Protein AF-A0AAD4AJ02-F1 (afdb_monomer_lite)

InterPro domains:
  IPR003610 Carbohydrate binding module family 5/12 [SM00495] (482-527)
  IPR036573 Carbohydrate-binding module superfamily 5/12 [SSF51055] (474-530)

pLDDT: mean 84.62, std 16.69, range [22.33, 98.69]

Secondary structure (DSSP, 8-state):
--------TTSS------------HHHHHHHHHHHHHHHHHTT--HHHHHHHHHHHHHHHHTSTTS-HHHHHHHHHHH-TT-HHHHHHHHHHHHHTSTTT-SS--HHHHHHHHHHHHHHHHHHHH-SS--HHHHHHHHHHHHHHHHHT--SS-B----SHHHHHHHHHHHH-GGGHHHHHHHHHHHHHH-TTBHHHHHHHHHHHHHHHHHS-TT-TTHHHHHHHHHHHHHHHHHHHHHHHHHHHH-TTTS---TTGGGHHHHHHHHHHHHHHHTT-HHHHHHHHHHHHHHHHH-HHHHHHHHHHHTTT-TTTHHHHHHHHHHHHHHHHH-TTSGGGS--TTS---HHHHHHHHHHHHHHHT-HHHHHHHHGGGG-GGG-GGG-HHHHHHHHHHHHHHHHHHHHTTSS-TTT-PPPTTEE--SSSSPEE-HHHHH--TTPPPPHHHHH--PPPPTTS-SSS-PPPP-S-TTS-------STTSPBP-TTSEE-TT-EEEETTEEEEESS-EES--GGG--TTSSEEEEEE--SS---

Radius of gyration: 24.54 Å; chains: 1; bounding box: 70×65×66 Å

Organism: NCBI:txid43655

Sequence (536 aa):
MKKIIMSLMLCASSLSYAQSDQVDGDTFLEDYYHSDVIYQKLEISLSDYQHLMKVSNDLASKRAGMQYADYLSVAYLETPSATDIIKVNALHHLLASFLVTSSASGEALKHSVLASYFLTRLKLLSPTPVSWADSALQRLEQQIGRHLSYGKLHVNEAIEAHNFFHDAFNYRAQNSQLAADKLLNELISDPSNVMTTTLITGAFLWLGGQVAYDDPKVLEYYVLTSFFSTRAILLSQEIEGKWQEEPNEYARMRLSSILGGWSALPKRWLAGIHNDELSKKKIEAEHQLWGNVNPGFHAVTLGSDYFSEPEQFYTGLGAWMRGSEFCNQIPSFRSCIDDPRFSFNRLVFIQGIIEHMIKLGDFNTAQMLLNARHWPDLQWDKWISGQARWLELETNAHEIHQLWNNDDPADDPVFVTSKKRRWGDETMVCANCHQAQERHWTEEQKNTVSQPHSMVATIGDWPEFTTDWAGQSSLFQDCNSRPSWDKQQAYKKDHHVVYQHGIYRAKWWTQAESPSNSNRYDVWEFIGWCHAGSIK

Structure (mmCIF, N/CA/C/O backbone):
data_AF-A0AAD4AJ02-F1
#
_entry.id   AF-A0AAD4AJ02-F1
#
loop_
_atom_site.group_PDB
_atom_site.id
_atom_site.type_symbol
_atom_site.label_atom_id
_atom_site.label_alt_id
_atom_site.label_comp_id
_atom_site.label_asym_id
_atom_site.label_entity_id
_atom_site.label_seq_id
_atom_site.pdbx_PDB_ins_code
_atom_site.Cartn_x
_atom_site.Cartn_y
_atom_site.Cartn_z
_atom_site.occupancy
_atom_site.B_iso_or_equiv
_atom_site.auth_seq_id
_atom_site.auth_comp_id
_atom_site.auth_asym_id
_atom_site.auth_atom_id
_atom_site.pdbx_PDB_model_num
ATOM 1 N N . MET A 1 1 ? -30.562 34.403 6.713 1.00 32.28 1 MET A N 1
ATOM 2 C CA . MET A 1 1 ? -31.306 33.674 7.771 1.00 32.28 1 MET A CA 1
ATOM 3 C C . MET A 1 1 ? -32.423 32.770 7.202 1.00 32.28 1 MET A C 1
ATOM 5 O O . MET A 1 1 ? -33.447 32.586 7.837 1.00 32.28 1 MET A O 1
ATOM 9 N N . LYS A 1 2 ? -32.207 32.179 6.015 1.00 24.42 2 LYS A N 1
ATOM 10 C CA . LYS A 1 2 ? -32.930 31.062 5.368 1.00 24.42 2 LYS A CA 1
ATOM 11 C C . LYS A 1 2 ? -31.904 30.445 4.392 1.00 24.42 2 LYS A C 1
ATOM 13 O O . LYS A 1 2 ? -31.194 31.235 3.772 1.00 24.42 2 LYS A O 1
ATOM 18 N N . LYS A 1 3 ? -31.808 29.109 4.299 1.00 25.09 3 LYS A N 1
ATOM 19 C CA . LYS A 1 3 ? -30.706 28.270 3.735 1.00 25.09 3 LYS A CA 1
ATOM 20 C C . LYS A 1 3 ? -29.627 27.785 4.726 1.00 25.09 3 LYS A C 1
ATOM 22 O O . LYS A 1 3 ? -28.468 27.628 4.371 1.00 25.09 3 LYS A O 1
ATOM 27 N N . ILE A 1 4 ? -30.024 27.539 5.970 1.00 31.64 4 ILE A N 1
ATOM 28 C CA . ILE A 1 4 ? -29.336 26.609 6.879 1.00 31.64 4 ILE A CA 1
ATOM 29 C C . ILE A 1 4 ? -30.191 25.336 6.826 1.00 31.64 4 ILE A C 1
ATOM 31 O O . ILE A 1 4 ? -31.409 25.484 6.785 1.00 31.64 4 ILE A O 1
ATOM 35 N N . ILE A 1 5 ? -29.578 24.148 6.817 1.00 30.50 5 ILE A N 1
ATOM 36 C CA . ILE A 1 5 ? -30.198 22.812 6.664 1.00 30.50 5 ILE A CA 1
ATOM 37 C C . ILE A 1 5 ? -30.286 22.345 5.201 1.00 30.50 5 ILE A C 1
ATOM 39 O O . ILE A 1 5 ? -31.303 22.459 4.527 1.00 30.50 5 ILE A O 1
ATOM 43 N N . MET A 1 6 ? -29.168 21.802 4.728 1.00 26.22 6 MET A N 1
ATOM 44 C CA . MET A 1 6 ? -29.137 20.683 3.787 1.00 26.22 6 MET A CA 1
ATOM 45 C C . MET A 1 6 ? -28.107 19.719 4.388 1.00 26.22 6 MET A C 1
ATOM 47 O O . MET A 1 6 ? -26.925 19.738 4.053 1.00 26.22 6 MET A O 1
ATOM 51 N N . SER A 1 7 ? -28.542 19.042 5.452 1.00 29.97 7 SER A N 1
ATOM 52 C CA . SER A 1 7 ? -27.784 18.026 6.179 1.00 29.97 7 SER A CA 1
ATOM 53 C C . SER A 1 7 ? -27.611 16.784 5.298 1.00 29.97 7 SER A C 1
ATOM 55 O O . SER A 1 7 ? -28.532 16.402 4.594 1.00 29.97 7 SER A O 1
ATOM 57 N N . LEU A 1 8 ? -26.434 16.157 5.353 1.00 32.38 8 LEU A N 1
ATOM 58 C CA . LEU A 1 8 ? -26.219 14.697 5.434 1.00 32.38 8 LEU A CA 1
ATOM 59 C C . LEU A 1 8 ? -26.914 13.699 4.470 1.00 32.38 8 LEU A C 1
ATOM 61 O O . LEU A 1 8 ? -26.716 12.497 4.635 1.00 32.38 8 LEU A O 1
ATOM 65 N N . MET A 1 9 ? -27.605 14.116 3.412 1.00 26.97 9 MET A N 1
ATOM 66 C CA . MET A 1 9 ? -28.343 13.209 2.514 1.00 26.97 9 MET A CA 1
ATOM 67 C C . MET A 1 9 ? -27.510 12.564 1.386 1.00 26.97 9 MET A C 1
ATOM 69 O O . MET A 1 9 ? -27.997 12.377 0.277 1.00 26.97 9 MET A O 1
ATOM 73 N N . LEU A 1 10 ? -26.251 12.205 1.646 1.00 31.97 10 LEU A N 1
ATOM 74 C CA . LEU A 1 10 ? -25.470 11.329 0.753 1.00 31.97 10 LEU A CA 1
ATOM 75 C C . LEU A 1 10 ? -24.610 10.321 1.534 1.00 31.97 10 LEU A C 1
ATOM 77 O O . LEU A 1 10 ? -23.533 9.928 1.094 1.00 31.97 10 LEU A O 1
ATOM 81 N N . CYS A 1 11 ? -25.085 9.862 2.693 1.00 28.30 11 CYS A N 1
ATOM 82 C CA . CYS A 1 11 ? -24.616 8.590 3.235 1.00 28.30 11 CYS A CA 1
ATOM 83 C C . CYS A 1 11 ? -25.392 7.462 2.528 1.00 28.30 11 CYS A C 1
ATOM 85 O O . CYS A 1 11 ? -26.526 7.174 2.886 1.00 28.30 11 CYS A O 1
ATOM 87 N N . ALA A 1 12 ? -24.771 6.859 1.510 1.00 28.14 12 ALA A N 1
ATOM 88 C CA . ALA A 1 12 ? -25.145 5.579 0.897 1.00 28.14 12 ALA A CA 1
ATOM 89 C C . ALA A 1 12 ? -26.519 5.468 0.191 1.00 28.14 12 ALA A C 1
ATOM 91 O O . ALA A 1 12 ? -27.445 4.872 0.726 1.00 28.14 12 ALA A O 1
ATOM 92 N N . SER A 1 13 ? -26.606 5.886 -1.079 1.00 23.53 13 SER A N 1
ATOM 93 C CA . SER A 1 13 ? -27.388 5.156 -2.099 1.00 23.53 13 SER A CA 1
ATOM 94 C C . SER A 1 13 ? -27.201 5.756 -3.491 1.00 23.53 13 SER A C 1
ATOM 96 O O . SER A 1 13 ? -27.520 6.918 -3.734 1.00 23.53 13 SER A O 1
ATOM 98 N N . SER A 1 14 ? -26.765 4.931 -4.439 1.00 26.97 14 SER A N 1
ATOM 99 C CA . SER A 1 14 ? -27.192 5.060 -5.826 1.00 26.97 14 SER A CA 1
ATOM 100 C C . SER A 1 14 ? -28.720 4.991 -5.870 1.00 26.97 14 SER A C 1
ATOM 102 O O . SER A 1 14 ? -29.279 3.983 -5.462 1.00 26.97 14 SER A O 1
ATOM 104 N N . LEU A 1 15 ? -29.391 6.044 -6.343 1.00 23.02 15 LEU A N 1
ATOM 105 C CA . LEU A 1 15 ? -30.711 6.000 -6.986 1.00 23.02 15 LEU A CA 1
ATOM 106 C C . LEU A 1 15 ? -31.009 7.383 -7.591 1.00 23.02 15 LEU A C 1
ATOM 108 O O . LEU A 1 15 ? -30.954 8.416 -6.933 1.00 23.02 15 LEU A O 1
ATOM 112 N N . SER A 1 16 ? -31.288 7.382 -8.888 1.00 29.08 16 SER A N 1
ATOM 113 C CA . SER A 1 16 ? -31.780 8.506 -9.683 1.00 29.08 16 SER A CA 1
ATOM 114 C C . SER A 1 16 ? -33.073 9.105 -9.115 1.00 29.08 16 SER A C 1
ATOM 116 O O . SER A 1 16 ? -34.008 8.335 -8.921 1.00 29.08 16 SER A O 1
ATOM 118 N N . TYR A 1 17 ? -33.193 10.433 -8.993 1.00 22.33 17 TYR A N 1
ATOM 119 C CA . TYR A 1 17 ? -34.245 11.227 -9.659 1.00 22.33 17 TYR A CA 1
ATOM 120 C C . TYR A 1 17 ? -34.107 12.739 -9.399 1.00 22.33 17 TYR A C 1
ATOM 122 O O . TYR A 1 17 ? -33.391 13.189 -8.512 1.00 22.33 17 TYR A O 1
ATOM 130 N N . ALA A 1 18 ? -34.780 13.496 -10.260 1.00 24.78 18 ALA A N 1
ATOM 131 C CA . ALA A 1 18 ? -34.685 14.927 -10.499 1.00 24.78 18 ALA A CA 1
ATOM 132 C C . ALA A 1 18 ? -35.328 15.857 -9.443 1.00 24.78 18 ALA A C 1
ATOM 134 O O . ALA A 1 18 ? -36.180 15.460 -8.659 1.00 24.78 18 ALA A O 1
ATOM 135 N N . GLN A 1 19 ? -34.911 17.126 -9.540 1.00 34.38 19 GLN A N 1
ATOM 136 C CA . GLN A 1 19 ? -35.443 18.381 -8.982 1.00 34.38 19 GLN A CA 1
ATOM 137 C C . GLN A 1 19 ? -36.894 18.381 -8.449 1.00 34.38 19 GLN A C 1
ATOM 139 O O . GLN A 1 19 ? -37.830 18.193 -9.222 1.00 34.38 19 GLN A O 1
ATOM 144 N N . SER A 1 20 ? -37.082 18.841 -7.203 1.00 23.98 20 SER A N 1
ATOM 145 C CA . SER A 1 20 ? -38.156 19.790 -6.853 1.00 23.98 20 SER A CA 1
ATOM 146 C C . SER A 1 20 ? -37.882 20.499 -5.518 1.00 23.98 20 SER A C 1
ATOM 148 O O . SER A 1 20 ? -37.709 19.849 -4.490 1.00 23.98 20 SER A O 1
ATOM 150 N N . ASP A 1 21 ? -37.882 21.834 -5.537 1.00 35.12 21 ASP A N 1
ATOM 151 C CA . ASP A 1 21 ? -37.862 22.710 -4.362 1.00 35.12 21 ASP A CA 1
ATOM 152 C C . ASP A 1 21 ? -39.211 22.657 -3.621 1.00 35.12 21 ASP A C 1
ATOM 154 O O . ASP A 1 21 ? -40.159 23.277 -4.094 1.00 35.12 21 ASP A O 1
ATOM 158 N N . GLN A 1 22 ? -39.289 21.971 -2.473 1.00 30.28 22 GLN A N 1
ATOM 159 C CA . GLN A 1 22 ? -40.071 22.325 -1.267 1.00 30.28 22 GLN A CA 1
ATOM 160 C C . GLN A 1 22 ? -39.616 21.414 -0.113 1.00 30.28 22 GLN A C 1
ATOM 162 O O . GLN A 1 22 ? -39.709 20.198 -0.215 1.00 30.28 22 GLN A O 1
ATOM 167 N N . VAL A 1 23 ? -39.094 21.996 0.973 1.00 34.56 23 VAL A N 1
ATOM 168 C CA . VAL A 1 23 ? -38.704 21.242 2.179 1.00 34.56 23 VAL A CA 1
ATOM 169 C C . VAL A 1 23 ? -39.949 21.050 3.045 1.00 34.56 23 VAL A C 1
ATOM 171 O O . VAL A 1 23 ? -40.516 22.034 3.523 1.00 34.56 23 VAL A O 1
ATOM 174 N N . ASP A 1 24 ? -40.373 19.797 3.200 1.00 34.66 24 ASP A N 1
ATOM 175 C CA . ASP A 1 24 ? -41.535 19.375 3.986 1.00 34.66 24 ASP A CA 1
ATOM 176 C C . ASP A 1 24 ? -41.184 19.269 5.485 1.00 34.66 24 ASP A C 1
ATOM 178 O O . ASP A 1 24 ? -40.058 18.922 5.854 1.00 34.66 24 ASP A O 1
ATOM 182 N N . GLY A 1 25 ? -42.136 19.570 6.370 1.00 31.44 25 GLY A N 1
ATOM 183 C CA . GLY A 1 25 ? -41.932 19.622 7.825 1.00 31.44 25 GLY A CA 1
ATOM 184 C C . GLY A 1 25 ? -41.514 18.287 8.452 1.00 31.44 25 GLY A C 1
ATOM 185 O O . GLY A 1 25 ? -40.807 18.290 9.461 1.00 31.44 25 GLY A O 1
ATOM 186 N N . ASP A 1 26 ? -41.875 17.167 7.824 1.00 31.48 26 ASP A N 1
ATOM 187 C CA . ASP A 1 26 ? -41.510 15.820 8.278 1.00 31.48 26 ASP A CA 1
ATOM 188 C C . ASP A 1 26 ? -40.026 15.490 8.015 1.00 31.48 26 ASP A C 1
ATOM 190 O O . ASP A 1 26 ? -39.370 14.902 8.875 1.00 31.48 26 ASP A O 1
ATOM 194 N N . THR A 1 27 ? -39.437 15.982 6.914 1.00 36.62 27 THR A N 1
ATOM 195 C CA . THR A 1 27 ? -38.000 15.778 6.611 1.00 36.62 27 THR A CA 1
ATOM 196 C C . THR A 1 27 ? -37.059 16.504 7.580 1.00 36.62 27 THR A C 1
ATOM 198 O O . THR A 1 27 ? -35.985 16.001 7.902 1.00 36.62 27 THR A O 1
ATOM 201 N N . PHE A 1 28 ? -37.469 17.659 8.120 1.00 32.12 28 PHE A N 1
ATOM 202 C CA . PHE A 1 28 ? -36.682 18.384 9.127 1.00 32.12 28 PHE A CA 1
ATOM 203 C C . PHE A 1 28 ? -36.639 17.650 10.475 1.00 32.12 28 PHE A C 1
ATOM 205 O O . PHE A 1 28 ? -35.616 17.670 11.161 1.00 32.12 28 PHE A O 1
ATOM 212 N N . LEU A 1 29 ? -37.745 17.004 10.858 1.00 29.75 29 LEU A N 1
ATOM 213 C CA . LEU A 1 29 ? -37.805 16.199 12.074 1.00 29.75 29 LEU A CA 1
ATOM 214 C C . LEU A 1 29 ? -36.979 14.918 11.918 1.00 29.75 29 LEU A C 1
ATOM 216 O O . LEU A 1 29 ? -36.209 14.612 12.824 1.00 29.75 29 LEU A O 1
ATOM 220 N N . GLU A 1 30 ? -37.054 14.220 10.781 1.00 34.12 30 GLU A N 1
ATOM 221 C CA . GLU A 1 30 ? -36.200 13.054 10.501 1.00 34.12 30 GLU A CA 1
ATOM 222 C C . GLU A 1 30 ? -34.705 13.404 10.547 1.00 34.12 30 GLU A C 1
ATOM 224 O O . GLU A 1 30 ? -33.960 12.752 11.279 1.00 34.12 30 GLU A O 1
ATOM 229 N N . ASP A 1 31 ? -34.261 14.473 9.878 1.00 40.53 31 ASP A N 1
ATOM 230 C CA . ASP A 1 31 ? -32.859 14.922 9.913 1.00 40.53 31 ASP A CA 1
ATOM 231 C C . ASP A 1 31 ? -32.392 15.309 11.331 1.00 40.53 31 ASP A C 1
ATOM 233 O O . ASP A 1 31 ? -31.243 15.052 11.716 1.00 40.53 31 ASP A O 1
ATOM 237 N N . TYR A 1 32 ? -33.281 15.900 12.138 1.00 37.81 32 TYR A N 1
ATOM 238 C CA . TYR A 1 32 ? -33.014 16.244 13.537 1.00 37.81 32 TYR A CA 1
ATOM 239 C C . TYR A 1 32 ? -32.870 14.985 14.411 1.00 37.81 32 TYR A C 1
ATOM 241 O O . TYR A 1 32 ? -31.857 14.840 15.102 1.00 37.81 32 TYR A O 1
ATOM 249 N N . TYR A 1 33 ? -33.799 14.026 14.306 1.00 37.22 33 TYR A N 1
ATOM 250 C CA . TYR A 1 33 ? -33.726 12.740 15.015 1.00 37.22 33 TYR A CA 1
ATOM 251 C C . TYR A 1 33 ? -32.521 11.894 14.572 1.00 37.22 33 TYR A C 1
ATOM 253 O O . TYR A 1 33 ? -31.879 11.253 15.407 1.00 37.22 33 TYR A O 1
ATOM 261 N N . HIS A 1 34 ? -32.151 11.924 13.288 1.00 52.16 34 HIS A N 1
ATOM 262 C CA . HIS A 1 34 ? -30.951 11.258 12.781 1.00 52.16 34 HIS A CA 1
ATOM 263 C C . HIS A 1 34 ? -29.667 11.859 13.365 1.00 52.16 34 HIS A C 1
ATOM 265 O O . HIS A 1 34 ? -28.754 11.108 13.720 1.00 52.16 34 HIS A O 1
ATOM 271 N N . SER A 1 35 ? -29.603 13.183 13.543 1.00 52.47 35 SER A N 1
ATOM 272 C CA . SER A 1 35 ? -28.458 13.836 14.187 1.00 52.47 35 SER A CA 1
ATOM 273 C C . SER A 1 35 ? -28.333 13.486 15.678 1.00 52.47 35 SER A C 1
ATOM 275 O O . SER A 1 35 ? -27.221 13.201 16.129 1.00 52.47 35 SER A O 1
ATOM 277 N N . ASP A 1 36 ? -29.456 13.390 16.405 1.00 54.47 36 ASP A N 1
ATOM 278 C CA . ASP A 1 36 ? -29.498 12.995 17.822 1.00 54.47 36 ASP A CA 1
ATOM 279 C C . ASP A 1 36 ? -29.011 11.563 18.062 1.00 54.47 36 ASP A C 1
ATOM 281 O O . ASP A 1 36 ? -28.276 11.295 19.015 1.00 54.47 36 ASP A O 1
ATOM 285 N N . VAL A 1 37 ? -29.341 10.640 17.160 1.00 63.53 37 VAL A N 1
ATOM 286 C CA . VAL A 1 37 ? -28.899 9.242 17.253 1.00 63.53 37 VAL A CA 1
ATOM 287 C C . VAL A 1 37 ? -27.399 9.096 16.964 1.00 63.53 37 VAL A C 1
ATOM 289 O O . VAL A 1 37 ? -26.737 8.239 17.551 1.00 63.53 37 VAL A O 1
ATOM 292 N N . ILE A 1 38 ? -26.836 9.914 16.073 1.00 69.38 38 ILE A N 1
ATOM 293 C CA . ILE A 1 38 ? -25.457 9.757 15.593 1.00 69.38 38 ILE A CA 1
ATOM 294 C C . ILE A 1 38 ? -24.420 10.175 16.642 1.00 69.38 38 ILE A C 1
ATOM 296 O O . ILE A 1 38 ? -23.523 9.381 16.941 1.00 69.38 38 ILE A O 1
ATOM 300 N N . TYR A 1 39 ? -24.518 11.374 17.232 1.00 74.12 39 TYR A N 1
ATOM 301 C CA . TYR A 1 39 ? -23.527 11.786 18.239 1.00 74.12 39 TYR A CA 1
ATOM 302 C C . TYR A 1 39 ? -23.649 10.944 19.515 1.00 74.12 39 TYR A C 1
ATOM 304 O O . TYR A 1 39 ? -22.634 10.652 20.140 1.00 74.12 39 TYR A O 1
ATOM 312 N N . GLN A 1 40 ? -24.854 10.461 19.853 1.00 77.31 40 GLN A N 1
ATOM 313 C CA . GLN A 1 40 ? -25.054 9.513 20.953 1.00 77.31 40 GLN A CA 1
ATOM 314 C C . GLN A 1 40 ? -24.390 8.160 20.670 1.00 77.31 40 GLN A C 1
ATOM 316 O O . GLN A 1 40 ? -23.674 7.647 21.528 1.00 77.31 40 GLN A O 1
ATOM 321 N N . LYS A 1 41 ? -24.551 7.599 19.460 1.00 79.56 41 LYS A N 1
ATOM 322 C CA . LYS A 1 41 ? -23.855 6.364 19.044 1.00 79.56 41 LYS A CA 1
ATOM 323 C C . LYS A 1 41 ? -22.333 6.507 19.111 1.00 79.56 41 LYS A C 1
ATOM 325 O O . LYS A 1 41 ? -21.639 5.571 19.516 1.00 79.56 41 LYS A O 1
ATOM 330 N N . LEU A 1 42 ? -21.813 7.665 18.714 1.00 86.06 42 LEU A N 1
ATOM 331 C CA . LEU A 1 42 ? -20.379 7.956 18.715 1.00 86.06 42 LEU A CA 1
ATOM 332 C C . LEU A 1 42 ? -19.860 8.487 20.062 1.00 86.06 42 LEU A C 1
ATOM 334 O O . LEU A 1 42 ? -18.657 8.674 20.198 1.00 86.06 42 LEU A O 1
ATOM 338 N N . GLU A 1 43 ? -20.732 8.658 21.061 1.00 90.00 43 GLU A N 1
ATOM 339 C CA . GLU A 1 43 ? -20.406 9.205 22.390 1.00 90.00 43 GLU A CA 1
ATOM 340 C C . GLU A 1 43 ? -19.756 10.604 22.335 1.00 90.00 43 GLU A C 1
ATOM 342 O O . GLU A 1 43 ? -18.952 10.973 23.191 1.00 90.00 43 GLU A O 1
ATOM 347 N N . ILE A 1 44 ? -20.113 11.401 21.325 1.00 90.00 44 ILE A N 1
ATOM 348 C CA . ILE A 1 44 ? -19.638 12.776 21.132 1.00 90.00 44 ILE A CA 1
ATOM 349 C C . ILE A 1 44 ? -20.592 13.728 21.859 1.00 90.00 44 ILE A C 1
ATOM 351 O O . ILE A 1 44 ? -21.812 13.595 21.754 1.00 90.00 44 ILE A O 1
ATOM 355 N N . SER A 1 45 ? -20.058 14.716 22.585 1.00 89.31 45 SER A N 1
ATOM 356 C CA . SER A 1 45 ? -20.902 15.750 23.191 1.00 89.31 45 SER A CA 1
ATOM 357 C C . SER A 1 45 ? -21.573 16.605 22.108 1.00 89.31 45 SER A C 1
ATOM 359 O O . SER A 1 45 ? -20.979 16.880 21.065 1.00 89.31 45 SER A O 1
ATOM 361 N N . LEU A 1 46 ? -22.798 17.081 22.355 1.00 85.19 46 LEU A N 1
ATOM 362 C CA . LEU A 1 46 ? -23.497 17.949 21.399 1.00 85.19 46 LEU A CA 1
ATOM 363 C C . LEU A 1 46 ? -22.669 19.198 21.044 1.00 85.19 46 LEU A C 1
ATOM 365 O O . LEU A 1 46 ? -22.637 19.605 19.885 1.00 85.19 46 LEU A O 1
ATOM 369 N N . SER A 1 47 ? -21.969 19.783 22.022 1.00 88.19 47 SER A N 1
ATOM 370 C CA . SER A 1 47 ? -21.096 20.941 21.808 1.00 88.19 47 SER A CA 1
ATOM 371 C C . SER A 1 47 ? -19.906 20.624 20.906 1.00 88.19 47 SER A C 1
ATOM 373 O O . SER A 1 47 ? -19.603 21.410 20.009 1.00 88.19 47 SER A O 1
ATOM 375 N N . ASP A 1 48 ? -19.259 19.472 21.103 1.00 88.88 48 ASP A N 1
ATOM 376 C CA . ASP A 1 48 ? -18.145 19.054 20.248 1.00 88.88 48 ASP A CA 1
ATOM 377 C C . ASP A 1 48 ? -18.639 18.774 18.833 1.00 88.88 48 ASP A C 1
ATOM 379 O O . ASP A 1 48 ? -18.041 19.242 17.867 1.00 88.88 48 ASP A O 1
ATOM 383 N N . TYR A 1 49 ? -19.768 18.077 18.698 1.00 89.38 49 TYR A N 1
ATOM 384 C CA . TYR A 1 49 ? -20.370 17.805 17.399 1.00 89.38 49 TYR A CA 1
ATOM 385 C C . TYR A 1 49 ? -20.690 19.106 16.649 1.00 89.38 49 TYR A C 1
ATOM 387 O O . TYR A 1 49 ? -20.282 19.279 15.501 1.00 89.38 49 TYR A O 1
ATOM 395 N N . GLN A 1 50 ? -21.338 20.072 17.306 1.00 89.44 50 GLN A N 1
ATOM 396 C CA . GLN A 1 50 ? -21.636 21.383 16.718 1.00 89.44 50 GLN A CA 1
ATOM 397 C C . GLN A 1 50 ? -20.369 22.147 16.306 1.00 89.44 50 GLN A C 1
ATOM 399 O O . GLN A 1 50 ? -20.349 22.764 15.236 1.00 89.44 50 GLN A O 1
ATOM 404 N N . HIS A 1 51 ? -19.305 22.089 17.114 1.00 92.12 51 HIS A N 1
ATOM 405 C CA . HIS A 1 51 ? -18.007 22.675 16.767 1.00 92.12 51 HIS A CA 1
ATOM 406 C C . HIS A 1 51 ? -17.413 22.027 15.512 1.00 92.12 51 HIS A C 1
ATOM 408 O O . HIS A 1 51 ? -17.057 22.734 14.570 1.00 92.12 51 HIS A O 1
ATOM 414 N N . LEU A 1 52 ? -17.380 20.695 15.443 1.00 91.62 52 LEU A N 1
ATOM 415 C CA . LEU A 1 52 ? -16.856 19.965 14.283 1.00 91.62 52 LEU A CA 1
ATOM 416 C C . LEU A 1 52 ? -17.657 20.243 13.009 1.00 91.62 52 LEU A C 1
ATOM 418 O O . LEU A 1 52 ? -17.071 20.443 11.945 1.00 91.62 52 LEU A O 1
ATOM 422 N N . MET A 1 53 ? -18.983 20.343 13.113 1.00 89.06 53 MET A N 1
ATOM 423 C CA . MET A 1 53 ? -19.827 20.722 11.979 1.00 89.06 53 MET A CA 1
ATOM 424 C C . MET A 1 53 ? -19.526 22.142 11.495 1.00 89.06 53 MET A C 1
ATOM 426 O O . MET A 1 53 ? -19.482 22.385 10.287 1.00 89.06 53 MET A O 1
ATOM 430 N N . LYS A 1 54 ? -19.259 23.081 12.409 1.00 91.56 54 LYS A N 1
ATOM 431 C CA . LYS A 1 54 ? -18.829 24.435 12.043 1.00 91.56 54 LYS A CA 1
ATOM 432 C C . LYS A 1 54 ? -17.483 24.415 11.315 1.00 91.56 54 LYS A C 1
ATOM 434 O O . LYS A 1 54 ? -17.384 25.007 10.245 1.00 91.56 54 LYS A O 1
ATOM 439 N N . VAL A 1 55 ? -16.492 23.688 11.836 1.00 92.25 55 VAL A N 1
ATOM 440 C CA . VAL A 1 55 ? -15.183 23.520 11.179 1.00 92.25 55 VAL A CA 1
ATOM 441 C C . VAL A 1 55 ? -15.355 22.935 9.773 1.00 92.25 55 VAL A C 1
ATOM 443 O O . VAL A 1 55 ? -14.810 23.479 8.814 1.00 92.25 55 VAL A O 1
ATOM 446 N N . SER A 1 56 ? -16.160 21.879 9.623 1.00 89.81 56 SER A N 1
ATOM 447 C CA . SER A 1 56 ? -16.468 21.271 8.320 1.00 89.81 56 SER A CA 1
ATOM 448 C C . SER A 1 56 ? -17.076 22.279 7.338 1.00 89.81 56 SER A C 1
ATOM 450 O O . SER A 1 56 ? -16.659 22.338 6.182 1.00 89.81 56 SER A O 1
ATOM 452 N N . ASN A 1 57 ? -18.039 23.088 7.784 1.00 87.06 57 ASN A N 1
ATOM 453 C CA . ASN A 1 57 ? -18.690 24.097 6.943 1.00 87.06 57 ASN A CA 1
ATOM 454 C C . ASN A 1 57 ? -17.727 25.218 6.531 1.00 87.06 57 ASN A C 1
ATOM 456 O O . ASN A 1 57 ? -17.729 25.646 5.374 1.00 87.06 57 ASN A O 1
ATOM 460 N N . ASP A 1 58 ? -16.870 25.664 7.450 1.00 89.00 58 ASP A N 1
ATOM 461 C CA . ASP A 1 58 ? -15.856 26.678 7.164 1.00 89.00 58 ASP A CA 1
ATOM 462 C C . ASP A 1 58 ? -14.854 26.164 6.114 1.00 89.00 58 ASP A C 1
ATOM 464 O O . ASP A 1 58 ? -14.481 26.906 5.201 1.00 89.00 58 ASP A O 1
ATOM 468 N N . LEU A 1 59 ? -14.463 24.885 6.181 1.00 88.38 59 LEU A N 1
ATOM 469 C CA . LEU A 1 59 ? -13.622 24.238 5.166 1.00 88.38 59 LEU A CA 1
ATOM 470 C C . LEU A 1 59 ? -14.310 24.153 3.802 1.00 88.38 59 LEU A C 1
ATOM 472 O O . LEU A 1 59 ? -13.676 24.484 2.797 1.00 88.38 59 LEU A O 1
ATOM 476 N N . ALA A 1 60 ? -15.583 23.750 3.774 1.00 84.75 60 ALA A N 1
ATOM 477 C CA . ALA A 1 60 ? -16.376 23.652 2.550 1.00 84.75 60 ALA A CA 1
ATOM 478 C C . ALA A 1 60 ? -16.495 25.013 1.850 1.00 84.75 60 ALA A C 1
ATOM 480 O O . ALA A 1 60 ? -16.320 25.115 0.636 1.00 84.75 60 ALA A O 1
ATOM 481 N N . SER A 1 61 ? -16.719 26.085 2.621 1.00 84.25 61 SER A N 1
ATOM 482 C CA . SER A 1 61 ? -16.865 27.445 2.084 1.00 84.25 61 SER A CA 1
ATOM 483 C C . SER A 1 61 ? -15.622 27.936 1.329 1.00 84.25 61 SER A C 1
ATOM 485 O O . SER A 1 61 ? -15.737 28.708 0.379 1.00 84.25 61 SER A O 1
ATOM 487 N N . LYS A 1 62 ? -14.435 27.451 1.715 1.00 84.12 62 LYS A N 1
ATOM 488 C CA . LYS A 1 62 ? -13.145 27.803 1.103 1.00 84.12 62 LYS A CA 1
ATOM 489 C C . LYS A 1 62 ? -12.810 26.969 -0.137 1.00 84.12 62 LYS A C 1
ATOM 491 O O . LYS A 1 62 ? -11.830 27.275 -0.807 1.00 84.12 62 LYS A O 1
ATOM 496 N N . ARG A 1 63 ? -13.576 25.911 -0.425 1.00 82.88 63 ARG A N 1
ATOM 497 C CA . ARG A 1 63 ? -13.281 24.906 -1.465 1.00 82.88 63 ARG A CA 1
ATOM 498 C C . ARG A 1 63 ? -14.522 24.584 -2.305 1.00 82.88 63 ARG A C 1
ATOM 500 O O . ARG A 1 63 ? -14.829 23.428 -2.587 1.00 82.88 63 ARG A O 1
ATOM 507 N N . ALA A 1 64 ? -15.259 25.629 -2.680 1.00 77.88 64 ALA A N 1
ATOM 508 C CA . ALA A 1 64 ? -16.476 25.505 -3.474 1.00 77.88 64 ALA A CA 1
ATOM 509 C C . ALA A 1 64 ? -16.215 24.762 -4.799 1.00 77.88 64 ALA A C 1
ATOM 511 O O . ALA A 1 64 ? -15.261 25.068 -5.509 1.00 77.88 64 ALA A O 1
ATOM 512 N N . GLY A 1 65 ? -17.084 23.803 -5.133 1.00 80.25 65 GLY A N 1
ATOM 513 C CA . GLY A 1 65 ? -16.991 23.000 -6.360 1.00 80.25 65 GLY A CA 1
ATOM 514 C C . GLY A 1 65 ? -16.262 21.660 -6.212 1.00 80.25 65 GLY A C 1
ATOM 515 O O . GLY A 1 65 ? -16.326 20.852 -7.133 1.00 80.25 65 GLY A O 1
ATOM 516 N N . MET A 1 66 ? -15.626 21.390 -5.067 1.00 84.81 66 MET A N 1
ATOM 517 C CA . MET A 1 66 ? -15.061 20.073 -4.749 1.00 84.81 66 MET A CA 1
ATOM 518 C C . MET A 1 66 ? -16.104 19.146 -4.112 1.00 84.81 66 MET A C 1
ATOM 520 O O . MET A 1 66 ? -17.027 19.609 -3.436 1.00 84.81 66 MET A O 1
ATOM 524 N N . GLN A 1 67 ? -15.936 17.831 -4.285 1.00 87.50 67 GLN A N 1
ATOM 525 C CA . GLN A 1 67 ? -16.711 16.847 -3.526 1.00 87.50 67 GLN A CA 1
ATOM 526 C C . GLN A 1 67 ? -16.357 16.921 -2.035 1.00 87.50 67 GLN A C 1
ATOM 528 O O . GLN A 1 67 ? -15.249 17.313 -1.663 1.00 87.50 67 GLN A O 1
ATOM 533 N N . TYR A 1 68 ? -17.307 16.534 -1.177 1.00 84.38 68 TYR A N 1
ATOM 534 C CA . TYR A 1 68 ? -17.163 16.662 0.277 1.00 84.38 68 TYR A CA 1
ATOM 535 C C . TYR A 1 68 ? -15.920 15.942 0.822 1.00 84.38 68 TYR A C 1
ATOM 537 O O . TYR A 1 68 ? -15.133 16.528 1.564 1.00 84.38 68 TYR A O 1
ATOM 545 N N . ALA A 1 69 ? -15.719 14.689 0.410 1.00 85.81 69 ALA A N 1
ATOM 546 C CA . ALA A 1 69 ? -14.569 13.887 0.822 1.00 85.81 69 ALA A CA 1
ATOM 547 C C . ALA A 1 69 ? -13.239 14.507 0.355 1.00 85.81 69 ALA A C 1
ATOM 549 O O . ALA A 1 69 ? -12.308 14.646 1.148 1.00 85.81 69 ALA A O 1
ATOM 550 N N . ASP A 1 70 ? -13.182 14.976 -0.897 1.00 90.44 70 ASP A N 1
ATOM 551 C CA . ASP A 1 70 ? -11.957 15.515 -1.493 1.00 90.44 70 ASP A CA 1
ATOM 552 C C . ASP A 1 70 ? -11.448 16.739 -0.725 1.00 90.44 70 ASP A C 1
ATOM 554 O O . ASP A 1 70 ? -10.257 16.847 -0.433 1.00 90.44 70 ASP A O 1
ATOM 558 N N . TYR A 1 71 ? -12.334 17.663 -0.339 1.00 90.69 71 TYR A N 1
ATOM 559 C CA . TYR A 1 71 ? -11.892 18.867 0.363 1.00 90.69 71 TYR A CA 1
ATOM 560 C C . TYR A 1 71 ? -11.414 18.572 1.795 1.00 90.69 71 TYR A C 1
ATOM 562 O O . TYR A 1 71 ? -10.549 19.293 2.302 1.00 90.69 71 TYR A O 1
ATOM 570 N N . LEU A 1 72 ? -11.957 17.540 2.456 1.00 93.44 72 LEU A N 1
ATOM 571 C CA . LEU A 1 72 ? -11.500 17.101 3.778 1.00 93.44 72 LEU A CA 1
ATOM 572 C C . LEU A 1 72 ? -10.106 16.484 3.708 1.00 93.44 72 LEU A C 1
ATOM 574 O O . LEU A 1 72 ? -9.251 16.823 4.533 1.00 93.44 72 LEU A O 1
ATOM 578 N N . SER A 1 73 ? -9.863 15.649 2.696 1.00 95.56 73 SER A N 1
ATOM 579 C CA . SER A 1 73 ? -8.544 15.084 2.426 1.00 95.56 73 SER A CA 1
ATOM 580 C C . SER A 1 73 ? -7.535 16.173 2.054 1.00 95.56 73 SER A C 1
ATOM 582 O O . SER A 1 73 ? -6.446 16.189 2.619 1.00 95.56 73 SER A O 1
ATOM 584 N N . VAL A 1 74 ? -7.902 17.152 1.215 1.00 95.94 74 VAL A N 1
ATOM 585 C CA . VAL A 1 74 ? -7.046 18.326 0.938 1.00 95.94 74 VAL A CA 1
ATOM 586 C C . VAL A 1 74 ? -6.726 19.094 2.215 1.00 95.94 74 VAL A C 1
ATOM 588 O O . VAL A 1 74 ? -5.566 19.412 2.461 1.00 95.94 74 VAL A O 1
ATOM 591 N N . ALA A 1 75 ? -7.730 19.388 3.047 1.00 95.81 75 ALA A N 1
ATOM 592 C CA . ALA A 1 75 ? -7.510 20.118 4.293 1.00 95.81 75 ALA A CA 1
ATOM 593 C C . ALA A 1 75 ? -6.532 19.380 5.219 1.00 95.81 75 ALA A C 1
ATOM 595 O O . ALA A 1 75 ? -5.675 20.012 5.841 1.00 95.81 75 ALA A O 1
ATOM 596 N N . TYR A 1 76 ? -6.640 18.051 5.288 1.00 97.31 76 TYR A N 1
ATOM 597 C CA . TYR A 1 76 ? -5.705 17.225 6.042 1.00 97.31 76 TYR A CA 1
ATOM 598 C C . TYR A 1 76 ? -4.302 17.248 5.431 1.00 97.31 76 TYR A C 1
ATOM 600 O O . TYR A 1 76 ? -3.344 17.489 6.154 1.00 97.31 76 TYR A O 1
ATOM 608 N N . LEU A 1 77 ? -4.169 17.061 4.118 1.00 96.69 77 LEU A N 1
ATOM 609 C CA . LEU A 1 77 ? -2.871 17.042 3.434 1.00 96.69 77 LEU A CA 1
ATOM 610 C C . LEU A 1 77 ? -2.138 18.389 3.500 1.00 96.69 77 LEU A C 1
ATOM 612 O O . LEU A 1 77 ? -0.913 18.421 3.535 1.00 96.69 77 LEU A O 1
ATOM 616 N N . GLU A 1 78 ? -2.868 1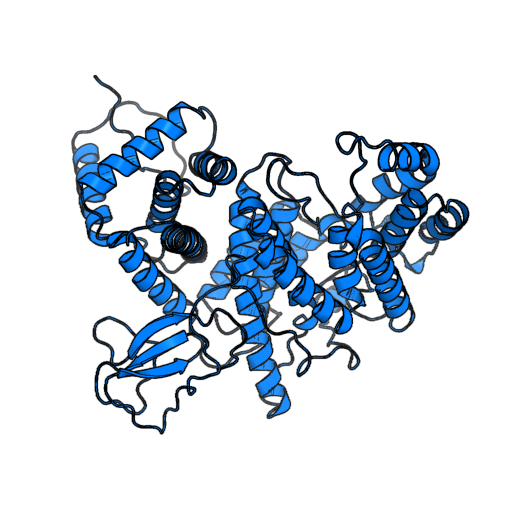9.502 3.558 1.00 94.88 78 GLU A N 1
ATOM 617 C CA . GLU A 1 78 ? -2.291 20.838 3.750 1.00 94.88 78 GLU A CA 1
ATOM 618 C C . GLU A 1 78 ? -1.900 21.108 5.214 1.00 94.88 78 GLU A C 1
ATOM 620 O O . GLU A 1 78 ? -0.992 21.896 5.471 1.00 94.88 78 GLU A O 1
ATOM 625 N N . THR A 1 79 ? -2.580 20.478 6.182 1.00 95.25 79 THR A N 1
ATOM 626 C CA . THR A 1 79 ? -2.361 20.704 7.623 1.00 95.25 79 THR A CA 1
ATOM 627 C C . THR A 1 79 ? -2.497 19.417 8.463 1.00 95.25 79 THR A C 1
ATOM 629 O O . THR A 1 79 ? -3.376 19.316 9.323 1.00 95.25 79 THR A O 1
ATOM 632 N N . PRO A 1 80 ? -1.606 18.421 8.290 1.00 95.06 80 PRO A N 1
ATOM 633 C CA . PRO A 1 80 ? -1.793 17.065 8.831 1.00 95.06 80 PRO A CA 1
ATOM 634 C C . PRO A 1 80 ? -1.624 16.953 10.354 1.00 95.06 80 PRO A C 1
ATOM 636 O O . PRO A 1 80 ? -1.874 15.893 10.936 1.00 95.06 80 PRO A O 1
ATOM 639 N N . SER A 1 81 ? -1.208 18.040 11.012 1.00 94.38 81 SER A N 1
ATOM 640 C CA . SER A 1 81 ? -1.114 18.175 12.470 1.00 94.38 81 SER A CA 1
ATOM 641 C C . SER A 1 81 ? -2.309 18.898 13.108 1.00 94.38 81 SER A C 1
ATOM 643 O O . SER A 1 81 ? -2.421 18.930 14.335 1.00 94.38 81 SER A O 1
ATOM 645 N N . ALA A 1 82 ? -3.219 19.475 12.314 1.00 95.94 82 ALA A N 1
ATOM 646 C CA . ALA A 1 82 ? -4.343 20.254 12.824 1.00 95.94 82 ALA A CA 1
ATOM 647 C C . ALA A 1 82 ? -5.434 19.341 13.406 1.00 95.94 82 ALA A C 1
ATOM 649 O O . ALA A 1 82 ? -6.222 18.737 12.678 1.00 95.94 82 ALA A O 1
ATOM 650 N N . THR A 1 83 ? -5.514 19.264 14.736 1.00 95.62 83 THR A N 1
ATOM 651 C CA . THR A 1 83 ? -6.391 18.317 15.448 1.00 95.62 83 THR A CA 1
ATOM 652 C C . THR A 1 83 ? -7.870 18.446 15.085 1.00 95.62 83 THR A C 1
ATOM 654 O O . THR A 1 83 ? -8.544 17.428 14.966 1.00 95.62 83 THR A O 1
ATOM 657 N N . ASP A 1 84 ? -8.388 19.650 14.837 1.00 95.12 84 ASP A N 1
ATOM 658 C CA . ASP A 1 84 ? -9.782 19.819 14.406 1.00 95.12 84 ASP A CA 1
ATOM 659 C C . ASP A 1 84 ? -10.032 19.286 12.985 1.00 95.12 84 ASP A C 1
ATOM 661 O O . ASP A 1 84 ? -11.070 18.676 12.742 1.00 95.12 84 ASP A O 1
ATOM 665 N N . ILE A 1 85 ? -9.066 19.412 12.069 1.00 96.44 85 ILE A N 1
ATOM 666 C CA . ILE A 1 85 ? -9.150 18.810 10.727 1.00 96.44 85 ILE A CA 1
ATOM 667 C C . ILE A 1 85 ? -9.150 17.283 10.822 1.00 96.44 85 ILE A C 1
ATOM 669 O O . ILE A 1 85 ? -9.927 16.616 10.134 1.00 96.44 85 ILE A O 1
ATOM 673 N N . ILE A 1 86 ? -8.322 16.732 11.712 1.00 97.00 86 ILE A N 1
ATOM 674 C CA . ILE A 1 86 ? -8.268 15.292 11.981 1.00 97.00 86 ILE A CA 1
ATOM 675 C C . ILE A 1 86 ? -9.601 14.802 12.553 1.00 97.00 86 ILE A C 1
ATOM 677 O O . ILE A 1 86 ? -10.127 13.800 12.079 1.00 97.00 86 ILE A O 1
ATOM 681 N N . LYS A 1 87 ? -10.189 15.517 13.523 1.00 96.19 87 LYS A N 1
ATOM 682 C CA . LYS A 1 87 ? -11.499 15.169 14.098 1.00 96.19 87 LYS A CA 1
ATOM 683 C C . LYS A 1 87 ? -12.612 15.190 13.051 1.00 96.19 87 LYS A C 1
ATOM 685 O O . LYS A 1 87 ? -13.443 14.289 13.064 1.00 96.19 87 LYS A O 1
ATOM 690 N N . VAL A 1 88 ? -12.640 16.181 12.153 1.00 95.62 88 VAL A N 1
ATOM 691 C CA . VAL A 1 88 ? -13.653 16.232 11.083 1.00 95.62 88 VAL A CA 1
ATOM 692 C C . VAL A 1 88 ? -13.474 15.073 10.099 1.00 95.62 88 VAL A C 1
ATOM 694 O O . VAL A 1 88 ? -14.463 14.431 9.753 1.00 95.62 88 VAL A O 1
ATOM 697 N N . ASN A 1 89 ? -12.240 14.750 9.698 1.00 97.31 89 ASN A N 1
ATOM 698 C CA . ASN A 1 89 ? -11.974 13.580 8.852 1.00 97.31 89 ASN A CA 1
ATOM 699 C C . ASN A 1 89 ? -12.376 12.269 9.557 1.00 97.31 89 ASN A C 1
ATOM 701 O O . ASN A 1 89 ? -13.083 11.447 8.975 1.00 97.31 89 ASN A O 1
ATOM 705 N N . ALA A 1 90 ? -12.008 12.097 10.831 1.00 97.00 90 ALA A N 1
ATOM 706 C CA . ALA A 1 90 ? -12.417 10.947 11.635 1.00 97.00 90 ALA A CA 1
ATOM 707 C C . ALA A 1 90 ? -13.946 10.825 11.706 1.00 97.00 90 ALA A C 1
ATOM 709 O O . ALA A 1 90 ? -14.485 9.752 11.449 1.00 97.00 90 ALA A O 1
ATOM 710 N N . LEU A 1 91 ? -14.649 11.926 11.995 1.00 94.75 91 LEU A N 1
ATOM 711 C CA . LEU A 1 91 ? -16.109 11.956 12.048 1.00 94.75 91 LEU A CA 1
ATOM 712 C C . LEU A 1 91 ? -16.725 11.577 10.697 1.00 94.75 91 LEU A C 1
ATOM 714 O O . LEU A 1 91 ? -17.601 10.720 10.670 1.00 94.75 91 LEU A O 1
ATOM 718 N N . HIS A 1 92 ? -16.244 12.145 9.587 1.00 93.75 92 HIS A N 1
ATOM 719 C CA . HIS A 1 92 ? -16.730 11.814 8.244 1.00 93.75 92 HIS A CA 1
ATOM 720 C C . HIS A 1 92 ? -16.690 10.305 7.975 1.00 93.75 92 HIS A C 1
ATOM 722 O O . HIS A 1 92 ? -17.700 9.724 7.574 1.00 93.75 92 HIS A O 1
ATOM 728 N N . HIS A 1 93 ? -15.557 9.655 8.247 1.00 96.00 93 HIS A N 1
ATOM 729 C CA . HIS A 1 93 ? -15.435 8.218 8.023 1.00 96.00 93 HIS A CA 1
ATOM 730 C C . HIS A 1 93 ? -16.198 7.386 9.065 1.00 96.00 93 HIS A C 1
ATOM 732 O O . HIS A 1 93 ? -16.768 6.357 8.710 1.00 96.00 93 HIS A O 1
ATOM 738 N N . LEU A 1 94 ? -16.302 7.839 10.320 1.00 95.19 94 LEU A N 1
ATOM 739 C CA . LEU A 1 94 ? -17.092 7.158 11.352 1.00 95.19 94 LEU A CA 1
ATOM 740 C C . LEU A 1 94 ? -18.565 7.009 10.954 1.00 95.19 94 LEU A C 1
ATOM 742 O O . LEU A 1 94 ? -19.153 5.960 11.225 1.00 95.19 94 LEU A O 1
ATOM 746 N N . LEU A 1 95 ? -19.143 8.001 10.272 1.00 91.25 95 LEU A N 1
ATOM 747 C CA . LEU A 1 95 ? -20.543 7.976 9.822 1.00 91.25 95 LEU A CA 1
ATOM 748 C C . LEU A 1 95 ? -20.854 6.834 8.844 1.00 91.25 95 LEU A C 1
ATOM 750 O O . LEU A 1 95 ? -21.975 6.332 8.842 1.00 91.25 95 LEU A O 1
ATOM 754 N N . ALA A 1 96 ? -19.865 6.395 8.065 1.00 92.56 96 ALA A N 1
ATOM 755 C CA . ALA A 1 96 ? -19.982 5.281 7.123 1.00 92.56 96 ALA A CA 1
ATOM 756 C C . ALA A 1 96 ? -19.278 3.997 7.616 1.00 92.56 96 ALA A C 1
ATOM 758 O O . ALA A 1 96 ? -19.193 3.014 6.888 1.00 92.56 96 ALA A O 1
ATOM 759 N N . SER A 1 97 ? -18.778 3.987 8.855 1.00 94.94 97 SER A N 1
ATOM 760 C CA . SER A 1 97 ? -18.054 2.854 9.446 1.00 94.94 97 SER A CA 1
ATOM 761 C C . SER A 1 97 ? -18.980 1.781 10.036 1.00 94.94 97 SER A C 1
ATOM 763 O O . SER A 1 97 ? -20.202 1.955 10.121 1.00 94.94 97 SER A O 1
ATOM 765 N N . PHE A 1 98 ? -18.395 0.696 10.549 1.00 93.50 98 PHE A N 1
ATOM 766 C CA . PHE A 1 98 ? -19.112 -0.352 11.286 1.00 93.50 98 PHE A CA 1
ATOM 767 C C . PHE A 1 98 ? -19.785 0.120 12.582 1.00 93.50 98 PHE A C 1
ATOM 769 O O . PHE A 1 98 ? -20.641 -0.585 13.111 1.00 93.50 98 PHE A O 1
ATOM 776 N N . LEU A 1 99 ? -19.426 1.289 13.125 1.00 90.94 99 LEU A N 1
ATOM 777 C CA . LEU A 1 99 ? -20.079 1.803 14.336 1.00 90.94 99 LEU A CA 1
ATOM 778 C C . LEU A 1 99 ? -21.463 2.399 14.067 1.00 90.94 99 LEU A C 1
ATOM 780 O O . LEU A 1 99 ? -22.288 2.480 14.980 1.00 90.94 99 LEU A O 1
ATOM 784 N N . VAL A 1 100 ? -21.715 2.841 12.836 1.00 88.50 100 VAL A N 1
ATOM 785 C CA . VAL A 1 100 ? -22.943 3.561 12.481 1.00 88.50 100 VAL A CA 1
ATOM 786 C C . VAL A 1 100 ? -23.793 2.759 11.507 1.00 88.50 100 VAL A C 1
ATOM 788 O O . VAL A 1 100 ? -25.014 2.693 11.690 1.00 88.50 100 VAL A O 1
ATOM 791 N N . THR A 1 101 ? -23.157 2.137 10.514 1.00 86.12 101 THR A N 1
ATOM 792 C CA . THR A 1 101 ? -23.834 1.345 9.484 1.00 86.12 101 THR A CA 1
ATOM 793 C C . THR A 1 101 ? -24.298 -0.006 10.031 1.00 86.12 101 THR A C 1
ATOM 795 O O . THR A 1 101 ? -23.673 -0.595 10.909 1.00 86.12 101 THR A O 1
ATOM 798 N N . SER A 1 102 ? -25.432 -0.496 9.528 1.00 76.94 102 SER A N 1
ATOM 799 C CA . SER A 1 102 ? -26.011 -1.784 9.934 1.00 76.94 102 SER A CA 1
ATOM 800 C C . SER A 1 102 ? -25.527 -2.964 9.088 1.00 76.94 102 SER A C 1
ATOM 802 O O . SER A 1 102 ? -25.617 -4.108 9.531 1.00 76.94 102 SER A O 1
ATOM 804 N N . SER A 1 103 ? -25.029 -2.710 7.876 1.00 84.12 103 SER A N 1
ATOM 805 C CA . SER A 1 103 ? -24.580 -3.743 6.944 1.00 84.12 103 SER A CA 1
ATOM 806 C C . SER A 1 103 ? -23.062 -3.910 6.977 1.00 84.12 103 SER A C 1
ATOM 808 O O . SER A 1 103 ? -22.326 -2.982 6.632 1.00 84.12 103 SER A O 1
ATOM 810 N N . ALA A 1 104 ? -22.595 -5.120 7.289 1.00 89.38 104 ALA A N 1
ATOM 811 C CA . ALA A 1 104 ? -21.209 -5.506 7.049 1.00 89.38 104 ALA A CA 1
ATOM 812 C C . ALA A 1 104 ? -20.950 -5.532 5.533 1.00 89.38 104 ALA A C 1
ATOM 814 O O . ALA A 1 104 ? -21.477 -6.384 4.823 1.00 89.38 104 ALA A O 1
ATOM 815 N N . SER A 1 105 ? -20.182 -4.565 5.036 1.00 95.75 105 SER A N 1
ATOM 816 C CA . SER A 1 105 ? -19.837 -4.420 3.618 1.00 95.75 105 SER A CA 1
ATOM 817 C C . SER A 1 105 ? -18.385 -3.980 3.461 1.00 95.75 105 SER A C 1
ATOM 819 O O . SER A 1 105 ? -17.783 -3.460 4.406 1.00 95.75 105 SER A O 1
ATOM 821 N N . GLY A 1 106 ? -17.837 -4.151 2.257 1.00 96.94 106 GLY A N 1
ATOM 822 C CA . GLY A 1 106 ? -16.509 -3.648 1.916 1.00 96.94 106 GLY A CA 1
ATOM 823 C C . GLY A 1 106 ? -16.381 -2.131 2.093 1.00 96.94 106 GLY A C 1
ATOM 824 O O . GLY A 1 106 ? -15.362 -1.652 2.582 1.00 96.94 106 GLY A O 1
ATOM 825 N N . GLU A 1 107 ? -17.443 -1.379 1.794 1.00 95.88 107 GLU A N 1
ATOM 826 C CA . GLU A 1 107 ? -17.476 0.077 1.978 1.00 95.88 107 GLU A CA 1
ATOM 827 C C . GLU A 1 107 ? -17.396 0.463 3.460 1.00 95.88 107 GLU A C 1
ATOM 829 O O . GLU A 1 107 ? -16.597 1.317 3.851 1.00 95.88 107 GLU A O 1
ATOM 834 N N . ALA A 1 108 ? -18.160 -0.227 4.312 1.00 96.56 108 ALA A N 1
ATOM 835 C CA . ALA A 1 108 ? -18.101 -0.009 5.752 1.00 96.56 108 ALA A CA 1
ATOM 836 C C . ALA A 1 108 ? -16.732 -0.392 6.338 1.00 96.56 108 ALA A C 1
ATOM 838 O O . ALA A 1 108 ? -16.246 0.286 7.246 1.00 96.56 108 ALA A O 1
ATOM 839 N N . LEU A 1 109 ? -16.064 -1.420 5.796 1.00 98.00 109 LEU A N 1
ATOM 840 C CA . LEU A 1 109 ? -14.688 -1.761 6.168 1.00 98.00 109 LEU A CA 1
ATOM 841 C C . LEU A 1 109 ? -13.709 -0.648 5.789 1.00 98.00 109 LEU A C 1
ATOM 843 O O . LEU A 1 109 ? -12.917 -0.222 6.629 1.00 98.00 109 LEU A O 1
ATOM 847 N N . LYS A 1 110 ? -13.794 -0.149 4.553 1.00 97.81 110 LYS A N 1
ATOM 848 C CA . LYS A 1 110 ? -12.959 0.941 4.036 1.00 97.81 110 LYS A CA 1
ATOM 849 C C . LYS A 1 110 ? -13.041 2.174 4.937 1.00 97.81 110 LYS A C 1
ATOM 851 O O . LYS A 1 110 ? -12.024 2.667 5.424 1.00 97.81 110 LYS A O 1
ATOM 856 N N . HIS A 1 111 ? -14.260 2.619 5.240 1.00 97.62 111 HIS A N 1
ATOM 857 C CA . HIS A 1 111 ? -14.492 3.752 6.132 1.00 97.62 111 HIS A CA 1
ATOM 858 C C . HIS A 1 111 ? -14.072 3.468 7.578 1.00 97.62 111 HIS A C 1
ATOM 860 O O . HIS A 1 111 ? -13.540 4.357 8.239 1.00 97.62 111 HIS A O 1
ATOM 866 N N . SER A 1 112 ? -14.227 2.235 8.066 1.00 97.56 112 SER A N 1
ATOM 867 C CA . SER A 1 112 ? -13.705 1.846 9.382 1.00 97.56 112 SER A CA 1
ATOM 868 C C . SER A 1 112 ? -12.182 1.983 9.468 1.00 97.56 112 SER A C 1
ATOM 870 O O . SER A 1 112 ? -11.675 2.550 10.433 1.00 97.56 112 SER A O 1
ATOM 872 N N . VAL A 1 113 ? -11.442 1.537 8.452 1.00 97.31 113 VAL A N 1
ATOM 873 C CA . VAL A 1 113 ? -9.974 1.665 8.416 1.00 97.31 113 VAL A CA 1
ATOM 874 C C . VAL A 1 113 ? -9.547 3.137 8.367 1.00 97.31 113 VAL A C 1
ATOM 876 O O . VAL A 1 113 ? -8.687 3.556 9.143 1.00 97.31 113 VAL A O 1
ATOM 879 N N . LEU A 1 114 ? -10.187 3.949 7.521 1.00 98.12 114 LEU A N 1
ATOM 880 C CA . LEU A 1 114 ? -9.883 5.382 7.399 1.00 98.12 114 LEU A CA 1
ATOM 881 C C . LEU A 1 114 ? -10.186 6.149 8.694 1.00 98.12 114 LEU A C 1
ATOM 883 O O . LEU A 1 114 ? -9.368 6.948 9.149 1.00 98.12 114 LEU A O 1
ATOM 887 N N . ALA A 1 115 ? -11.324 5.874 9.336 1.00 97.38 115 ALA A N 1
ATOM 888 C CA . ALA A 1 115 ? -11.643 6.445 10.642 1.00 97.38 115 ALA A CA 1
ATOM 889 C C . ALA A 1 115 ? -10.604 6.042 11.698 1.00 97.38 115 ALA A C 1
ATOM 891 O O . ALA A 1 115 ? -10.121 6.909 12.427 1.00 97.38 115 ALA A O 1
ATOM 892 N N . SER A 1 116 ? -10.206 4.764 11.741 1.00 95.75 116 SER A N 1
ATOM 893 C CA . SER A 1 116 ? -9.161 4.277 12.651 1.00 95.75 116 SER A CA 1
ATOM 894 C C . SER A 1 116 ? -7.848 5.033 12.451 1.00 95.75 116 SER A C 1
ATOM 896 O O . SER A 1 116 ? -7.237 5.457 13.426 1.00 95.75 116 SER A O 1
ATOM 898 N N . TYR A 1 117 ? -7.451 5.283 11.201 1.00 96.06 117 TYR A N 1
ATOM 899 C CA . TYR A 1 117 ? -6.244 6.043 10.882 1.00 96.06 117 TYR A CA 1
ATOM 900 C C . TYR A 1 117 ? -6.291 7.460 11.467 1.00 96.06 117 TYR A C 1
ATOM 902 O O . TYR A 1 117 ? -5.386 7.861 12.202 1.00 96.06 117 TYR A O 1
ATOM 910 N N . PHE A 1 118 ? -7.359 8.219 11.204 1.00 96.94 118 PHE A N 1
ATOM 911 C CA . PHE A 1 118 ? -7.473 9.587 11.720 1.00 96.94 118 PHE A CA 1
ATOM 912 C C . PHE A 1 118 ? -7.580 9.631 13.247 1.00 96.94 118 PHE A C 1
ATOM 914 O O . PHE A 1 118 ? -6.995 10.513 13.874 1.00 96.94 118 PHE A O 1
ATOM 921 N N . LEU A 1 119 ? -8.273 8.678 13.868 1.00 94.56 119 LEU A N 1
ATOM 922 C CA . LEU A 1 119 ? -8.359 8.583 15.325 1.00 94.56 119 LEU A CA 1
ATOM 923 C C . LEU A 1 119 ? -6.994 8.263 15.958 1.00 94.56 119 LEU A C 1
ATOM 925 O O . LEU A 1 119 ? -6.613 8.911 16.934 1.00 94.56 119 LEU A O 1
ATOM 929 N N . THR A 1 120 ? -6.208 7.361 15.365 1.00 91.38 120 THR A N 1
ATOM 930 C CA . THR A 1 120 ? -4.822 7.091 15.784 1.00 91.38 120 THR A CA 1
ATOM 931 C C . THR A 1 120 ? -3.942 8.332 15.628 1.00 91.38 120 THR A C 1
ATOM 933 O O . THR A 1 120 ? -3.217 8.700 16.556 1.00 91.38 120 THR A O 1
ATOM 936 N N . ARG A 1 121 ? -4.061 9.058 14.505 1.00 92.00 121 ARG A N 1
ATOM 937 C CA . ARG A 1 121 ? -3.378 10.351 14.309 1.00 92.00 121 ARG A CA 1
ATOM 938 C C . ARG A 1 121 ? -3.764 11.369 15.380 1.00 92.00 121 ARG A C 1
ATOM 940 O O . ARG A 1 121 ? -2.891 12.063 15.898 1.00 92.00 121 ARG A O 1
ATOM 947 N N . LEU A 1 122 ? -5.048 11.460 15.723 1.00 93.56 122 LEU A N 1
ATOM 948 C CA . LEU A 1 122 ? -5.533 12.379 16.750 1.00 93.56 122 LEU A CA 1
ATOM 949 C C . LEU A 1 122 ? -4.954 12.029 18.118 1.00 93.56 122 LEU A C 1
ATOM 951 O O . LEU A 1 122 ? -4.517 12.933 18.829 1.00 93.56 122 LEU A O 1
ATOM 955 N N . LYS A 1 123 ? -4.919 10.741 18.467 1.00 89.81 123 LYS A N 1
ATOM 956 C CA . LYS A 1 123 ? -4.360 10.247 19.726 1.00 89.81 123 LYS A CA 1
ATOM 957 C C . LYS A 1 123 ? -2.870 10.556 19.855 1.00 89.81 123 LYS A C 1
ATOM 959 O O . LYS A 1 123 ? -2.432 10.945 20.932 1.00 89.81 123 LYS A O 1
ATOM 964 N N . LEU A 1 124 ? -2.109 10.438 18.764 1.00 86.75 124 LEU A N 1
ATOM 965 C CA . LEU A 1 124 ? -0.684 10.777 18.751 1.00 86.75 124 LEU A CA 1
ATOM 966 C C . LEU A 1 124 ? -0.439 12.280 18.957 1.00 86.75 124 LEU A C 1
ATOM 968 O O . LEU A 1 124 ? 0.483 12.669 19.668 1.00 86.75 124 LEU A O 1
ATOM 972 N N . LEU A 1 125 ? -1.231 13.125 18.296 1.00 90.00 125 LEU A N 1
ATOM 973 C CA . LEU A 1 125 ? -0.975 14.566 18.219 1.00 90.00 125 LEU A CA 1
ATOM 974 C C . LEU A 1 125 ? -1.648 15.376 19.331 1.00 90.00 125 LEU A C 1
ATOM 976 O O . LEU A 1 125 ? -1.293 16.536 19.545 1.00 90.00 125 LEU A O 1
ATOM 980 N N . SER A 1 126 ? -2.641 14.807 20.014 1.00 88.38 126 SER A N 1
ATOM 981 C CA . SER A 1 126 ? -3.398 15.530 21.034 1.00 88.38 126 SER A CA 1
ATOM 982 C C . SER A 1 126 ? -2.661 15.516 22.374 1.00 88.38 126 SER A C 1
ATOM 984 O O . SER A 1 126 ? -2.451 14.446 22.939 1.00 88.38 126 SER A O 1
ATOM 986 N N . PRO A 1 127 ? -2.331 16.688 22.950 1.00 82.25 127 PRO A N 1
ATOM 987 C CA . PRO A 1 127 ? -1.666 16.759 24.253 1.00 82.25 127 PRO A CA 1
ATOM 988 C C . PRO A 1 127 ? -2.566 16.292 25.405 1.00 82.25 127 PRO A C 1
ATOM 990 O O . PRO A 1 127 ? -2.074 15.931 26.472 1.00 82.25 127 PRO A O 1
ATOM 993 N N . THR A 1 128 ? -3.884 16.306 25.201 1.00 86.75 128 THR A N 1
ATOM 994 C CA . THR A 1 128 ? -4.880 15.791 26.141 1.00 86.75 128 THR A CA 1
ATOM 995 C C . THR A 1 128 ? -5.756 14.744 25.457 1.00 86.75 128 THR A C 1
ATOM 997 O O . THR A 1 128 ? -6.156 14.979 24.313 1.00 86.75 128 THR A O 1
ATOM 1000 N N . PRO A 1 129 ? -6.123 13.651 26.151 1.00 86.69 129 PRO A N 1
ATOM 1001 C CA . PRO A 1 129 ? -7.031 12.642 25.616 1.00 86.69 129 PRO A CA 1
ATOM 1002 C C . PRO A 1 129 ? -8.350 13.247 25.128 1.00 86.69 129 PRO A C 1
ATOM 1004 O O . PRO A 1 129 ? -8.946 14.091 25.803 1.00 86.69 129 PRO A O 1
ATOM 1007 N N . VAL A 1 130 ? -8.816 12.795 23.966 1.00 91.44 130 VAL A N 1
ATOM 1008 C CA . VAL A 1 130 ? -10.121 13.165 23.407 1.00 91.44 130 VAL A CA 1
ATOM 1009 C C . VAL A 1 130 ? -11.042 11.973 23.637 1.00 91.44 130 VAL A C 1
ATOM 1011 O O . VAL A 1 130 ? -11.059 11.035 22.848 1.00 91.44 130 VAL A O 1
ATOM 1014 N N . SER A 1 131 ? -11.786 11.990 24.745 1.00 89.25 131 SER A N 1
ATOM 1015 C CA . SER A 1 131 ? -12.485 10.809 25.281 1.00 89.25 131 SER A CA 1
ATOM 1016 C C . SER A 1 131 ? -13.389 10.094 24.273 1.00 89.25 131 SER A C 1
ATOM 1018 O O . SER A 1 131 ? -13.333 8.870 24.166 1.00 89.25 131 SER A O 1
ATOM 1020 N N . TRP A 1 132 ? -14.193 10.841 23.509 1.00 92.50 132 TRP A N 1
ATOM 1021 C CA . TRP A 1 132 ? -15.065 10.258 22.485 1.00 92.50 132 TRP A CA 1
ATOM 1022 C C . TRP A 1 132 ? -14.257 9.593 21.367 1.00 92.50 132 TRP A C 1
ATOM 1024 O O . TRP A 1 132 ? -14.663 8.557 20.853 1.00 92.50 132 TRP A O 1
ATOM 1034 N N . ALA A 1 133 ? -13.102 10.160 21.009 1.00 93.31 133 ALA A N 1
ATOM 1035 C CA . ALA A 1 133 ? -12.248 9.649 19.947 1.00 93.31 133 ALA A CA 1
ATOM 1036 C C . ALA A 1 133 ? -11.517 8.379 20.392 1.00 93.31 133 ALA A C 1
ATOM 1038 O O . ALA A 1 133 ? -11.467 7.415 19.635 1.00 93.31 133 ALA A O 1
ATOM 1039 N N . ASP A 1 134 ? -11.022 8.344 21.633 1.00 90.31 134 ASP A N 1
ATOM 1040 C CA . ASP A 1 134 ? -10.421 7.145 22.224 1.00 90.31 134 ASP A CA 1
ATOM 1041 C C . ASP A 1 134 ? -11.451 6.006 22.345 1.00 90.31 134 ASP A C 1
ATOM 1043 O O . ASP A 1 134 ? -11.162 4.868 21.968 1.00 90.31 134 ASP A O 1
ATOM 1047 N N . SER A 1 135 ? -12.675 6.316 22.799 1.00 90.62 135 SER A N 1
ATOM 1048 C CA . SER A 1 135 ? -13.791 5.355 22.846 1.00 90.62 135 SER A CA 1
ATOM 1049 C C . SER A 1 135 ? -14.177 4.865 21.448 1.00 90.62 135 SER A C 1
ATOM 1051 O O . SER A 1 135 ? -14.336 3.662 21.225 1.00 90.62 135 SER A O 1
ATOM 1053 N N . ALA A 1 136 ? -14.312 5.780 20.482 1.00 93.19 136 ALA A N 1
ATOM 1054 C CA . ALA A 1 136 ? -14.627 5.439 19.101 1.00 93.19 136 ALA A CA 1
ATOM 1055 C C . ALA A 1 136 ? -13.542 4.548 18.489 1.00 93.19 136 ALA A C 1
ATOM 1057 O O . ALA A 1 136 ? -13.886 3.539 17.886 1.00 93.19 136 ALA A O 1
ATOM 1058 N N . LEU A 1 137 ? -12.259 4.862 18.697 1.00 92.00 137 LEU A N 1
ATOM 1059 C CA . LEU A 1 137 ? -11.137 4.070 18.191 1.00 92.00 137 LEU A CA 1
ATOM 1060 C C . LEU A 1 137 ? -11.184 2.640 18.729 1.00 92.00 137 LEU A C 1
ATOM 1062 O O . LEU A 1 137 ? -11.189 1.697 17.945 1.00 92.00 137 LEU A O 1
ATOM 1066 N N . GLN A 1 138 ? -11.310 2.475 20.050 1.00 87.19 138 GLN A N 1
ATOM 1067 C CA . GLN A 1 138 ? -11.356 1.151 20.672 1.00 87.19 138 GLN A CA 1
ATOM 1068 C C . GLN A 1 138 ? -12.536 0.315 20.152 1.00 87.19 138 GLN A C 1
ATOM 1070 O O . GLN A 1 138 ? -12.368 -0.848 19.778 1.00 87.19 138 GLN A O 1
ATOM 1075 N N . ARG A 1 139 ? -13.741 0.901 20.107 1.00 91.62 139 ARG A N 1
ATOM 1076 C CA . ARG A 1 139 ? -14.942 0.208 19.613 1.00 91.62 139 ARG A CA 1
ATOM 1077 C C . ARG A 1 139 ? -14.836 -0.122 18.126 1.00 91.62 139 ARG A C 1
ATOM 1079 O O . ARG A 1 139 ? -15.311 -1.174 17.701 1.00 91.62 139 ARG A O 1
ATOM 1086 N N . LEU A 1 140 ? -14.237 0.766 17.338 1.00 92.56 140 LEU A N 1
ATOM 1087 C CA . LEU A 1 140 ? -14.076 0.599 15.900 1.00 92.56 140 LEU A CA 1
ATOM 1088 C C . LEU A 1 140 ? -13.069 -0.503 15.568 1.00 92.56 140 LEU A C 1
ATOM 1090 O O . LEU A 1 140 ? -13.397 -1.397 14.790 1.00 92.56 140 LEU A O 1
ATOM 1094 N N . GLU A 1 141 ? -11.889 -0.490 16.191 1.00 89.06 141 GLU A N 1
ATOM 1095 C CA . GLU A 1 141 ? -10.877 -1.541 16.024 1.00 89.06 141 GLU A CA 1
ATOM 1096 C C . GLU A 1 141 ? -11.415 -2.911 16.441 1.00 89.06 141 GLU A C 1
ATOM 1098 O O . GLU A 1 141 ? -11.150 -3.912 15.773 1.00 89.06 141 GLU A O 1
ATOM 1103 N N . GLN A 1 142 ? -12.243 -2.947 17.486 1.00 87.31 142 GLN A N 1
ATOM 1104 C CA . GLN A 1 142 ? -12.960 -4.149 17.878 1.00 87.31 142 GLN A CA 1
ATOM 1105 C C . GLN A 1 142 ? -13.918 -4.649 16.783 1.00 87.31 142 GLN A C 1
ATOM 1107 O O . GLN A 1 142 ? -13.946 -5.850 16.508 1.00 87.31 142 GLN A O 1
ATOM 1112 N N . GLN A 1 143 ? -14.719 -3.770 16.163 1.00 91.69 143 GLN A N 1
ATOM 1113 C CA . GLN A 1 143 ? -15.606 -4.187 15.068 1.00 91.69 143 GLN A CA 1
ATOM 1114 C C . GLN A 1 143 ? -14.812 -4.650 13.844 1.00 91.69 143 GLN A C 1
ATOM 1116 O O . GLN A 1 143 ? -15.154 -5.682 13.268 1.00 91.69 143 GLN A O 1
ATOM 1121 N N . ILE A 1 144 ? -13.729 -3.949 13.484 1.00 92.56 144 ILE A N 1
ATOM 1122 C CA . ILE A 1 144 ? -12.810 -4.389 12.424 1.00 92.56 144 ILE A CA 1
ATOM 1123 C C . ILE A 1 144 ? -12.310 -5.805 12.732 1.00 92.56 144 ILE A C 1
ATOM 1125 O O . ILE A 1 144 ? -12.394 -6.680 11.874 1.00 92.56 144 ILE A O 1
ATOM 1129 N N . GLY A 1 145 ? -11.866 -6.069 13.963 1.00 88.62 145 GLY A N 1
ATOM 1130 C CA . GLY A 1 145 ? -11.351 -7.384 14.353 1.00 88.62 145 GLY A CA 1
ATOM 1131 C C . GLY A 1 145 ? -12.371 -8.487 14.327 1.00 88.62 145 GLY A C 1
ATOM 1132 O O . GLY A 1 145 ? -12.077 -9.578 13.856 1.00 88.62 145 GLY A O 1
ATOM 1133 N N . ARG A 1 146 ? -13.593 -8.189 14.751 1.00 89.69 146 ARG A N 1
ATOM 1134 C CA . ARG A 1 146 ? -14.697 -9.134 14.648 1.00 89.69 146 ARG A CA 1
ATOM 1135 C C . ARG A 1 146 ? -14.979 -9.503 13.191 1.00 89.69 146 ARG A C 1
ATOM 1137 O O . ARG A 1 146 ? -15.092 -10.686 12.883 1.00 89.69 146 ARG A O 1
ATOM 1144 N N . HIS A 1 147 ? -15.067 -8.513 12.302 1.00 92.88 147 HIS A N 1
ATOM 1145 C CA . HIS A 1 147 ? -15.354 -8.738 10.881 1.00 92.88 147 HIS A CA 1
ATOM 1146 C C . HIS A 1 147 ? -14.191 -9.370 10.109 1.00 92.88 147 HIS A C 1
ATOM 1148 O O . HIS A 1 147 ? -14.430 -10.031 9.106 1.00 92.88 147 HIS A O 1
ATOM 1154 N N . LEU A 1 148 ? -12.953 -9.196 10.576 1.00 93.56 148 LEU A N 1
ATOM 1155 C CA . LEU A 1 148 ? -11.754 -9.782 9.973 1.00 93.56 148 LEU A CA 1
ATOM 1156 C C . LEU A 1 148 ? -11.226 -11.015 10.726 1.00 93.56 148 LEU A C 1
ATOM 1158 O O . LEU A 1 148 ? -10.146 -11.515 10.396 1.00 93.56 148 LEU A O 1
ATOM 1162 N N . SER A 1 149 ? -11.959 -11.500 11.730 1.00 91.12 149 SER A N 1
ATOM 1163 C CA . SER A 1 149 ? -11.624 -12.732 12.445 1.00 91.12 149 SER A CA 1
ATOM 1164 C C . SER A 1 149 ? -11.785 -13.939 11.523 1.00 91.12 149 SER A C 1
ATOM 1166 O O . SER A 1 149 ? -12.705 -13.998 10.710 1.00 91.12 149 SER A O 1
ATOM 1168 N N . TYR A 1 150 ? -10.875 -14.904 11.630 1.00 92.19 150 TYR A N 1
ATOM 1169 C CA . TYR A 1 150 ? -10.820 -16.063 10.736 1.00 92.19 150 TYR A CA 1
ATOM 1170 C C . TYR A 1 150 ? -10.785 -17.383 11.508 1.00 92.19 150 TYR A C 1
ATOM 1172 O O . TYR A 1 150 ? -10.465 -17.427 12.693 1.00 92.19 150 TYR A O 1
ATOM 1180 N N . GLY A 1 151 ? -11.142 -18.474 10.830 1.00 88.69 151 GLY A N 1
ATOM 1181 C CA . GLY A 1 151 ? -11.044 -19.831 11.372 1.00 88.69 151 GLY A CA 1
ATOM 1182 C C . GLY A 1 151 ? -9.698 -20.469 11.032 1.00 88.69 151 GLY A C 1
ATOM 1183 O O . GLY A 1 151 ? -8.746 -20.401 11.806 1.00 88.69 151 GLY A O 1
ATOM 1184 N N . LYS A 1 152 ? -9.628 -21.096 9.852 1.00 92.44 152 LYS A N 1
ATOM 1185 C CA . LYS A 1 152 ? -8.403 -21.665 9.270 1.00 92.44 152 LYS A CA 1
ATOM 1186 C C . LYS A 1 152 ? -8.021 -20.833 8.047 1.00 92.44 152 LYS A C 1
ATOM 1188 O O . LYS A 1 152 ? -8.831 -20.709 7.133 1.00 92.44 152 LYS A O 1
ATOM 1193 N N . LEU A 1 153 ? -6.804 -20.287 8.037 1.00 94.56 153 LEU A N 1
ATOM 1194 C CA . LEU A 1 153 ? -6.273 -19.568 6.878 1.00 94.56 153 LEU A CA 1
ATOM 1195 C C . LEU A 1 153 ? -6.150 -20.490 5.666 1.00 94.56 153 LEU A C 1
ATOM 1197 O O . LEU A 1 153 ? -5.793 -21.664 5.796 1.00 94.56 153 LEU A O 1
ATOM 1201 N N . HIS A 1 154 ? -6.417 -19.938 4.487 1.00 94.88 154 HIS A N 1
ATOM 1202 C CA . HIS A 1 154 ? -6.273 -20.634 3.213 1.00 94.88 154 HIS A CA 1
ATOM 1203 C C . HIS A 1 154 ? -5.860 -19.669 2.095 1.00 94.88 154 HIS A C 1
ATOM 1205 O O . HIS A 1 154 ? -5.835 -18.449 2.270 1.00 94.88 154 HIS A O 1
ATOM 1211 N N . VAL A 1 155 ? -5.501 -20.235 0.944 1.00 93.19 155 VAL A N 1
ATOM 1212 C CA . VAL A 1 155 ? -5.179 -19.494 -0.280 1.00 93.19 155 VAL A CA 1
ATOM 1213 C C . VAL A 1 155 ? -6.055 -20.051 -1.390 1.00 93.19 155 VAL A C 1
ATOM 1215 O O . VAL A 1 155 ? -5.838 -21.169 -1.858 1.00 93.19 155 VAL A O 1
ATOM 1218 N N . ASN A 1 156 ? -7.041 -19.267 -1.816 1.00 92.12 156 ASN A N 1
ATOM 1219 C CA . ASN A 1 156 ? -7.871 -19.581 -2.972 1.00 92.12 156 ASN A CA 1
ATOM 1220 C C . ASN A 1 156 ? -7.786 -18.433 -3.979 1.00 92.12 156 ASN A C 1
ATOM 1222 O O . ASN A 1 156 ? -8.112 -17.299 -3.644 1.00 92.12 156 ASN A O 1
ATOM 1226 N N . GLU A 1 157 ? -7.365 -18.741 -5.206 1.00 88.44 157 GLU A N 1
ATOM 1227 C CA . GLU A 1 157 ? -7.183 -17.766 -6.290 1.00 88.44 157 GLU A CA 1
ATOM 1228 C C . GLU A 1 157 ? -8.170 -17.950 -7.453 1.00 88.44 157 GLU A C 1
ATOM 1230 O O . GLU A 1 157 ? -7.987 -17.381 -8.531 1.00 88.44 157 GLU A O 1
ATOM 1235 N N . ALA A 1 158 ? -9.169 -18.818 -7.290 1.00 85.31 158 ALA A N 1
ATOM 1236 C CA . ALA A 1 158 ? -10.116 -19.198 -8.337 1.00 85.31 158 ALA A CA 1
ATOM 1237 C C . ALA A 1 158 ? -11.506 -18.588 -8.103 1.00 85.31 158 ALA A C 1
ATOM 123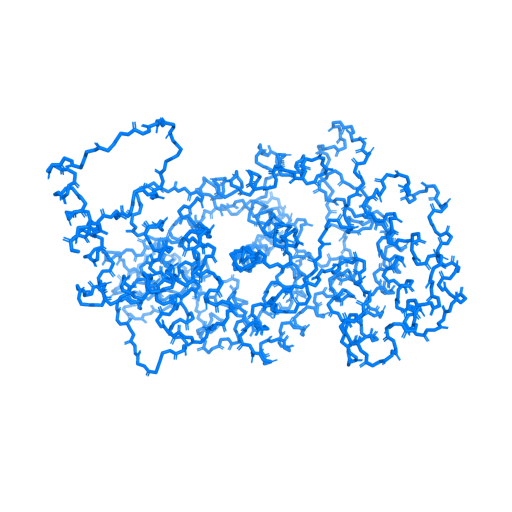9 O O . ALA A 1 158 ? -12.526 -19.209 -8.398 1.00 85.31 158 ALA A O 1
ATOM 1240 N N . ILE A 1 159 ? -11.550 -17.374 -7.554 1.00 93.25 159 ILE A N 1
ATOM 1241 C CA . ILE A 1 159 ? -12.794 -16.672 -7.235 1.00 93.25 159 ILE A CA 1
ATOM 1242 C C . ILE A 1 159 ? -13.039 -15.492 -8.179 1.00 93.25 159 ILE A C 1
ATOM 1244 O O . ILE A 1 159 ? -12.106 -14.908 -8.735 1.00 93.25 159 ILE A O 1
ATOM 1248 N N . GLU A 1 160 ? -14.312 -15.132 -8.363 1.00 95.56 160 GLU A N 1
ATOM 1249 C CA . GLU A 1 160 ? -14.736 -14.112 -9.333 1.00 95.56 160 GLU A CA 1
ATOM 1250 C C . GLU A 1 160 ? -14.033 -12.767 -9.106 1.00 95.56 160 GLU A C 1
ATOM 1252 O O . GLU A 1 160 ? -13.554 -12.162 -10.063 1.00 95.56 160 GLU A O 1
ATOM 1257 N N . ALA A 1 161 ? -13.915 -12.319 -7.851 1.00 97.19 161 ALA A N 1
ATOM 1258 C CA . ALA A 1 161 ? -13.279 -11.045 -7.517 1.00 97.19 161 ALA A CA 1
ATOM 1259 C C . ALA A 1 161 ? -11.797 -10.994 -7.935 1.00 97.19 161 ALA A C 1
ATOM 1261 O O . ALA A 1 161 ? -11.333 -9.967 -8.428 1.00 97.19 161 ALA A O 1
ATOM 1262 N N . HIS A 1 162 ? -11.063 -12.105 -7.798 1.00 95.31 162 HIS A N 1
ATOM 1263 C CA . HIS A 1 162 ? -9.651 -12.190 -8.195 1.00 95.31 162 HIS A CA 1
ATOM 1264 C C . HIS A 1 162 ? -9.505 -12.180 -9.713 1.00 95.31 162 HIS A C 1
ATOM 1266 O O . HIS A 1 162 ? -8.709 -11.416 -10.255 1.00 95.31 162 HIS A O 1
ATOM 1272 N N . ASN A 1 163 ? -10.326 -12.967 -10.411 1.00 92.69 163 ASN A N 1
ATOM 1273 C CA . ASN A 1 163 ? -10.349 -12.974 -11.874 1.00 92.69 163 ASN A CA 1
ATOM 1274 C C . ASN A 1 163 ? -10.717 -11.593 -12.434 1.00 92.69 163 ASN A C 1
ATOM 1276 O O . ASN A 1 163 ? -10.098 -11.132 -13.393 1.00 92.69 163 ASN A O 1
ATOM 1280 N N . PHE A 1 164 ? -11.676 -10.906 -11.807 1.00 95.12 164 PHE A N 1
ATOM 1281 C CA . PHE A 1 164 ? -12.052 -9.544 -12.170 1.00 95.12 164 PHE A CA 1
ATOM 1282 C C . PHE A 1 164 ? -10.898 -8.559 -11.952 1.00 95.12 164 PHE A C 1
ATOM 1284 O O . PHE A 1 164 ? -10.637 -7.730 -12.822 1.00 95.12 164 PHE A O 1
ATOM 1291 N N . PHE A 1 165 ? -10.180 -8.663 -10.829 1.00 94.00 165 PHE A N 1
ATOM 1292 C CA . PHE A 1 165 ? -8.982 -7.861 -10.585 1.00 94.00 165 PHE A CA 1
ATOM 1293 C C . PHE A 1 165 ? -7.921 -8.083 -11.668 1.00 94.00 165 PHE A C 1
ATOM 1295 O O . PHE A 1 165 ? -7.425 -7.111 -12.228 1.00 94.00 165 PHE A O 1
ATOM 1302 N N . HIS A 1 166 ? -7.609 -9.335 -12.013 1.00 90.06 166 HIS A N 1
ATOM 1303 C CA . HIS A 1 166 ? -6.619 -9.636 -13.049 1.00 90.06 166 HIS A CA 1
ATOM 1304 C C . HIS A 1 166 ? -7.046 -9.135 -14.439 1.00 90.06 166 HIS A C 1
ATOM 1306 O O . HIS A 1 166 ? -6.211 -8.617 -15.179 1.00 90.06 166 HIS A O 1
ATOM 1312 N N . ASP A 1 167 ? -8.329 -9.235 -14.799 1.00 88.81 167 ASP A N 1
ATOM 1313 C CA . ASP A 1 167 ? -8.848 -8.676 -16.057 1.00 88.81 167 ASP A CA 1
ATOM 1314 C C . ASP A 1 167 ? -8.752 -7.142 -16.079 1.00 88.81 167 ASP A C 1
ATOM 1316 O O . ASP A 1 167 ? -8.244 -6.561 -17.040 1.00 88.81 167 ASP A O 1
ATOM 1320 N N . ALA A 1 168 ? -9.168 -6.481 -14.994 1.00 90.12 168 ALA A N 1
ATOM 1321 C CA . ALA A 1 168 ? -9.071 -5.031 -14.858 1.00 90.12 168 ALA A CA 1
ATOM 1322 C C . ALA A 1 168 ? -7.617 -4.552 -14.936 1.00 90.12 168 ALA A C 1
ATOM 1324 O O . ALA A 1 168 ? -7.314 -3.625 -15.687 1.00 90.12 168 ALA A O 1
ATOM 1325 N N . PHE A 1 169 ? -6.719 -5.211 -14.205 1.00 86.31 169 PHE A N 1
ATOM 1326 C CA . PHE A 1 169 ? -5.307 -4.852 -14.123 1.00 86.31 169 PHE A CA 1
ATOM 1327 C C . PHE A 1 169 ? -4.582 -4.993 -15.467 1.00 86.31 169 PHE A C 1
ATOM 1329 O O . PHE A 1 169 ? -3.799 -4.116 -15.832 1.00 86.31 169 PHE A O 1
ATOM 1336 N N . ASN A 1 170 ? -4.865 -6.058 -16.225 1.00 83.06 170 ASN A N 1
ATOM 1337 C CA . ASN A 1 170 ? -4.203 -6.303 -17.508 1.00 83.06 170 ASN A CA 1
ATOM 1338 C C . ASN A 1 170 ? -4.834 -5.535 -18.679 1.00 83.06 170 ASN A C 1
ATOM 1340 O O . ASN A 1 170 ? -4.110 -5.112 -19.575 1.00 83.06 170 ASN A O 1
ATOM 1344 N N . TYR A 1 171 ? -6.163 -5.373 -18.695 1.00 83.12 171 TYR A N 1
ATOM 1345 C CA . TYR A 1 171 ? -6.882 -4.980 -19.915 1.00 83.12 171 TYR A CA 1
ATOM 1346 C C . TYR A 1 171 ? -7.861 -3.819 -19.752 1.00 83.12 171 TYR A C 1
ATOM 1348 O O . TYR A 1 171 ? -8.241 -3.195 -20.742 1.00 83.12 171 TYR A O 1
ATOM 1356 N N . ARG A 1 172 ? -8.351 -3.552 -18.537 1.00 86.75 172 ARG A N 1
ATOM 1357 C CA . ARG A 1 172 ? -9.470 -2.620 -18.311 1.00 86.75 172 ARG A CA 1
ATOM 1358 C C . ARG A 1 172 ? -9.206 -1.738 -17.102 1.00 86.75 172 ARG A C 1
ATOM 1360 O O . ARG A 1 172 ? -9.924 -1.814 -16.105 1.00 86.75 172 ARG A O 1
ATOM 1367 N N . ALA A 1 173 ? -8.188 -0.885 -17.197 1.00 85.94 173 ALA A N 1
ATOM 1368 C CA . ALA A 1 173 ? -7.753 -0.033 -16.091 1.00 85.94 173 ALA A CA 1
ATOM 1369 C C . ALA A 1 173 ? -8.868 0.865 -15.521 1.00 85.94 173 ALA A C 1
ATOM 1371 O O . ALA A 1 173 ? -8.874 1.165 -14.330 1.00 85.94 173 ALA A O 1
ATOM 1372 N N . GLN A 1 174 ? -9.863 1.227 -16.336 1.00 89.81 174 GLN A N 1
ATOM 1373 C CA . GLN A 1 174 ? -11.058 1.957 -15.906 1.00 89.81 174 GLN A CA 1
ATOM 1374 C C . GLN A 1 174 ? -11.921 1.202 -14.875 1.00 89.81 174 GLN A C 1
ATOM 1376 O O . GLN A 1 174 ? -12.721 1.822 -14.182 1.00 89.81 174 GLN A O 1
ATOM 1381 N N . ASN A 1 175 ? -11.764 -0.121 -14.752 1.00 94.75 175 ASN A N 1
ATOM 1382 C CA . ASN A 1 175 ? -12.483 -0.963 -13.792 1.00 94.75 175 ASN A CA 1
ATOM 1383 C C . ASN A 1 175 ? -11.733 -1.139 -12.457 1.00 94.75 175 ASN A C 1
ATOM 1385 O O . ASN A 1 175 ? -12.178 -1.922 -11.617 1.00 94.75 175 ASN A O 1
ATOM 1389 N N . SER A 1 176 ? -10.612 -0.444 -12.249 1.00 92.81 176 SER A N 1
ATOM 1390 C CA . SER A 1 176 ? -9.756 -0.567 -11.058 1.00 92.81 176 SER A CA 1
ATOM 1391 C C . SER A 1 176 ? -10.510 -0.378 -9.738 1.00 92.81 176 SER A C 1
ATOM 1393 O O . SER A 1 176 ? -10.378 -1.202 -8.834 1.00 92.81 176 SER A O 1
ATOM 1395 N N . GLN A 1 177 ? -11.363 0.645 -9.647 1.00 95.56 177 GLN A N 1
ATOM 1396 C CA . GLN A 1 177 ? -12.162 0.906 -8.446 1.00 95.56 177 GLN A CA 1
ATOM 1397 C C . GLN A 1 177 ? -13.153 -0.233 -8.169 1.00 95.56 177 GLN A C 1
ATOM 1399 O O . GLN A 1 177 ? -13.196 -0.761 -7.064 1.00 95.56 177 GLN A O 1
ATOM 1404 N N . LEU A 1 178 ? -13.887 -0.681 -9.194 1.00 97.94 178 LEU A N 1
ATOM 1405 C CA . LEU A 1 178 ? -14.839 -1.786 -9.051 1.00 97.94 178 LEU A CA 1
ATOM 1406 C C . LEU A 1 178 ? -14.139 -3.102 -8.666 1.00 97.94 178 LEU A C 1
ATOM 1408 O O . LEU A 1 178 ? -14.712 -3.917 -7.943 1.00 97.94 178 LEU A O 1
ATOM 1412 N N . ALA A 1 179 ? -12.903 -3.314 -9.126 1.00 97.12 179 ALA A N 1
ATOM 1413 C CA . ALA A 1 179 ? -12.096 -4.457 -8.713 1.00 97.12 179 ALA A CA 1
ATOM 1414 C C . ALA A 1 179 ? -11.753 -4.393 -7.219 1.00 97.12 179 ALA A C 1
ATOM 1416 O O . ALA A 1 179 ? -11.946 -5.385 -6.515 1.00 97.12 179 ALA A O 1
ATOM 1417 N N . ALA A 1 180 ? -11.315 -3.231 -6.722 1.00 98.06 180 ALA A N 1
ATOM 1418 C CA . ALA A 1 180 ? -11.055 -3.022 -5.298 1.00 98.06 180 ALA A CA 1
ATOM 1419 C C . ALA A 1 180 ? -12.320 -3.246 -4.449 1.00 98.06 180 ALA A C 1
ATOM 1421 O O . ALA A 1 180 ? -12.272 -3.961 -3.448 1.00 98.06 180 ALA A O 1
ATOM 1422 N N . ASP A 1 181 ? -13.469 -2.727 -4.889 1.00 98.19 181 ASP A N 1
ATOM 1423 C CA . ASP A 1 181 ? -14.744 -2.874 -4.178 1.00 98.19 181 ASP A CA 1
ATOM 1424 C C . ASP A 1 181 ? -15.201 -4.345 -4.116 1.00 98.19 181 ASP A C 1
ATOM 1426 O O . ASP A 1 181 ? -15.658 -4.825 -3.074 1.00 98.19 181 ASP A O 1
ATOM 1430 N N . LYS A 1 182 ? -15.052 -5.102 -5.214 1.00 98.50 182 LYS A N 1
ATOM 1431 C CA . LYS A 1 182 ? -15.331 -6.551 -5.243 1.00 98.50 182 LYS A CA 1
ATOM 1432 C C . LYS A 1 182 ? -14.427 -7.316 -4.277 1.00 98.50 182 LYS A C 1
ATOM 1434 O O . LYS A 1 182 ? -14.923 -8.167 -3.543 1.00 98.50 182 LYS A O 1
ATOM 1439 N N . LEU A 1 183 ? -13.134 -6.999 -4.248 1.00 98.69 183 LEU A N 1
ATOM 1440 C CA . LEU A 1 183 ? -12.177 -7.632 -3.340 1.00 98.69 183 LEU A CA 1
ATOM 1441 C C . LEU A 1 183 ? -12.481 -7.322 -1.866 1.00 98.69 183 LEU A C 1
ATOM 1443 O O . LEU A 1 183 ? -12.410 -8.218 -1.030 1.00 98.69 183 LEU A O 1
ATOM 1447 N N . LEU A 1 184 ? -12.869 -6.087 -1.535 1.00 98.56 184 LEU A N 1
ATOM 1448 C CA . LEU A 1 184 ? -13.271 -5.726 -0.171 1.00 98.56 184 LEU A CA 1
ATOM 1449 C C . LEU A 1 184 ? -14.521 -6.485 0.288 1.00 98.56 184 LEU A C 1
ATOM 1451 O O . LEU A 1 184 ? -14.581 -6.939 1.430 1.00 98.56 184 LEU A O 1
ATOM 1455 N N . ASN A 1 185 ? -15.516 -6.637 -0.588 1.00 98.00 185 ASN A N 1
ATOM 1456 C CA . ASN A 1 185 ? -16.708 -7.426 -0.274 1.00 98.00 185 ASN A CA 1
ATOM 1457 C C . ASN A 1 185 ? -16.379 -8.917 -0.114 1.00 98.00 185 ASN A C 1
ATOM 1459 O O . ASN A 1 185 ? -16.905 -9.560 0.792 1.00 98.00 185 ASN A O 1
ATOM 1463 N N . GLU A 1 186 ? -15.469 -9.444 -0.935 1.00 98.25 186 GLU A N 1
ATOM 1464 C CA . GLU A 1 186 ? -14.956 -10.806 -0.784 1.00 98.25 186 GLU A CA 1
ATOM 1465 C C . GLU A 1 186 ? -14.270 -11.002 0.573 1.00 98.25 186 GLU A C 1
ATOM 1467 O O . GLU A 1 186 ? -14.539 -11.983 1.256 1.00 98.25 186 GLU A O 1
ATOM 1472 N N . LEU A 1 187 ? -13.447 -10.044 1.015 1.00 98.25 187 LEU A N 1
ATOM 1473 C CA . LEU A 1 187 ? -12.772 -10.123 2.313 1.00 98.25 187 LEU A CA 1
ATOM 1474 C C . LEU A 1 187 ? -13.756 -10.163 3.489 1.00 98.25 187 LEU A C 1
ATOM 1476 O O . LEU A 1 187 ? -13.492 -10.833 4.483 1.00 98.25 187 LEU A O 1
ATOM 1480 N N . ILE A 1 188 ? -14.886 -9.458 3.389 1.00 96.94 188 ILE A N 1
ATOM 1481 C CA . ILE A 1 188 ? -15.940 -9.505 4.411 1.00 96.94 188 ILE A CA 1
ATOM 1482 C C . ILE A 1 188 ? -16.626 -10.871 4.452 1.00 96.94 188 ILE A C 1
ATOM 1484 O O . ILE A 1 188 ? -17.019 -11.322 5.528 1.00 96.94 188 ILE A O 1
ATOM 1488 N N . SER A 1 189 ? -16.772 -11.529 3.302 1.00 96.12 189 SER A N 1
ATOM 1489 C CA . SER A 1 189 ? -17.357 -12.868 3.218 1.00 96.12 189 SER A CA 1
ATOM 1490 C C . SER A 1 189 ? -16.388 -13.957 3.685 1.00 96.12 189 SER A C 1
ATOM 1492 O O . SER A 1 189 ? -16.803 -14.904 4.352 1.00 96.12 189 SER A O 1
ATOM 1494 N N . ASP A 1 190 ? -15.109 -13.834 3.335 1.00 97.31 190 ASP A N 1
ATOM 1495 C CA . ASP A 1 190 ? -14.062 -14.803 3.651 1.00 97.31 190 ASP A CA 1
ATOM 1496 C C . ASP A 1 190 ? -12.771 -14.102 4.114 1.00 97.31 190 ASP A C 1
ATOM 1498 O O . ASP A 1 190 ? -11.803 -13.962 3.355 1.00 97.31 190 ASP A O 1
ATOM 1502 N N . PRO A 1 191 ? -12.710 -13.694 5.395 1.00 96.75 191 PRO A N 1
ATOM 1503 C CA . PRO A 1 191 ? -11.524 -13.060 5.967 1.00 96.75 191 PRO A CA 1
ATOM 1504 C C . PRO A 1 191 ? -10.326 -14.012 6.107 1.00 96.75 191 PRO A C 1
ATOM 1506 O O . PRO A 1 191 ? -9.242 -13.561 6.491 1.00 96.75 191 PRO A O 1
ATOM 1509 N N . SER A 1 192 ? -10.513 -15.309 5.818 1.00 96.50 192 SER A N 1
ATOM 1510 C CA . SER A 1 192 ? -9.491 -16.356 5.939 1.00 96.50 192 SER A CA 1
ATOM 1511 C C . SER A 1 192 ? -8.655 -16.525 4.665 1.00 96.50 192 SER A C 1
ATOM 1513 O O . SER A 1 192 ? -7.594 -17.152 4.723 1.00 96.50 192 SER A O 1
ATOM 1515 N N . ASN A 1 193 ? -9.107 -15.981 3.526 1.00 97.00 193 ASN A N 1
ATOM 1516 C CA . ASN A 1 193 ? -8.377 -16.056 2.263 1.00 97.00 193 ASN A CA 1
ATOM 1517 C C . ASN A 1 193 ? -7.245 -15.020 2.218 1.00 97.00 193 ASN A C 1
ATOM 1519 O O . ASN A 1 193 ? -7.464 -13.824 1.985 1.00 97.00 193 ASN A O 1
ATOM 1523 N N . VAL A 1 194 ? -6.008 -15.484 2.394 1.00 95.38 194 VAL A N 1
ATOM 1524 C CA . VAL A 1 194 ? -4.819 -14.617 2.432 1.00 95.38 194 VAL A CA 1
ATOM 1525 C C . VAL A 1 194 ? -4.624 -13.885 1.100 1.00 95.38 194 VAL A C 1
ATOM 1527 O O . VAL A 1 194 ? -4.298 -12.696 1.089 1.00 95.38 194 VAL A O 1
ATOM 1530 N N . MET A 1 195 ? -4.925 -14.544 -0.026 1.00 95.12 195 MET A N 1
ATOM 1531 C CA . MET A 1 195 ? -4.789 -13.944 -1.356 1.00 95.12 195 MET A CA 1
ATOM 1532 C C . MET A 1 195 ? -5.732 -12.757 -1.564 1.00 95.12 195 MET A C 1
ATOM 1534 O O . MET A 1 195 ? -5.335 -11.772 -2.185 1.00 95.12 195 MET A O 1
ATOM 1538 N N . THR A 1 196 ? -6.954 -12.800 -1.021 1.00 97.69 196 THR A N 1
ATOM 1539 C CA . THR A 1 196 ? -7.887 -11.665 -1.113 1.00 97.69 196 THR A CA 1
ATOM 1540 C C . THR A 1 196 ? -7.289 -10.422 -0.464 1.00 97.69 196 THR A C 1
ATOM 1542 O O . THR A 1 196 ? -7.265 -9.366 -1.092 1.00 97.69 196 THR A O 1
ATOM 1545 N N . THR A 1 197 ? -6.728 -10.548 0.743 1.00 96.75 197 THR A N 1
ATOM 1546 C CA . THR A 1 197 ? -6.075 -9.419 1.429 1.00 96.75 197 THR A CA 1
ATOM 1547 C C . THR A 1 197 ? -4.892 -8.886 0.614 1.00 96.75 197 THR A C 1
ATOM 1549 O O . THR A 1 197 ? -4.763 -7.678 0.427 1.00 96.75 197 THR A O 1
ATOM 1552 N N . THR A 1 198 ? -4.068 -9.774 0.056 1.00 95.00 198 THR A N 1
ATOM 1553 C CA . THR A 1 198 ? -2.942 -9.395 -0.809 1.00 95.00 198 THR A CA 1
ATOM 1554 C C . THR A 1 198 ? -3.387 -8.653 -2.071 1.00 95.00 198 THR A C 1
ATOM 1556 O O . THR A 1 198 ? -2.786 -7.643 -2.430 1.00 95.00 198 THR A O 1
ATOM 1559 N N . LEU A 1 199 ? -4.447 -9.098 -2.747 1.00 95.69 199 LEU A N 1
ATOM 1560 C CA . LEU A 1 199 ? -4.943 -8.411 -3.942 1.00 95.69 199 LEU A CA 1
ATOM 1561 C C . LEU A 1 199 ? -5.603 -7.069 -3.613 1.00 95.69 199 LEU A C 1
ATOM 1563 O O . LEU A 1 199 ? -5.498 -6.148 -4.418 1.00 95.69 199 LEU A O 1
ATOM 1567 N N . ILE A 1 200 ? -6.205 -6.912 -2.428 1.00 97.69 200 ILE A N 1
ATOM 1568 C CA . ILE A 1 200 ? -6.667 -5.602 -1.943 1.00 97.69 200 ILE A CA 1
ATOM 1569 C C . ILE A 1 200 ? -5.486 -4.635 -1.818 1.00 97.69 200 ILE A C 1
ATOM 1571 O O . ILE A 1 200 ? -5.577 -3.501 -2.289 1.00 97.69 200 ILE A O 1
ATOM 1575 N N . THR A 1 201 ? -4.362 -5.083 -1.246 1.00 95.12 201 THR A N 1
ATOM 1576 C CA . THR A 1 201 ? -3.126 -4.289 -1.198 1.00 95.12 201 THR A CA 1
ATOM 1577 C C . THR A 1 201 ? -2.690 -3.861 -2.598 1.00 95.12 201 THR A C 1
ATOM 1579 O O . THR A 1 201 ? -2.466 -2.675 -2.832 1.00 95.12 201 THR A O 1
ATOM 1582 N N . GLY A 1 202 ? -2.611 -4.803 -3.542 1.00 92.31 202 GLY A N 1
ATOM 1583 C CA . GLY A 1 202 ? -2.234 -4.503 -4.924 1.00 92.31 202 GLY A CA 1
ATOM 1584 C C . GLY A 1 202 ? -3.197 -3.525 -5.609 1.00 92.31 202 GLY A C 1
ATOM 1585 O O . GLY A 1 202 ? -2.752 -2.607 -6.296 1.00 92.31 202 GLY A O 1
ATOM 1586 N N . ALA A 1 203 ? -4.506 -3.674 -5.391 1.00 94.62 203 ALA A N 1
ATOM 1587 C CA . ALA A 1 203 ? -5.534 -2.813 -5.971 1.00 94.62 203 ALA A CA 1
ATOM 1588 C C . ALA A 1 203 ? -5.451 -1.370 -5.462 1.00 94.62 203 ALA A C 1
ATOM 1590 O O . ALA A 1 203 ? -5.494 -0.439 -6.267 1.00 94.62 203 ALA A O 1
ATOM 1591 N N . PHE A 1 204 ? -5.285 -1.166 -4.154 1.00 95.88 204 PHE A N 1
ATOM 1592 C CA . PHE A 1 204 ? -5.166 0.184 -3.605 1.00 95.88 204 PHE A CA 1
ATOM 1593 C C . PHE A 1 204 ? -3.816 0.835 -3.906 1.00 95.88 204 PHE A C 1
ATOM 1595 O O . PHE A 1 204 ? -3.788 2.036 -4.181 1.00 95.88 204 PHE A O 1
ATOM 1602 N N . LEU A 1 205 ? -2.724 0.064 -3.969 1.00 92.56 205 LEU A N 1
ATOM 1603 C CA . LEU A 1 205 ? -1.438 0.591 -4.429 1.00 92.56 205 LEU A CA 1
ATOM 1604 C C . LEU A 1 205 ? -1.540 1.058 -5.884 1.00 92.56 205 LEU A C 1
ATOM 1606 O O . LEU A 1 205 ? -1.067 2.139 -6.235 1.00 92.56 205 LEU A O 1
ATOM 1610 N N . TRP A 1 206 ? -2.199 0.258 -6.725 1.00 90.94 206 TRP A N 1
ATOM 1611 C CA . TRP A 1 206 ? -2.452 0.587 -8.121 1.00 90.94 206 TRP A CA 1
ATOM 1612 C C . TRP A 1 206 ? -3.280 1.870 -8.269 1.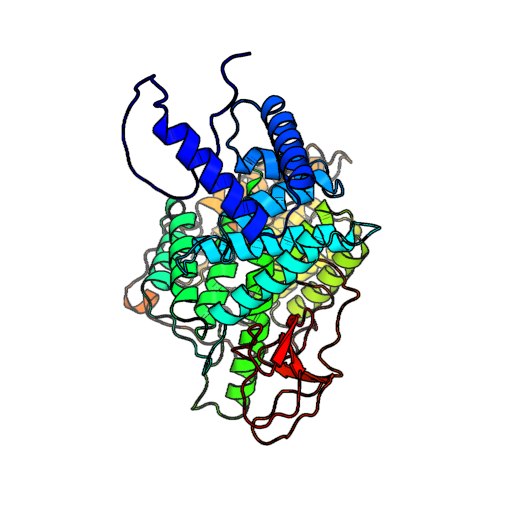00 90.94 206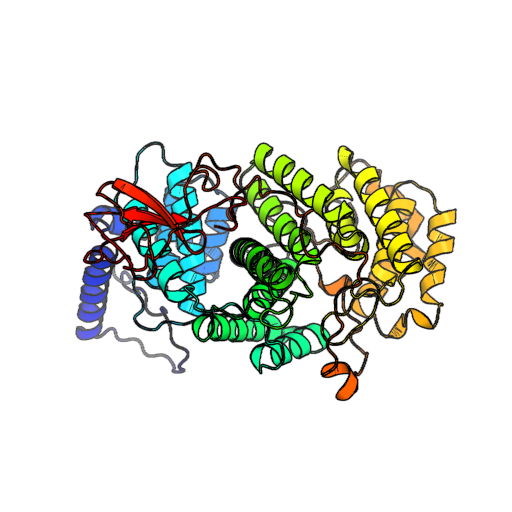 TRP A C 1
ATOM 1614 O O . TRP A 1 206 ? -2.868 2.772 -9.003 1.00 90.94 206 TRP A O 1
ATOM 1624 N N . LEU A 1 207 ? -4.393 1.984 -7.540 1.00 92.75 207 LEU A N 1
ATOM 1625 C CA . LEU A 1 207 ? -5.237 3.182 -7.526 1.00 92.75 207 LEU A CA 1
ATOM 1626 C C . LEU A 1 207 ? -4.453 4.419 -7.067 1.00 92.75 207 LEU A C 1
ATOM 1628 O O . LEU A 1 207 ? -4.438 5.428 -7.773 1.00 92.75 207 LEU A O 1
ATOM 1632 N N . GLY A 1 208 ? -3.735 4.324 -5.944 1.00 91.62 208 GLY A N 1
ATOM 1633 C CA . GLY A 1 208 ? -2.922 5.415 -5.400 1.00 91.62 208 GLY A CA 1
ATOM 1634 C C . GLY A 1 208 ? -1.800 5.868 -6.337 1.00 91.62 208 GLY A C 1
ATOM 1635 O O . GLY A 1 208 ? -1.575 7.067 -6.495 1.00 91.62 208 GLY A O 1
ATOM 1636 N N . GLY A 1 209 ? -1.160 4.938 -7.049 1.00 87.94 209 GLY A N 1
ATOM 1637 C CA . GLY A 1 209 ? -0.158 5.262 -8.066 1.00 87.94 209 GLY A CA 1
ATOM 1638 C C . GLY A 1 209 ? -0.737 5.973 -9.299 1.00 87.94 209 GLY A C 1
ATOM 1639 O O . GLY A 1 209 ? -0.027 6.713 -9.980 1.00 87.94 209 GLY A O 1
ATOM 1640 N N . GLN A 1 210 ? -2.028 5.817 -9.606 1.00 86.31 210 GLN A N 1
ATOM 1641 C CA . GLN A 1 210 ? -2.626 6.338 -10.845 1.00 86.31 210 GLN A CA 1
ATOM 1642 C C . GLN A 1 210 ? -3.373 7.666 -10.724 1.00 86.31 210 GLN A C 1
ATOM 1644 O O . GLN A 1 210 ? -3.661 8.272 -11.759 1.00 86.31 210 GLN A O 1
ATOM 1649 N N . VAL A 1 211 ? -3.634 8.151 -9.509 1.00 90.31 211 VAL A N 1
ATOM 1650 C CA . VAL A 1 211 ? -4.343 9.423 -9.263 1.00 90.31 211 VAL A CA 1
ATOM 1651 C C . VAL A 1 211 ? -3.737 10.611 -10.035 1.00 90.31 211 VAL A C 1
ATOM 1653 O O . VAL A 1 211 ? -2.621 10.523 -10.563 1.00 90.31 211 VAL A O 1
ATOM 1656 N N . ALA A 1 212 ? -4.441 11.737 -10.158 1.00 91.75 212 ALA A N 1
ATOM 1657 C CA . ALA A 1 212 ? -3.883 12.948 -10.780 1.00 91.75 212 ALA A CA 1
ATOM 1658 C C . ALA A 1 212 ? -2.843 13.647 -9.871 1.00 91.75 212 ALA A C 1
ATOM 1660 O O . ALA A 1 212 ? -2.575 13.195 -8.759 1.00 91.75 212 ALA A O 1
ATOM 1661 N N . TYR A 1 213 ? -2.197 14.714 -10.356 1.00 92.81 213 TYR A N 1
ATOM 1662 C CA . TYR A 1 213 ? -1.155 15.438 -9.603 1.00 92.81 213 TYR A CA 1
ATOM 1663 C C . TYR A 1 213 ? -1.662 15.967 -8.248 1.00 92.81 213 TYR A C 1
ATOM 1665 O O . TYR A 1 213 ? -0.980 15.825 -7.233 1.00 92.81 213 TYR A O 1
ATOM 1673 N N . ASP A 1 214 ? -2.865 16.535 -8.238 1.00 93.81 214 ASP A N 1
ATOM 1674 C CA . ASP A 1 214 ? -3.526 17.193 -7.110 1.00 93.81 214 ASP A CA 1
ATOM 1675 C C . ASP A 1 214 ? -4.788 16.454 -6.634 1.00 93.81 214 ASP A C 1
ATOM 1677 O O . ASP A 1 214 ? -5.599 17.022 -5.906 1.00 93.81 214 ASP A O 1
ATOM 1681 N N . ASP A 1 215 ? -4.950 15.185 -7.016 1.00 94.31 215 ASP A N 1
ATOM 1682 C CA . ASP A 1 215 ? -6.069 14.358 -6.566 1.00 94.31 215 ASP A CA 1
ATOM 1683 C C . ASP A 1 215 ? -5.805 13.849 -5.135 1.00 94.31 215 ASP A C 1
ATOM 1685 O O . ASP A 1 215 ? -4.858 13.084 -4.907 1.00 94.31 215 ASP A O 1
ATOM 1689 N N . PRO A 1 216 ? -6.617 14.268 -4.145 1.00 95.12 216 PRO A N 1
ATOM 1690 C CA . PRO A 1 216 ? -6.364 13.970 -2.742 1.00 95.12 216 PRO A CA 1
ATOM 1691 C C . PRO A 1 216 ? -6.672 12.515 -2.361 1.00 95.12 216 PRO A C 1
ATOM 1693 O O . PRO A 1 216 ? -6.313 12.098 -1.257 1.00 95.12 216 PRO A O 1
ATOM 1696 N N . LYS A 1 217 ? -7.273 11.714 -3.255 1.00 95.06 217 LYS A N 1
ATOM 1697 C CA . LYS A 1 217 ? -7.565 10.290 -3.007 1.00 95.06 217 LYS A CA 1
ATOM 1698 C C . LYS A 1 217 ? -6.322 9.437 -2.784 1.00 95.06 217 LYS A C 1
ATOM 1700 O O . LYS A 1 217 ? -6.432 8.349 -2.223 1.00 95.06 217 LYS A O 1
ATOM 1705 N N . VAL A 1 218 ? -5.138 9.940 -3.148 1.00 94.56 218 VAL A N 1
ATOM 1706 C CA . VAL A 1 218 ? -3.854 9.320 -2.781 1.00 94.56 218 VAL A CA 1
ATOM 1707 C C . VAL A 1 218 ? -3.786 8.994 -1.285 1.00 94.56 218 VAL A C 1
ATOM 1709 O O . VAL A 1 218 ? -3.322 7.917 -0.921 1.00 94.56 218 VAL A O 1
ATOM 1712 N N . LEU A 1 219 ? -4.326 9.870 -0.426 1.00 96.44 219 LEU A N 1
ATOM 1713 C CA . LEU A 1 219 ? -4.355 9.665 1.020 1.00 96.44 219 LEU A CA 1
ATOM 1714 C C . LEU A 1 219 ? -5.166 8.423 1.390 1.00 96.44 219 LEU A C 1
ATOM 1716 O O . LEU A 1 219 ? -4.664 7.554 2.097 1.00 96.44 219 LEU A O 1
ATOM 1720 N N . GLU A 1 220 ? -6.406 8.338 0.907 1.00 96.62 220 GLU A N 1
ATOM 1721 C CA . GLU A 1 220 ? -7.290 7.202 1.168 1.00 96.62 220 GLU A CA 1
ATOM 1722 C C . GLU A 1 220 ? -6.644 5.898 0.695 1.00 96.62 220 GLU A C 1
ATOM 1724 O O . GLU A 1 220 ? -6.518 4.942 1.464 1.00 96.62 220 GLU A O 1
ATOM 1729 N N . TYR A 1 221 ? -6.171 5.878 -0.550 1.00 96.50 221 TYR A N 1
ATOM 1730 C CA . TYR A 1 221 ? -5.587 4.685 -1.143 1.00 96.50 221 TYR A CA 1
ATOM 1731 C C . TYR A 1 221 ? -4.324 4.231 -0.415 1.00 96.50 221 TYR A C 1
ATOM 1733 O O . TYR A 1 221 ? -4.143 3.032 -0.214 1.00 96.50 221 TYR A O 1
ATOM 1741 N N . TYR A 1 222 ? -3.467 5.143 0.040 1.00 95.69 222 TYR A N 1
ATOM 1742 C CA . TYR A 1 222 ? -2.239 4.762 0.740 1.00 95.69 222 TYR A CA 1
ATOM 1743 C C . TYR A 1 222 ? -2.484 4.341 2.184 1.00 95.69 222 TYR A C 1
ATOM 1745 O O . TYR A 1 222 ? -1.843 3.397 2.645 1.00 95.69 222 TYR A O 1
ATOM 1753 N N . VAL A 1 223 ? -3.465 4.937 2.868 1.00 97.06 223 VAL A N 1
ATOM 1754 C CA . VAL A 1 223 ? -3.923 4.446 4.176 1.00 97.06 223 VAL A CA 1
ATOM 1755 C C . VAL A 1 223 ? -4.445 3.010 4.056 1.00 97.06 223 VAL A C 1
ATOM 1757 O O . VAL A 1 223 ? -4.033 2.138 4.824 1.00 97.06 223 VAL A O 1
ATOM 1760 N N . LEU A 1 224 ? -5.292 2.734 3.059 1.00 97.62 224 LEU A N 1
ATOM 1761 C CA . LEU A 1 224 ? -5.840 1.394 2.821 1.00 97.62 224 LEU A CA 1
ATOM 1762 C C . LEU A 1 224 ? -4.753 0.399 2.402 1.00 97.62 224 LEU A C 1
ATOM 1764 O O . LEU A 1 224 ? -4.677 -0.694 2.960 1.00 97.62 224 LEU A O 1
ATOM 1768 N N . THR A 1 225 ? -3.880 0.782 1.465 1.00 95.75 225 THR A N 1
ATOM 1769 C CA . THR A 1 225 ? -2.752 -0.057 1.029 1.00 95.75 225 THR A CA 1
ATOM 1770 C C . THR A 1 225 ? -1.888 -0.436 2.219 1.00 95.75 225 THR A C 1
ATOM 1772 O O . THR A 1 225 ? -1.581 -1.613 2.398 1.00 95.75 225 THR A O 1
ATOM 1775 N N . SER A 1 226 ? -1.544 0.538 3.062 1.00 93.06 226 SER A N 1
ATOM 1776 C CA . SER A 1 226 ? -0.719 0.312 4.238 1.00 93.06 226 SER A CA 1
ATOM 1777 C C . SER A 1 226 ? -1.378 -0.671 5.212 1.00 93.06 226 SER A C 1
ATOM 1779 O O . SER A 1 226 ? -0.794 -1.717 5.497 1.00 93.06 226 SER A O 1
ATOM 1781 N N . PHE A 1 227 ? -2.633 -0.424 5.611 1.00 93.69 227 PHE A N 1
ATOM 1782 C CA . PHE A 1 227 ? -3.395 -1.320 6.490 1.00 93.69 227 PHE A CA 1
ATOM 1783 C C . PHE A 1 227 ? -3.453 -2.759 5.957 1.00 93.69 227 PHE A C 1
ATOM 1785 O O . PHE A 1 227 ? -3.082 -3.711 6.652 1.00 93.69 227 PHE A O 1
ATOM 1792 N N . PHE A 1 228 ? -3.889 -2.933 4.706 1.00 95.25 228 PHE A N 1
ATOM 1793 C CA . PHE A 1 228 ? -4.049 -4.264 4.129 1.00 95.25 228 PHE A CA 1
ATOM 1794 C C . PHE A 1 228 ? -2.709 -4.938 3.843 1.00 95.25 228 PHE A C 1
ATOM 1796 O O . PHE A 1 228 ? -2.626 -6.152 3.986 1.00 95.25 228 PHE A O 1
ATOM 1803 N N . SER A 1 229 ? -1.653 -4.189 3.505 1.00 91.88 229 SER A N 1
ATOM 1804 C CA . SER A 1 229 ? -0.308 -4.753 3.325 1.00 91.88 229 SER A CA 1
ATOM 1805 C C . SER A 1 229 ? 0.230 -5.336 4.630 1.00 91.88 229 SER A C 1
ATOM 1807 O O . SER A 1 229 ? 0.691 -6.475 4.640 1.00 91.88 229 SER A O 1
ATOM 1809 N N . THR A 1 230 ? 0.095 -4.611 5.746 1.00 87.38 230 THR A N 1
ATOM 1810 C CA . THR A 1 230 ? 0.510 -5.089 7.067 1.00 87.38 230 THR A CA 1
ATOM 1811 C C . THR A 1 230 ? -0.268 -6.342 7.442 1.00 87.38 230 THR A C 1
ATOM 1813 O O . THR A 1 230 ? 0.335 -7.345 7.824 1.00 87.38 230 THR A O 1
ATOM 1816 N N . ARG A 1 231 ? -1.594 -6.337 7.248 1.00 90.25 231 ARG A N 1
ATOM 1817 C CA . ARG A 1 231 ? -2.416 -7.531 7.467 1.00 90.25 231 ARG A CA 1
ATOM 1818 C C . ARG A 1 231 ? -1.982 -8.696 6.575 1.00 90.25 231 ARG A C 1
ATOM 1820 O O . ARG A 1 231 ? -1.801 -9.797 7.079 1.00 90.25 231 ARG A O 1
ATOM 1827 N N . ALA A 1 232 ? -1.818 -8.475 5.273 1.00 91.56 232 ALA A N 1
ATOM 1828 C CA . ALA A 1 232 ? -1.434 -9.513 4.322 1.00 91.56 232 ALA A CA 1
ATOM 1829 C C . ALA A 1 232 ? -0.106 -10.164 4.714 1.00 91.56 232 ALA A C 1
ATOM 1831 O O . ALA A 1 232 ? 0.026 -11.381 4.604 1.00 91.56 232 ALA A O 1
ATOM 1832 N N . ILE A 1 233 ? 0.857 -9.375 5.197 1.00 87.38 233 ILE A N 1
ATOM 1833 C CA . ILE A 1 233 ? 2.160 -9.891 5.616 1.00 87.38 233 ILE A CA 1
ATOM 1834 C C . ILE A 1 233 ? 2.003 -10.760 6.861 1.00 87.38 233 ILE A C 1
ATOM 1836 O O . ILE A 1 233 ? 2.463 -11.896 6.848 1.00 87.38 233 ILE A O 1
ATOM 1840 N N . LEU A 1 234 ? 1.289 -10.285 7.883 1.00 84.88 234 LEU A N 1
ATOM 1841 C CA . LEU A 1 234 ? 1.031 -11.058 9.104 1.00 84.88 234 LEU A CA 1
ATOM 1842 C C . LEU A 1 234 ? 0.338 -12.401 8.808 1.00 84.88 234 LEU A C 1
ATOM 1844 O O . LEU A 1 234 ? 0.795 -13.450 9.261 1.00 84.88 234 LEU A O 1
ATOM 1848 N N . LEU A 1 235 ? -0.702 -12.390 7.967 1.00 89.75 235 LEU A N 1
ATOM 1849 C CA . LEU A 1 235 ? -1.400 -13.613 7.558 1.00 89.75 235 LEU A CA 1
ATOM 1850 C C . LEU A 1 235 ? -0.515 -14.547 6.724 1.00 89.75 235 LEU A C 1
ATOM 1852 O O . LEU A 1 235 ? -0.616 -15.767 6.846 1.00 89.75 235 LEU A O 1
ATOM 1856 N N . SER A 1 236 ? 0.349 -13.984 5.875 1.00 89.00 236 SER A N 1
ATOM 1857 C CA . SER A 1 236 ? 1.287 -14.770 5.073 1.00 89.00 236 SER A CA 1
ATOM 1858 C C . SER A 1 236 ? 2.349 -15.430 5.957 1.00 89.00 236 SER A C 1
ATOM 1860 O O . SER A 1 236 ? 2.641 -16.604 5.756 1.00 89.00 236 SER A O 1
ATOM 1862 N N . GLN A 1 237 ? 2.866 -14.731 6.976 1.00 85.12 237 GLN A N 1
ATOM 1863 C CA . GLN A 1 237 ? 3.780 -15.314 7.968 1.00 85.12 237 GLN A CA 1
ATOM 1864 C C . GLN A 1 237 ? 3.123 -16.487 8.703 1.00 85.12 237 GLN A C 1
ATOM 1866 O O . GLN A 1 237 ? 3.734 -17.545 8.845 1.00 85.12 237 GLN A O 1
ATOM 1871 N N . GLU A 1 238 ? 1.870 -16.320 9.140 1.00 87.19 238 GLU A N 1
ATOM 1872 C CA . GLU A 1 238 ? 1.142 -17.366 9.861 1.00 87.19 238 GLU A CA 1
ATOM 1873 C C . GLU A 1 238 ? 0.878 -18.598 8.981 1.00 87.19 238 GLU A C 1
ATOM 1875 O O . GLU A 1 238 ? 1.203 -19.720 9.378 1.00 87.19 238 GLU A O 1
ATOM 1880 N N . ILE A 1 239 ? 0.281 -18.418 7.795 1.00 89.00 239 ILE A N 1
ATOM 1881 C CA . ILE A 1 239 ? -0.118 -19.559 6.957 1.00 89.00 239 ILE A CA 1
ATOM 1882 C C . ILE A 1 239 ? 1.090 -20.321 6.429 1.00 89.00 239 ILE A C 1
ATOM 1884 O O . ILE A 1 239 ? 1.073 -21.551 6.385 1.00 89.00 239 ILE A O 1
ATOM 1888 N N . GLU A 1 240 ? 2.152 -19.610 6.058 1.00 86.44 240 GLU A N 1
ATOM 1889 C CA . GLU A 1 240 ? 3.352 -20.278 5.606 1.00 86.44 240 GLU A CA 1
ATOM 1890 C C . GLU A 1 240 ? 4.004 -21.014 6.784 1.00 86.44 240 GLU A C 1
ATOM 1892 O O . GLU A 1 240 ? 4.498 -22.126 6.592 1.00 86.44 240 GLU A O 1
ATOM 1897 N N . GLY A 1 241 ? 3.984 -20.446 8.001 1.00 86.38 241 GLY A N 1
ATOM 1898 C CA . GLY A 1 241 ? 4.611 -21.066 9.175 1.00 86.38 241 GLY A CA 1
ATOM 1899 C C . GLY A 1 241 ? 3.975 -22.420 9.451 1.00 86.38 241 GLY A C 1
ATOM 1900 O O . GLY A 1 241 ? 4.654 -23.437 9.570 1.00 86.38 241 GLY A O 1
ATOM 1901 N N . LYS A 1 242 ? 2.644 -22.447 9.383 1.00 88.19 242 LYS A N 1
ATOM 1902 C CA . LYS A 1 242 ? 1.851 -23.674 9.449 1.00 88.19 242 LYS A CA 1
ATOM 1903 C C . LYS A 1 242 ? 2.103 -24.617 8.271 1.00 88.19 242 LYS A C 1
ATOM 1905 O O . LYS A 1 242 ? 2.106 -25.825 8.461 1.00 88.19 242 LYS A O 1
ATOM 1910 N N . TRP A 1 243 ? 2.352 -24.107 7.064 1.00 89.06 243 TRP A N 1
ATOM 1911 C CA . TRP A 1 243 ? 2.752 -24.937 5.918 1.00 89.06 243 TRP A CA 1
ATOM 1912 C C . TRP A 1 243 ? 4.119 -25.607 6.115 1.00 89.06 243 TRP A C 1
ATOM 1914 O O . TRP A 1 243 ? 4.297 -26.731 5.655 1.00 89.06 243 TRP A O 1
ATOM 1924 N N . GLN A 1 244 ? 5.076 -24.984 6.812 1.00 85.88 244 GLN A N 1
ATOM 1925 C CA . GLN A 1 244 ? 6.348 -25.649 7.131 1.00 85.88 244 GLN A CA 1
ATOM 1926 C C . GLN A 1 244 ? 6.159 -26.849 8.063 1.00 85.88 244 GLN A C 1
ATOM 1928 O O . GLN A 1 244 ? 6.852 -27.855 7.914 1.00 85.88 244 GLN A O 1
ATOM 1933 N N . GLU A 1 245 ? 5.225 -26.743 9.006 1.00 89.25 245 GLU A N 1
ATOM 1934 C CA . GLU A 1 245 ? 4.902 -27.809 9.956 1.00 89.25 245 GLU A CA 1
ATOM 1935 C C . GLU A 1 245 ? 4.017 -28.891 9.313 1.00 89.25 245 GLU A C 1
ATOM 1937 O O . GLU A 1 245 ? 4.276 -30.088 9.459 1.00 89.25 245 GLU A O 1
ATOM 1942 N N . GLU A 1 246 ? 2.999 -28.478 8.555 1.00 91.56 246 GLU A N 1
ATOM 1943 C CA . GLU A 1 246 ? 1.958 -29.334 7.982 1.00 91.56 246 GLU A CA 1
ATOM 1944 C C . GLU A 1 246 ? 1.695 -28.993 6.492 1.00 91.56 246 GLU A C 1
ATOM 1946 O O . GLU A 1 246 ? 0.638 -28.459 6.131 1.00 91.56 246 GLU A O 1
ATOM 1951 N N . PRO A 1 247 ? 2.618 -29.331 5.568 1.00 87.88 247 PRO A N 1
ATOM 1952 C CA . PRO A 1 247 ? 2.572 -28.873 4.171 1.00 87.88 247 PRO A CA 1
ATOM 1953 C C . PRO A 1 247 ? 1.425 -29.450 3.332 1.00 87.88 247 PRO A C 1
ATOM 1955 O O . PRO A 1 247 ? 1.149 -28.949 2.245 1.00 87.88 247 PRO A O 1
ATOM 1958 N N . ASN A 1 248 ? 0.767 -30.505 3.819 1.00 90.25 248 ASN A N 1
ATOM 1959 C CA . ASN A 1 248 ? -0.421 -31.080 3.183 1.00 90.25 248 ASN A CA 1
ATOM 1960 C C . ASN A 1 248 ? -1.721 -30.388 3.631 1.00 90.25 248 ASN A C 1
ATOM 1962 O O . ASN A 1 248 ? -2.749 -30.559 2.982 1.00 90.25 248 ASN A O 1
ATOM 1966 N N . GLU A 1 249 ? -1.683 -29.629 4.731 1.00 89.56 249 GLU A N 1
ATOM 1967 C CA . GLU A 1 249 ? -2.858 -29.012 5.358 1.00 89.56 249 GLU A CA 1
ATOM 1968 C C . GLU A 1 249 ? -2.972 -27.510 5.101 1.00 89.56 249 GLU A C 1
ATOM 1970 O O . GLU A 1 249 ? -4.079 -26.962 5.160 1.00 89.56 249 GLU A O 1
ATOM 1975 N N . TYR A 1 250 ? -1.848 -26.846 4.833 1.00 88.88 250 TYR A N 1
ATOM 1976 C CA . TYR A 1 250 ? -1.771 -25.406 4.601 1.00 88.88 250 TYR A CA 1
ATOM 1977 C C . TYR A 1 250 ? -1.152 -25.099 3.241 1.00 88.88 250 TYR A C 1
ATOM 1979 O O . TYR A 1 250 ? -0.419 -25.902 2.673 1.00 88.88 250 TYR A O 1
ATOM 1987 N N . ALA A 1 251 ? -1.470 -23.924 2.703 1.00 85.62 251 ALA A N 1
ATOM 1988 C CA . ALA A 1 251 ? -0.953 -23.471 1.421 1.00 85.62 251 ALA A CA 1
ATOM 1989 C C . ALA A 1 251 ? 0.247 -22.538 1.613 1.00 85.62 251 ALA A C 1
ATOM 1991 O O . ALA A 1 251 ? 0.273 -21.716 2.528 1.00 85.62 251 ALA A O 1
ATOM 1992 N N . ARG A 1 252 ? 1.208 -22.614 0.690 1.00 84.00 252 ARG A N 1
ATOM 1993 C CA . ARG A 1 252 ? 2.282 -21.624 0.563 1.00 84.00 252 ARG A CA 1
ATOM 1994 C C . ARG A 1 252 ? 1.723 -20.367 -0.108 1.00 84.00 252 ARG A C 1
ATOM 1996 O O . ARG A 1 252 ? 1.074 -20.472 -1.152 1.00 84.00 252 ARG A O 1
ATOM 2003 N N . MET A 1 253 ? 1.974 -19.185 0.452 1.00 87.50 253 MET A N 1
ATOM 2004 C CA . MET A 1 253 ? 1.452 -17.937 -0.099 1.00 87.50 253 MET A CA 1
ATOM 2005 C C . MET A 1 253 ? 2.387 -17.388 -1.181 1.00 87.50 253 MET A C 1
ATOM 2007 O O . MET A 1 253 ? 3.490 -16.924 -0.927 1.00 87.50 253 MET A O 1
ATOM 2011 N N . ARG A 1 254 ? 1.967 -17.422 -2.448 1.00 84.31 254 ARG A N 1
ATOM 2012 C CA . ARG A 1 254 ? 2.926 -17.195 -3.542 1.00 84.31 254 ARG A CA 1
ATOM 2013 C C . ARG A 1 254 ? 3.379 -15.748 -3.768 1.00 84.31 254 ARG A C 1
ATOM 2015 O O . ARG A 1 254 ? 4.329 -15.521 -4.514 1.00 84.31 254 ARG A O 1
ATOM 2022 N N . LEU A 1 255 ? 2.655 -14.781 -3.209 1.00 86.25 255 LEU A N 1
ATOM 2023 C CA . LEU A 1 255 ? 2.932 -13.343 -3.332 1.00 86.25 255 LEU A CA 1
ATOM 2024 C C . LEU A 1 255 ? 3.492 -12.748 -2.038 1.00 86.25 255 LEU A C 1
ATOM 2026 O O . LEU A 1 255 ? 3.624 -11.536 -1.911 1.00 86.25 255 LEU A O 1
ATOM 2030 N N . SER A 1 256 ? 3.814 -13.583 -1.062 1.00 83.94 256 SER A N 1
ATOM 2031 C CA . SER A 1 256 ? 4.269 -13.120 0.237 1.00 83.94 256 SER A CA 1
ATOM 2032 C C . SER A 1 256 ? 5.567 -12.307 0.158 1.00 83.94 256 SER A C 1
ATOM 2034 O O . SER A 1 256 ? 5.670 -11.219 0.721 1.00 83.94 256 SER A O 1
ATOM 2036 N N . SER A 1 257 ? 6.504 -12.763 -0.673 1.00 83.31 257 SER A N 1
ATOM 2037 C CA . SER A 1 257 ? 7.826 -12.163 -0.870 1.00 83.31 257 SER A CA 1
ATOM 2038 C C . SER A 1 257 ? 7.857 -10.845 -1.651 1.00 83.31 257 SER A C 1
ATOM 2040 O O . SER A 1 257 ? 8.943 -10.343 -1.922 1.00 83.31 257 SER A O 1
ATOM 2042 N N . ILE A 1 258 ? 6.710 -10.296 -2.064 1.00 86.12 258 ILE A N 1
ATOM 2043 C CA . ILE A 1 258 ? 6.629 -8.975 -2.721 1.00 86.12 258 ILE A CA 1
ATOM 2044 C C . ILE A 1 258 ? 5.944 -7.922 -1.843 1.00 86.12 258 ILE A C 1
ATOM 2046 O O . ILE A 1 258 ? 6.077 -6.720 -2.086 1.00 86.12 258 ILE A O 1
ATOM 2050 N N . LEU A 1 259 ? 5.232 -8.355 -0.797 1.00 87.81 259 LEU A N 1
ATOM 2051 C CA . LEU A 1 259 ? 4.412 -7.482 0.043 1.00 87.81 259 LEU A CA 1
ATOM 2052 C C . LEU A 1 259 ? 5.228 -6.388 0.739 1.00 87.81 259 LEU A C 1
ATOM 2054 O O . LEU A 1 259 ? 4.698 -5.310 0.993 1.00 87.81 259 LEU A O 1
ATOM 2058 N N . GLY A 1 260 ? 6.518 -6.623 0.995 1.00 87.19 260 GLY A N 1
ATOM 2059 C CA . GLY A 1 260 ? 7.408 -5.621 1.578 1.00 87.19 260 GLY A CA 1
ATOM 2060 C C . GLY A 1 260 ? 7.470 -4.314 0.791 1.00 87.19 260 GLY A C 1
ATOM 2061 O O . GLY A 1 260 ? 7.429 -3.242 1.383 1.00 87.19 260 GLY A O 1
ATOM 2062 N N . GLY A 1 261 ? 7.484 -4.384 -0.542 1.00 87.62 261 GLY A N 1
ATOM 2063 C CA . GLY A 1 261 ? 7.548 -3.204 -1.401 1.00 87.62 261 GLY A CA 1
ATOM 2064 C C . GLY A 1 261 ? 6.193 -2.518 -1.452 1.00 87.62 261 GLY A C 1
ATOM 2065 O O . GLY A 1 261 ? 6.104 -1.301 -1.352 1.00 87.62 261 GLY A O 1
ATOM 2066 N N . TRP A 1 262 ? 5.115 -3.303 -1.493 1.00 89.06 262 TRP A N 1
ATOM 2067 C CA . TRP A 1 262 ? 3.756 -2.773 -1.406 1.00 89.06 262 TRP A CA 1
ATOM 2068 C C . TRP A 1 262 ? 3.432 -2.122 -0.063 1.00 89.06 262 TRP A C 1
ATOM 2070 O O . TRP A 1 262 ? 2.573 -1.249 -0.010 1.00 89.06 262 TRP A O 1
ATOM 2080 N N . SER A 1 263 ? 4.106 -2.538 1.008 1.00 88.69 263 SER A N 1
ATOM 2081 C CA . SER A 1 263 ? 3.955 -1.962 2.341 1.00 88.69 263 SER A CA 1
ATOM 2082 C C . SER A 1 263 ? 4.846 -0.741 2.550 1.00 88.69 263 SER A C 1
ATOM 2084 O O . SER A 1 263 ? 4.392 0.272 3.078 1.00 88.69 263 SER A O 1
ATOM 2086 N N . ALA A 1 264 ? 6.108 -0.806 2.121 1.00 90.25 264 ALA A N 1
ATOM 2087 C CA . ALA A 1 264 ? 7.078 0.255 2.359 1.00 90.25 264 ALA A CA 1
ATOM 2088 C C . ALA A 1 264 ? 6.691 1.566 1.667 1.00 90.25 264 ALA A C 1
ATOM 2090 O O . ALA A 1 264 ? 6.703 2.613 2.307 1.00 90.25 264 ALA A O 1
ATOM 2091 N N . LEU A 1 265 ? 6.279 1.504 0.398 1.00 89.62 265 LEU A N 1
ATOM 2092 C CA . LEU A 1 265 ? 5.943 2.679 -0.412 1.00 89.62 265 LEU A CA 1
ATOM 2093 C C . LEU A 1 265 ? 4.861 3.579 0.218 1.00 89.62 265 LEU A C 1
ATOM 2095 O O . LEU A 1 265 ? 5.143 4.750 0.491 1.00 89.62 265 LEU A O 1
ATOM 2099 N N . PRO A 1 266 ? 3.636 3.085 0.501 1.00 91.62 266 PRO A N 1
ATOM 2100 C CA . PRO A 1 266 ? 2.595 3.920 1.088 1.00 91.62 266 PRO A CA 1
ATOM 2101 C C . PRO A 1 266 ? 2.952 4.365 2.507 1.00 91.62 266 PRO A C 1
ATOM 2103 O O . PRO A 1 266 ? 2.692 5.515 2.849 1.00 91.62 266 PRO A O 1
ATOM 2106 N N . LYS A 1 267 ? 3.584 3.512 3.330 1.00 91.75 267 LYS A N 1
ATOM 2107 C CA . LYS A 1 267 ? 4.008 3.895 4.688 1.00 91.75 267 LYS A CA 1
ATOM 2108 C C . LYS A 1 267 ? 5.033 5.022 4.661 1.00 91.75 267 LYS A C 1
ATOM 2110 O O . LYS A 1 267 ? 4.933 5.953 5.455 1.00 91.75 267 LYS A O 1
ATOM 2115 N N . ARG A 1 268 ? 6.004 4.951 3.747 1.00 91.31 268 ARG A N 1
ATOM 2116 C CA . ARG A 1 268 ? 7.034 5.976 3.567 1.00 91.31 268 ARG A CA 1
ATOM 2117 C C . ARG A 1 268 ? 6.414 7.296 3.123 1.00 91.31 268 ARG A C 1
ATOM 2119 O O . ARG A 1 268 ? 6.729 8.329 3.703 1.00 91.31 268 ARG A O 1
ATOM 2126 N N . TRP A 1 269 ? 5.479 7.252 2.172 1.00 92.94 269 TRP A N 1
ATOM 2127 C CA . TRP A 1 269 ? 4.732 8.435 1.743 1.00 92.94 269 TRP A CA 1
ATOM 2128 C C . TRP A 1 269 ? 3.894 9.039 2.883 1.00 92.94 269 TRP A C 1
ATOM 2130 O O . TRP A 1 269 ? 3.907 10.255 3.073 1.00 92.94 269 TRP A O 1
ATOM 2140 N N . LEU A 1 270 ? 3.217 8.202 3.683 1.00 94.06 270 LEU A N 1
ATOM 2141 C CA . LEU A 1 270 ? 2.465 8.642 4.865 1.00 94.06 270 LEU A CA 1
ATOM 2142 C C . LEU A 1 270 ? 3.387 9.320 5.889 1.00 94.06 270 LEU A C 1
ATOM 2144 O O . LEU A 1 270 ? 3.093 10.425 6.338 1.00 94.06 270 LEU A O 1
ATOM 2148 N N . ALA A 1 271 ? 4.537 8.718 6.198 1.00 92.12 271 ALA A N 1
ATOM 2149 C CA . ALA A 1 271 ? 5.545 9.335 7.058 1.00 92.12 271 ALA A CA 1
ATOM 2150 C C . ALA A 1 271 ? 6.050 10.674 6.482 1.00 92.12 271 ALA A C 1
ATOM 2152 O O . ALA A 1 271 ? 6.218 11.641 7.227 1.00 92.12 271 ALA A O 1
ATOM 2153 N N . GLY A 1 272 ? 6.212 10.763 5.156 1.00 91.88 272 GLY A N 1
ATOM 2154 C CA . GLY A 1 272 ? 6.584 11.982 4.435 1.00 91.88 272 GLY A CA 1
ATOM 2155 C C . GLY A 1 272 ? 5.588 13.124 4.617 1.00 91.88 272 GLY A C 1
ATOM 2156 O O . GLY A 1 272 ? 5.983 14.206 5.046 1.00 91.88 272 GLY A O 1
ATOM 2157 N N . ILE A 1 273 ? 4.286 12.893 4.410 1.00 94.19 273 ILE A N 1
ATOM 2158 C CA . ILE A 1 273 ? 3.274 13.944 4.645 1.00 94.19 273 ILE A CA 1
ATOM 2159 C C . ILE A 1 273 ? 3.193 14.366 6.121 1.00 94.19 273 ILE A C 1
ATOM 2161 O O . ILE A 1 273 ? 2.656 15.425 6.436 1.00 94.19 273 ILE A O 1
ATOM 2165 N N . HIS A 1 274 ? 3.717 13.562 7.047 1.00 92.94 274 HIS A N 1
ATOM 2166 C CA . HIS A 1 274 ? 3.777 13.888 8.474 1.00 92.94 274 HIS A CA 1
ATOM 2167 C C . HIS A 1 274 ? 5.101 14.511 8.914 1.00 92.94 274 HIS A C 1
ATOM 2169 O O . HIS A 1 274 ? 5.199 14.891 10.082 1.00 92.94 274 HIS A O 1
ATOM 2175 N N . ASN A 1 275 ? 6.080 14.643 8.015 1.00 91.06 275 ASN A N 1
ATOM 2176 C CA . ASN A 1 275 ? 7.460 15.029 8.322 1.00 91.06 275 ASN A CA 1
ATOM 2177 C C . ASN A 1 275 ? 8.111 14.125 9.394 1.00 91.06 275 ASN A C 1
ATOM 2179 O O . ASN A 1 275 ? 8.826 14.605 10.277 1.00 91.06 275 ASN A O 1
ATOM 2183 N N . ASP A 1 276 ? 7.832 12.818 9.357 1.00 90.69 276 ASP A N 1
ATOM 2184 C CA . ASP A 1 276 ? 8.377 11.827 10.291 1.00 90.69 276 ASP A CA 1
ATOM 2185 C C . ASP A 1 276 ? 9.606 11.113 9.703 1.00 90.69 276 ASP A C 1
ATOM 2187 O O . ASP A 1 276 ? 9.549 9.980 9.216 1.00 90.69 276 ASP A O 1
ATOM 2191 N N . GLU A 1 277 ? 10.750 11.794 9.767 1.00 89.75 277 GLU A N 1
ATOM 2192 C CA . GLU A 1 277 ? 12.027 11.294 9.240 1.00 89.75 277 GLU A CA 1
ATOM 2193 C C . GLU A 1 277 ? 12.516 10.011 9.927 1.00 89.75 277 GLU A C 1
ATOM 2195 O O . GLU A 1 277 ? 13.202 9.191 9.311 1.00 89.75 277 GLU A O 1
ATOM 2200 N N . LEU A 1 278 ? 12.168 9.805 11.202 1.00 88.44 278 LEU A N 1
ATOM 2201 C CA . LEU A 1 278 ? 12.536 8.582 11.913 1.00 88.44 278 LEU A CA 1
ATOM 2202 C C . LEU A 1 278 ? 11.800 7.381 11.318 1.00 88.44 278 LEU A C 1
ATOM 2204 O O . LEU A 1 278 ? 12.423 6.349 11.052 1.00 88.44 278 LEU A O 1
ATOM 2208 N N . SER A 1 279 ? 10.492 7.515 11.104 1.00 88.62 279 SER A N 1
ATOM 2209 C CA . SER A 1 279 ? 9.686 6.467 10.484 1.00 88.62 279 SER A CA 1
ATOM 2210 C C . SER A 1 279 ? 10.105 6.221 9.038 1.00 88.62 279 SER A C 1
ATOM 2212 O O . SER A 1 279 ? 10.274 5.060 8.670 1.00 88.62 279 SER A O 1
ATOM 2214 N N . LYS A 1 280 ? 10.385 7.272 8.249 1.00 89.12 280 LYS A N 1
ATOM 2215 C CA . LYS A 1 280 ? 10.913 7.127 6.877 1.00 89.12 280 LYS A CA 1
ATOM 2216 C C . LYS A 1 280 ? 12.172 6.257 6.838 1.00 89.12 280 LYS A C 1
ATOM 2218 O O . LYS A 1 280 ? 12.195 5.274 6.102 1.00 89.12 280 LYS A O 1
ATOM 2223 N N . LYS A 1 281 ? 13.173 6.556 7.676 1.00 87.44 281 LYS A N 1
ATOM 2224 C CA . LYS A 1 281 ? 14.437 5.790 7.748 1.00 87.44 281 LYS A CA 1
ATOM 2225 C C . LYS A 1 281 ? 14.233 4.336 8.169 1.00 87.44 281 LYS A C 1
ATOM 2227 O O . LYS A 1 281 ? 14.882 3.431 7.654 1.00 87.44 281 LYS A O 1
ATOM 2232 N N . LYS A 1 282 ? 13.329 4.109 9.118 1.00 86.38 282 LYS A N 1
ATOM 2233 C CA . LYS A 1 282 ? 12.953 2.773 9.592 1.00 86.38 282 LYS A CA 1
ATOM 2234 C C . LYS A 1 282 ? 12.289 1.937 8.493 1.00 86.38 282 LYS A C 1
ATOM 2236 O O . LYS A 1 282 ? 12.704 0.809 8.251 1.00 86.38 282 LYS A O 1
ATOM 2241 N N . ILE A 1 283 ? 11.324 2.518 7.782 1.00 88.31 283 ILE A N 1
ATOM 2242 C CA . ILE A 1 283 ? 10.636 1.880 6.650 1.00 88.31 283 ILE A CA 1
ATOM 2243 C C . ILE A 1 283 ? 11.611 1.598 5.504 1.00 88.31 283 ILE A C 1
ATOM 2245 O O . ILE A 1 283 ? 11.544 0.547 4.875 1.00 88.31 283 ILE A O 1
ATOM 2249 N N . GLU A 1 284 ? 12.545 2.508 5.249 1.00 88.44 284 GLU A N 1
ATOM 2250 C CA . GLU A 1 284 ? 13.621 2.294 4.286 1.00 88.44 284 GLU A CA 1
ATOM 2251 C C . GLU A 1 284 ? 14.489 1.083 4.662 1.00 88.44 284 GLU A C 1
ATOM 2253 O O . GLU A 1 284 ? 14.715 0.210 3.822 1.00 88.44 284 GLU A O 1
ATOM 2258 N N . ALA A 1 285 ? 14.919 0.971 5.922 1.00 86.31 285 ALA A N 1
ATOM 2259 C CA . ALA A 1 285 ? 15.689 -0.183 6.383 1.00 86.31 285 ALA A CA 1
ATOM 2260 C C . ALA A 1 285 ? 14.900 -1.499 6.231 1.00 86.31 285 ALA A C 1
ATOM 2262 O O . ALA A 1 285 ? 15.454 -2.492 5.755 1.00 86.31 285 ALA A O 1
ATOM 2263 N N . GLU A 1 286 ? 13.600 -1.500 6.556 1.00 85.69 286 GLU A N 1
ATOM 2264 C CA . GLU A 1 286 ? 12.702 -2.636 6.289 1.00 85.69 286 GLU A CA 1
ATOM 2265 C C . GLU A 1 286 ? 12.707 -3.000 4.796 1.00 85.69 286 GLU A C 1
ATOM 2267 O O . GLU A 1 286 ? 12.885 -4.161 4.426 1.00 85.69 286 GLU A O 1
ATOM 2272 N N . HIS A 1 287 ? 12.540 -2.009 3.919 1.00 89.69 287 HIS A N 1
ATOM 2273 C CA . HIS A 1 287 ? 12.445 -2.217 2.478 1.00 89.69 287 HIS A CA 1
ATOM 2274 C C . HIS A 1 287 ? 13.751 -2.752 1.872 1.00 89.69 287 HIS A C 1
ATOM 2276 O O . HIS A 1 287 ? 13.719 -3.616 0.994 1.00 89.69 287 HIS A O 1
ATOM 2282 N N . GLN A 1 288 ? 14.907 -2.298 2.358 1.00 89.44 288 GLN A N 1
ATOM 2283 C CA . GLN A 1 288 ? 16.208 -2.813 1.925 1.00 89.44 288 GLN A CA 1
ATOM 2284 C C . GLN A 1 288 ? 16.404 -4.285 2.317 1.00 89.44 288 GLN A C 1
ATOM 2286 O O . GLN A 1 288 ? 16.931 -5.063 1.520 1.00 89.44 288 GLN A O 1
ATOM 2291 N N . LEU A 1 289 ? 15.936 -4.694 3.502 1.00 86.88 289 LEU A N 1
ATOM 2292 C CA . LEU A 1 289 ? 15.961 -6.098 3.927 1.00 86.88 289 LEU A CA 1
ATOM 2293 C C . LEU A 1 289 ? 15.072 -6.968 3.030 1.00 86.88 289 LEU A C 1
ATOM 2295 O O . LEU A 1 289 ? 15.519 -8.014 2.558 1.00 86.88 289 LEU A O 1
ATOM 2299 N N . TRP A 1 290 ? 13.870 -6.494 2.693 1.00 87.19 290 TRP A N 1
ATOM 2300 C CA . TRP A 1 290 ? 13.026 -7.122 1.669 1.00 87.19 290 TRP A CA 1
ATOM 2301 C C . TRP A 1 290 ? 13.737 -7.223 0.310 1.00 87.19 290 TRP A C 1
ATOM 2303 O O . TRP A 1 290 ? 13.673 -8.259 -0.355 1.00 87.19 290 TRP A O 1
ATOM 2313 N N . GLY A 1 291 ? 14.501 -6.194 -0.063 1.00 89.38 291 GLY A N 1
ATOM 2314 C CA . GLY A 1 291 ? 15.359 -6.181 -1.248 1.00 89.38 291 GLY A CA 1
ATOM 2315 C C . GLY A 1 291 ? 16.384 -7.311 -1.319 1.00 89.38 291 GLY A C 1
ATOM 2316 O O . GLY A 1 291 ? 16.724 -7.751 -2.417 1.00 89.38 291 GLY A O 1
ATOM 2317 N N . ASN A 1 292 ? 16.846 -7.812 -0.173 1.00 85.62 292 ASN A N 1
ATOM 2318 C CA . ASN A 1 292 ? 17.751 -8.959 -0.110 1.00 85.62 292 ASN A CA 1
ATOM 2319 C C . ASN A 1 292 ? 17.008 -10.294 -0.262 1.00 85.62 292 ASN A C 1
ATOM 2321 O O . ASN A 1 292 ? 17.569 -11.238 -0.813 1.00 85.62 292 ASN A O 1
ATOM 2325 N N . VAL A 1 293 ? 15.750 -10.367 0.187 1.00 82.56 293 VAL A N 1
ATOM 2326 C CA . VAL A 1 293 ? 14.902 -11.568 0.087 1.00 82.56 293 VAL A CA 1
ATOM 2327 C C . VAL A 1 293 ? 14.430 -11.803 -1.348 1.00 82.56 293 VAL A C 1
ATOM 2329 O O . VAL A 1 293 ? 14.474 -12.928 -1.847 1.00 82.56 293 VAL A O 1
ATOM 2332 N N . ASN A 1 294 ? 13.964 -10.748 -2.019 1.00 88.12 294 ASN A N 1
ATOM 2333 C CA . ASN A 1 294 ? 13.427 -10.826 -3.376 1.00 88.12 294 ASN A CA 1
ATOM 2334 C C . ASN A 1 294 ? 13.940 -9.661 -4.244 1.00 88.12 294 ASN A C 1
ATOM 2336 O O . ASN A 1 294 ? 13.198 -8.716 -4.537 1.00 88.12 294 ASN A O 1
ATOM 2340 N N . PRO A 1 295 ? 15.207 -9.720 -4.695 1.00 89.19 295 PRO A N 1
ATOM 2341 C CA . PRO A 1 295 ? 15.793 -8.652 -5.501 1.00 89.19 295 PRO A CA 1
ATOM 2342 C C . PRO A 1 295 ? 15.061 -8.457 -6.834 1.00 89.19 295 PRO A C 1
ATOM 2344 O O . PRO A 1 295 ? 15.033 -7.342 -7.345 1.00 89.19 295 PRO A O 1
ATOM 2347 N N . GLY A 1 296 ? 14.429 -9.506 -7.376 1.00 88.25 296 GLY A N 1
ATOM 2348 C CA . GLY A 1 296 ? 13.651 -9.428 -8.611 1.00 88.25 296 GLY A CA 1
ATOM 2349 C C . GLY A 1 296 ? 12.485 -8.444 -8.512 1.00 88.25 296 GLY A C 1
ATOM 2350 O O . GLY A 1 296 ? 12.321 -7.614 -9.392 1.00 88.25 296 GLY A O 1
ATOM 2351 N N . PHE A 1 297 ? 11.688 -8.478 -7.443 1.00 88.56 297 PHE A N 1
ATOM 2352 C CA . PHE A 1 297 ? 10.598 -7.508 -7.285 1.00 88.56 297 PHE A CA 1
ATOM 2353 C C . PHE A 1 297 ? 11.080 -6.155 -6.759 1.00 88.56 297 PHE A C 1
ATOM 2355 O O . PHE A 1 297 ? 10.758 -5.104 -7.316 1.00 88.56 297 PHE A O 1
ATOM 2362 N N . HIS A 1 298 ? 11.851 -6.182 -5.673 1.00 91.19 298 HIS A N 1
ATOM 2363 C CA . HIS A 1 298 ? 12.158 -4.975 -4.910 1.00 91.19 298 HIS A CA 1
ATOM 2364 C C . HIS A 1 298 ? 13.155 -4.047 -5.599 1.00 91.19 298 HIS A C 1
ATOM 2366 O O . HIS A 1 298 ? 13.280 -2.894 -5.201 1.00 91.19 298 HIS A O 1
ATOM 2372 N N . ALA A 1 299 ? 13.842 -4.504 -6.649 1.00 92.19 299 ALA A N 1
ATOM 2373 C CA . ALA A 1 299 ? 14.618 -3.619 -7.508 1.00 92.19 299 ALA A CA 1
ATOM 2374 C C . ALA A 1 299 ? 13.769 -2.480 -8.082 1.00 92.19 299 ALA A C 1
ATOM 2376 O O . ALA A 1 299 ? 14.232 -1.344 -8.112 1.00 92.19 299 ALA A O 1
ATOM 2377 N N . VAL A 1 300 ? 12.517 -2.765 -8.461 1.00 90.38 300 VAL A N 1
ATOM 2378 C CA . VAL A 1 300 ? 11.597 -1.750 -8.985 1.00 90.38 300 VAL A CA 1
ATOM 2379 C C . VAL A 1 300 ? 11.236 -0.744 -7.906 1.00 90.38 300 VAL A C 1
ATOM 2381 O O . VAL A 1 300 ? 11.307 0.458 -8.130 1.00 90.38 300 VAL A O 1
ATOM 2384 N N . THR A 1 301 ? 10.864 -1.223 -6.725 1.00 90.75 301 THR A N 1
ATOM 2385 C CA . THR A 1 301 ? 10.365 -0.368 -5.650 1.00 90.75 301 THR A CA 1
ATOM 2386 C C . THR A 1 301 ? 11.493 0.458 -5.019 1.00 90.75 301 THR A C 1
ATOM 2388 O O . THR A 1 301 ? 11.372 1.674 -4.937 1.00 90.75 301 THR A O 1
ATOM 2391 N N . LEU A 1 302 ? 12.632 -0.157 -4.676 1.00 92.31 302 LEU A N 1
ATOM 2392 C CA . LEU A 1 302 ? 13.812 0.544 -4.142 1.00 92.31 302 LEU A CA 1
ATOM 2393 C C . LEU A 1 302 ? 14.451 1.470 -5.180 1.00 92.31 302 LEU A C 1
ATOM 2395 O O . LEU A 1 302 ? 14.843 2.591 -4.875 1.00 92.31 302 LEU A O 1
ATOM 2399 N N . GLY A 1 303 ? 14.571 0.992 -6.416 1.00 92.25 303 GLY A N 1
ATOM 2400 C CA . GLY A 1 303 ? 15.180 1.752 -7.493 1.00 92.25 303 GLY A CA 1
ATOM 2401 C C . GLY A 1 303 ? 14.352 2.963 -7.927 1.00 92.25 303 GLY A C 1
ATOM 2402 O O . GLY A 1 303 ? 14.934 3.927 -8.416 1.00 92.25 303 GLY A O 1
ATOM 2403 N N . SER A 1 304 ? 13.027 2.926 -7.740 1.00 89.19 304 SER A N 1
ATOM 2404 C CA . SER A 1 304 ? 12.148 4.085 -7.954 1.00 89.19 304 SER A CA 1
ATOM 2405 C C . SER A 1 304 ? 12.250 5.088 -6.811 1.00 89.19 304 SER A C 1
ATOM 2407 O O . SER A 1 304 ? 12.446 6.272 -7.068 1.00 89.19 304 SER A O 1
ATOM 2409 N N . ASP A 1 305 ? 12.161 4.614 -5.564 1.00 87.38 305 ASP A N 1
ATOM 2410 C CA . ASP A 1 305 ? 12.182 5.474 -4.374 1.00 87.38 305 ASP A CA 1
ATOM 2411 C C . ASP A 1 305 ? 13.469 6.298 -4.274 1.00 87.38 305 ASP A C 1
ATOM 2413 O O . ASP A 1 305 ? 13.437 7.456 -3.873 1.00 87.38 305 ASP A O 1
ATOM 2417 N N . TYR A 1 306 ? 14.606 5.712 -4.654 1.00 91.94 306 TYR A N 1
ATOM 2418 C CA . TYR A 1 306 ? 15.917 6.325 -4.442 1.00 91.94 306 TYR A CA 1
ATOM 2419 C C . TYR A 1 306 ? 16.442 7.149 -5.621 1.00 91.94 306 TYR A C 1
ATOM 2421 O O . TYR A 1 306 ? 17.483 7.793 -5.493 1.00 91.94 306 TYR A O 1
ATOM 2429 N N . PHE A 1 307 ? 15.758 7.164 -6.769 1.00 92.75 307 PHE A N 1
ATOM 2430 C CA . PHE A 1 307 ? 16.257 7.847 -7.971 1.00 92.75 307 PHE A CA 1
ATOM 2431 C C . PHE A 1 307 ? 16.441 9.363 -7.775 1.00 92.75 307 PHE A C 1
ATOM 2433 O O . PHE A 1 307 ? 17.403 9.972 -8.262 1.00 92.75 307 PHE A O 1
ATOM 2440 N N . SER A 1 308 ? 15.510 9.975 -7.048 1.00 88.50 308 SER A N 1
ATOM 2441 C CA . SER A 1 308 ? 15.484 11.416 -6.786 1.00 88.50 308 SER A CA 1
ATOM 2442 C C . SER A 1 308 ? 16.225 11.788 -5.492 1.00 88.50 308 SER A C 1
ATOM 2444 O O . SER A 1 308 ? 16.256 12.956 -5.119 1.00 88.50 308 SER A O 1
ATOM 2446 N N . GLU A 1 309 ? 16.857 10.821 -4.814 1.00 88.75 309 GLU A N 1
ATOM 2447 C CA . GLU A 1 309 ? 17.486 11.001 -3.501 1.00 88.75 309 GLU A CA 1
ATOM 2448 C C . GLU A 1 309 ? 19.010 10.893 -3.604 1.00 88.75 309 GLU A C 1
ATOM 2450 O O . GLU A 1 309 ? 19.536 9.784 -3.710 1.00 88.75 309 GLU A O 1
ATOM 2455 N N . PRO A 1 310 ? 19.759 12.011 -3.539 1.00 90.06 310 PRO A N 1
ATOM 2456 C CA . PRO A 1 310 ? 21.205 11.997 -3.764 1.00 90.06 310 PRO A CA 1
ATOM 2457 C C . PRO A 1 310 ? 21.974 11.019 -2.867 1.00 90.06 310 PRO A C 1
ATOM 2459 O O . PRO A 1 310 ? 22.893 10.350 -3.334 1.00 90.06 310 PRO A O 1
ATOM 2462 N N . GLU A 1 311 ? 21.579 10.897 -1.595 1.00 91.00 311 GLU A N 1
ATOM 2463 C CA . GLU A 1 311 ? 22.221 9.982 -0.640 1.00 91.00 311 GLU A CA 1
ATOM 2464 C C . GLU A 1 311 ? 21.960 8.502 -0.965 1.00 91.00 311 GLU A C 1
ATOM 2466 O O . GLU A 1 311 ? 22.802 7.657 -0.665 1.00 91.00 311 GLU A O 1
ATOM 2471 N N . GLN A 1 312 ? 20.833 8.188 -1.613 1.00 92.62 312 GLN A N 1
ATOM 2472 C CA . GLN A 1 312 ? 20.417 6.817 -1.922 1.00 92.62 312 GLN A CA 1
ATOM 2473 C C . GLN A 1 312 ? 20.533 6.449 -3.401 1.00 92.62 312 GLN A C 1
ATOM 2475 O O . GLN A 1 312 ? 20.345 5.286 -3.757 1.00 92.62 312 GLN A O 1
ATOM 2480 N N . PHE A 1 313 ? 20.907 7.387 -4.268 1.00 94.38 313 PHE A N 1
ATOM 2481 C CA . PHE A 1 313 ? 20.937 7.199 -5.716 1.00 94.38 313 PHE A CA 1
ATOM 2482 C C . PHE A 1 313 ? 21.699 5.933 -6.150 1.00 94.38 313 PHE A C 1
ATOM 2484 O O . PHE A 1 313 ? 21.202 5.121 -6.932 1.00 94.38 313 PHE A O 1
ATOM 2491 N N . TYR A 1 314 ? 22.889 5.700 -5.585 1.00 96.06 314 TYR A N 1
ATOM 2492 C CA . TYR A 1 314 ? 23.680 4.500 -5.880 1.00 96.06 314 TYR A CA 1
ATOM 2493 C C . TYR A 1 314 ? 23.102 3.225 -5.254 1.00 96.06 314 TYR A C 1
ATOM 2495 O O . TYR A 1 314 ? 23.250 2.143 -5.826 1.00 96.06 314 TYR A O 1
ATOM 2503 N N . THR A 1 315 ? 22.416 3.334 -4.114 1.00 95.31 315 THR A N 1
ATOM 2504 C CA . THR A 1 315 ? 21.640 2.230 -3.532 1.00 95.31 315 THR A CA 1
ATOM 2505 C C . THR A 1 315 ? 20.517 1.817 -4.489 1.00 95.31 315 THR A C 1
ATOM 2507 O O . THR A 1 315 ? 20.342 0.620 -4.738 1.00 95.31 315 THR A O 1
ATOM 2510 N N . GLY A 1 316 ? 19.817 2.793 -5.079 1.00 94.94 316 GLY A N 1
ATOM 2511 C CA . GLY A 1 316 ? 18.776 2.601 -6.093 1.00 94.94 316 GLY A CA 1
ATOM 2512 C C . GLY A 1 316 ? 19.305 1.948 -7.368 1.00 94.94 316 GLY A C 1
ATOM 2513 O O . GLY A 1 316 ? 18.800 0.900 -7.779 1.00 94.94 316 GLY A O 1
ATOM 2514 N N . LEU A 1 317 ? 20.390 2.484 -7.939 1.00 96.38 317 LEU A N 1
ATOM 2515 C CA . LEU A 1 317 ? 21.071 1.872 -9.086 1.00 96.38 317 LEU A CA 1
ATOM 2516 C C . LEU A 1 317 ? 21.501 0.429 -8.782 1.00 96.38 317 LEU A C 1
ATOM 2518 O O . LEU A 1 317 ? 21.263 -0.486 -9.574 1.00 96.38 317 LEU A O 1
ATOM 2522 N N . GLY A 1 318 ? 22.099 0.204 -7.612 1.00 96.62 318 GLY A N 1
ATOM 2523 C CA . GLY A 1 318 ? 22.504 -1.126 -7.173 1.00 96.62 318 GLY A CA 1
ATOM 2524 C C . GLY A 1 318 ? 21.324 -2.093 -7.057 1.00 96.62 318 GLY A C 1
ATOM 2525 O O . GLY A 1 318 ? 21.470 -3.268 -7.398 1.00 96.62 318 GLY A O 1
ATOM 2526 N N . ALA A 1 319 ? 20.154 -1.625 -6.614 1.00 95.62 319 ALA A N 1
ATOM 2527 C CA . ALA A 1 319 ? 18.938 -2.432 -6.567 1.00 95.62 319 ALA A CA 1
ATOM 2528 C C . ALA A 1 319 ? 18.496 -2.854 -7.977 1.00 95.62 319 ALA A C 1
ATOM 2530 O O . ALA A 1 319 ? 18.298 -4.049 -8.206 1.00 95.62 319 ALA A O 1
ATOM 2531 N N . TRP A 1 320 ? 18.449 -1.923 -8.936 1.00 94.56 320 TRP A N 1
ATOM 2532 C CA . TRP A 1 320 ? 18.144 -2.226 -10.339 1.00 94.56 320 TRP A CA 1
ATOM 2533 C C . TRP A 1 320 ? 19.095 -3.257 -10.950 1.00 94.56 320 TRP A C 1
ATOM 2535 O O . TRP A 1 320 ? 18.644 -4.227 -11.566 1.00 94.56 320 TRP A O 1
ATOM 2545 N N . MET A 1 321 ? 20.405 -3.091 -10.746 1.00 94.44 321 MET A N 1
ATOM 2546 C CA . MET A 1 321 ? 21.410 -4.032 -11.248 1.00 94.44 321 MET A CA 1
ATOM 2547 C C . MET A 1 321 ? 21.233 -5.429 -10.642 1.00 94.44 321 MET A C 1
ATOM 2549 O O . MET A 1 321 ? 21.243 -6.415 -11.379 1.00 94.44 321 MET A O 1
ATOM 2553 N N . ARG A 1 322 ? 21.012 -5.528 -9.321 1.00 93.62 322 ARG A N 1
ATOM 2554 C CA . ARG A 1 322 ? 20.758 -6.814 -8.647 1.00 93.62 322 ARG A CA 1
ATOM 2555 C C . ARG A 1 322 ? 19.479 -7.485 -9.143 1.00 93.62 322 ARG A C 1
ATOM 2557 O O . ARG A 1 322 ? 19.493 -8.691 -9.372 1.00 93.62 322 ARG A O 1
ATOM 2564 N N . GLY A 1 323 ? 18.395 -6.731 -9.328 1.00 92.19 323 GLY A N 1
ATOM 2565 C CA . GLY A 1 323 ? 17.142 -7.265 -9.867 1.00 92.19 323 GLY A CA 1
ATOM 2566 C C . GLY A 1 323 ? 17.287 -7.765 -11.301 1.00 92.19 323 GLY A C 1
ATOM 2567 O O . GLY A 1 323 ? 16.845 -8.868 -11.611 1.00 92.19 323 GLY A O 1
ATOM 2568 N N . SER A 1 324 ? 17.971 -7.000 -12.157 1.00 91.31 324 SER A N 1
ATOM 2569 C CA . SER A 1 324 ? 18.253 -7.393 -13.544 1.00 91.31 324 SER A CA 1
ATOM 2570 C C . SER A 1 324 ? 19.090 -8.674 -13.618 1.00 91.31 324 SER A C 1
ATOM 2572 O O . SER A 1 324 ? 18.727 -9.607 -14.335 1.00 91.31 324 SER A O 1
ATOM 2574 N N . GLU A 1 325 ? 20.155 -8.769 -12.815 1.00 92.12 325 GLU A N 1
ATOM 2575 C CA . GLU A 1 325 ? 20.984 -9.975 -12.717 1.00 92.12 325 GLU A CA 1
ATOM 2576 C C . GLU A 1 325 ? 20.176 -11.181 -12.222 1.00 92.12 325 GLU A C 1
ATOM 2578 O O . GLU A 1 325 ? 20.213 -12.251 -12.830 1.00 92.12 325 GLU A O 1
ATOM 2583 N N . PHE A 1 326 ? 19.365 -11.001 -11.178 1.00 90.88 326 PHE A N 1
ATOM 2584 C CA . PHE A 1 326 ? 18.486 -12.052 -10.669 1.00 90.88 326 PHE A CA 1
ATOM 2585 C C . PHE A 1 326 ? 17.501 -12.547 -11.740 1.00 90.88 326 PHE A C 1
ATOM 2587 O O . PHE A 1 326 ? 17.338 -13.753 -11.934 1.00 90.88 326 PHE A O 1
ATOM 2594 N N . CYS A 1 327 ? 16.896 -11.629 -12.495 1.00 88.19 327 CYS A N 1
ATOM 2595 C CA . CYS A 1 327 ? 16.009 -11.966 -13.604 1.00 88.19 327 CYS A CA 1
ATOM 2596 C C . CYS A 1 327 ? 16.721 -12.655 -14.776 1.00 88.19 327 CYS A C 1
ATOM 2598 O O . CYS A 1 327 ? 16.081 -13.405 -15.509 1.00 88.19 327 CYS A O 1
ATOM 2600 N N . ASN A 1 328 ? 18.023 -12.441 -14.970 1.00 89.00 328 ASN A N 1
ATOM 2601 C CA . ASN A 1 328 ? 18.805 -13.187 -15.960 1.00 89.00 328 ASN A CA 1
ATOM 2602 C C . ASN A 1 328 ? 19.104 -14.615 -15.490 1.00 89.00 328 ASN A C 1
ATOM 2604 O O . ASN A 1 328 ? 19.084 -15.541 -16.299 1.00 89.00 328 ASN A O 1
ATOM 2608 N N . GLN A 1 329 ? 19.360 -14.798 -14.194 1.00 89.88 329 GLN A N 1
ATOM 2609 C CA . GLN A 1 329 ? 19.618 -16.113 -13.601 1.00 89.88 329 GLN A CA 1
ATOM 2610 C C . GLN A 1 329 ? 18.357 -16.978 -13.548 1.00 89.88 329 GLN A C 1
ATOM 2612 O O . GLN A 1 329 ? 18.426 -18.187 -13.773 1.00 89.88 329 GLN A O 1
ATOM 2617 N N . ILE A 1 330 ? 17.200 -16.363 -13.283 1.00 87.12 330 ILE A N 1
ATOM 2618 C CA . ILE A 1 330 ? 15.908 -17.049 -13.193 1.00 87.12 330 ILE A CA 1
ATOM 2619 C C . ILE A 1 330 ? 14.889 -16.330 -14.090 1.00 87.12 330 ILE A C 1
ATOM 2621 O O . ILE A 1 330 ? 13.984 -15.660 -13.587 1.00 87.12 330 ILE A O 1
ATOM 2625 N N . PRO A 1 331 ? 14.978 -16.481 -15.427 1.00 83.94 331 PRO A N 1
ATOM 2626 C CA . PRO A 1 331 ? 14.090 -15.774 -16.344 1.00 83.94 331 PRO A CA 1
ATOM 2627 C C . PRO A 1 331 ? 12.625 -16.127 -16.167 1.00 83.94 331 PRO A C 1
ATOM 2629 O O . PRO A 1 331 ? 11.798 -15.329 -16.555 1.00 83.94 331 PRO A O 1
ATOM 2632 N N . SER A 1 332 ? 12.299 -17.292 -15.598 1.00 81.75 332 SER A N 1
ATOM 2633 C CA . SER A 1 332 ? 10.930 -17.724 -15.294 1.00 81.75 332 SER A CA 1
ATOM 2634 C C . SER A 1 332 ? 10.398 -17.195 -13.960 1.00 81.75 332 SER A C 1
ATOM 2636 O O . SER A 1 332 ? 9.262 -17.500 -13.587 1.00 81.75 332 SER A O 1
ATOM 2638 N N . PHE A 1 333 ? 11.203 -16.440 -13.206 1.00 83.88 333 PHE A N 1
ATOM 2639 C CA . PHE A 1 333 ? 10.756 -15.857 -11.953 1.00 83.88 333 PHE A CA 1
ATOM 2640 C C . PHE A 1 333 ? 9.603 -14.891 -12.218 1.00 83.88 333 PHE A C 1
ATOM 2642 O O . PHE A 1 333 ? 9.660 -14.086 -13.140 1.00 83.88 333 PHE 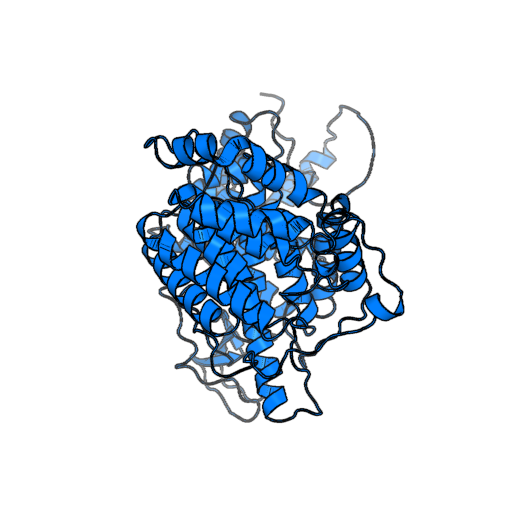A O 1
ATOM 2649 N N . ARG A 1 334 ? 8.557 -14.948 -11.389 1.00 80.38 334 ARG A N 1
ATOM 2650 C CA . ARG A 1 334 ? 7.307 -14.204 -11.607 1.00 80.38 334 ARG A CA 1
ATOM 2651 C C . ARG A 1 334 ? 7.529 -12.704 -11.819 1.00 80.38 334 ARG A C 1
ATOM 2653 O O . ARG A 1 334 ? 6.897 -12.125 -12.689 1.00 80.38 334 ARG A O 1
ATOM 2660 N N . SER A 1 335 ? 8.432 -12.084 -11.058 1.00 82.75 335 SER A N 1
ATOM 2661 C CA . SER A 1 335 ? 8.738 -10.650 -11.202 1.00 82.75 335 SER A CA 1
ATOM 2662 C C . SER A 1 335 ? 9.584 -10.297 -12.427 1.00 82.75 335 SER A C 1
ATOM 2664 O O . SER A 1 335 ? 9.855 -9.129 -12.677 1.00 82.75 335 SER A O 1
ATOM 2666 N N . CYS A 1 336 ? 9.996 -11.308 -13.185 1.00 83.88 336 CYS A N 1
ATOM 2667 C CA . CYS A 1 336 ? 10.876 -11.216 -14.340 1.00 83.88 336 CYS A CA 1
ATOM 2668 C C . CYS A 1 336 ? 10.182 -11.665 -15.634 1.00 83.88 336 CYS A C 1
ATOM 2670 O O . CYS A 1 336 ? 10.824 -11.696 -16.682 1.00 83.88 336 CYS A O 1
ATOM 2672 N N . ILE A 1 337 ? 8.893 -12.012 -15.574 1.00 80.69 337 ILE A N 1
ATOM 2673 C CA . ILE A 1 337 ? 8.103 -12.421 -16.734 1.00 80.69 337 ILE A CA 1
ATOM 2674 C C . ILE A 1 337 ? 6.796 -11.662 -16.820 1.00 80.69 337 ILE A C 1
ATOM 2676 O O . ILE A 1 337 ? 6.194 -11.256 -15.830 1.00 80.69 337 ILE A O 1
ATOM 2680 N N . ASP A 1 338 ? 6.323 -11.575 -18.047 1.00 81.81 338 ASP A N 1
ATOM 2681 C CA . ASP A 1 338 ? 4.960 -11.217 -18.375 1.00 81.81 338 ASP A CA 1
ATOM 2682 C C . ASP A 1 338 ? 4.053 -12.441 -18.092 1.00 81.81 338 ASP A C 1
ATOM 2684 O O . ASP A 1 338 ? 4.349 -13.536 -18.583 1.00 81.81 338 ASP A O 1
ATOM 2688 N N . ASP A 1 339 ? 2.997 -12.294 -17.276 1.00 82.19 339 ASP A N 1
ATOM 2689 C CA . ASP A 1 339 ? 2.172 -13.386 -16.708 1.00 82.19 339 ASP A CA 1
ATOM 2690 C C . ASP A 1 339 ? 0.734 -12.915 -16.393 1.00 82.19 339 ASP A C 1
ATOM 2692 O O . ASP A 1 339 ? 0.553 -11.950 -15.657 1.00 82.19 339 ASP A O 1
ATOM 2696 N N . PRO A 1 340 ? -0.324 -13.633 -16.816 1.00 82.38 340 PRO A N 1
ATOM 2697 C CA . PRO A 1 340 ? -1.712 -13.161 -16.719 1.00 82.38 340 PRO A CA 1
ATOM 2698 C C . PRO A 1 340 ? -2.198 -12.860 -15.300 1.00 82.38 340 PRO A C 1
ATOM 2700 O O . PRO A 1 340 ? -3.141 -12.087 -15.130 1.00 82.38 340 PRO A O 1
ATOM 2703 N N . ARG A 1 341 ? -1.615 -13.489 -14.278 1.00 82.44 341 ARG A N 1
ATOM 2704 C CA . ARG A 1 341 ? -2.021 -13.297 -12.882 1.00 82.44 341 ARG A CA 1
ATOM 2705 C C . ARG A 1 341 ? -1.129 -12.297 -12.163 1.00 82.44 341 ARG A C 1
ATOM 2707 O O . ARG A 1 341 ? -1.492 -11.882 -11.062 1.00 82.44 341 ARG A O 1
ATOM 2714 N N . PHE A 1 342 ? 0.022 -11.935 -12.739 1.00 76.81 342 PHE A N 1
ATOM 2715 C CA . PHE A 1 342 ? 0.923 -10.914 -12.210 1.00 76.81 342 PHE A CA 1
ATOM 2716 C C . PHE A 1 342 ? 2.078 -10.577 -13.189 1.00 76.81 342 PHE A C 1
ATOM 2718 O O . PHE A 1 342 ? 3.194 -11.064 -13.015 1.00 76.81 342 PHE A O 1
ATOM 2725 N N . SER A 1 343 ? 1.812 -9.764 -14.216 1.00 67.94 343 SER A N 1
ATOM 2726 C CA . SER A 1 343 ? 2.751 -9.463 -15.313 1.00 67.94 343 SER A CA 1
ATOM 2727 C C . SER A 1 343 ? 3.827 -8.464 -14.920 1.00 67.94 343 SER A C 1
ATOM 2729 O O . SER A 1 343 ? 3.470 -7.415 -14.417 1.00 67.94 343 SER A O 1
ATOM 2731 N N . PHE A 1 344 ? 5.106 -8.696 -15.211 1.00 77.44 344 PHE A N 1
ATOM 2732 C CA . PHE A 1 344 ? 6.154 -7.664 -15.208 1.00 77.44 344 PHE A CA 1
ATOM 2733 C C . PHE A 1 344 ? 6.844 -7.611 -16.555 1.00 77.44 344 PHE A C 1
ATOM 2735 O O . PHE A 1 344 ? 7.150 -8.646 -17.147 1.00 77.44 344 PHE A O 1
ATOM 2742 N N . ASN A 1 345 ? 7.174 -6.407 -17.014 1.00 81.75 345 ASN A N 1
ATOM 2743 C CA . ASN A 1 345 ? 7.994 -6.280 -18.206 1.00 81.75 345 ASN A CA 1
ATOM 2744 C C . ASN A 1 345 ? 9.460 -6.057 -17.828 1.00 81.75 345 ASN A C 1
ATOM 2746 O O . ASN A 1 345 ? 9.793 -5.038 -17.231 1.00 81.75 345 ASN A O 1
ATOM 2750 N N . ARG A 1 346 ? 10.362 -6.963 -18.229 1.00 86.62 346 ARG A N 1
ATOM 2751 C CA . ARG A 1 346 ? 11.816 -6.800 -18.023 1.00 86.62 346 ARG A CA 1
ATOM 2752 C C . ARG A 1 346 ? 12.369 -5.501 -18.613 1.00 86.62 346 ARG A C 1
ATOM 2754 O O . ARG A 1 346 ? 13.386 -5.011 -18.131 1.00 86.62 346 ARG A O 1
ATOM 2761 N N . LEU A 1 347 ? 11.696 -4.912 -19.600 1.00 89.31 347 LEU A N 1
ATOM 2762 C CA . LEU A 1 347 ? 12.055 -3.603 -20.132 1.00 89.31 347 LEU A CA 1
ATOM 2763 C C . LEU A 1 347 ? 12.010 -2.510 -19.053 1.00 89.31 347 LEU A C 1
ATOM 2765 O O . LEU A 1 347 ? 12.896 -1.667 -19.048 1.00 89.31 347 LEU A O 1
ATOM 2769 N N . VAL A 1 348 ? 11.109 -2.555 -18.062 1.00 89.25 348 VAL A N 1
ATOM 2770 C CA . VAL A 1 348 ? 11.110 -1.539 -16.988 1.00 89.25 348 VAL A CA 1
ATOM 2771 C C . VAL A 1 348 ? 12.403 -1.564 -16.165 1.00 89.25 348 VAL A C 1
ATOM 2773 O O . VAL A 1 348 ? 12.922 -0.515 -15.800 1.00 89.25 348 VAL A O 1
ATOM 2776 N N . PHE A 1 349 ? 12.977 -2.752 -15.943 1.00 90.00 349 PHE A N 1
ATOM 2777 C CA . PHE A 1 349 ? 14.250 -2.906 -15.235 1.00 90.00 349 PHE A CA 1
ATOM 2778 C C . PHE A 1 349 ? 15.397 -2.294 -16.021 1.00 90.00 349 PHE A C 1
ATOM 2780 O O . PHE A 1 349 ? 16.224 -1.568 -15.474 1.00 90.00 349 PHE A O 1
ATOM 2787 N N . ILE A 1 350 ? 15.428 -2.578 -17.321 1.00 92.50 350 ILE A N 1
ATOM 2788 C CA . ILE A 1 350 ? 16.450 -2.053 -18.221 1.00 92.50 350 ILE A CA 1
ATOM 2789 C C . ILE A 1 350 ? 16.321 -0.530 -18.315 1.00 92.50 350 ILE A C 1
ATOM 2791 O O . ILE A 1 350 ? 17.328 0.165 -18.223 1.00 92.50 350 ILE A O 1
ATOM 2795 N N . GLN A 1 351 ? 15.098 -0.006 -18.415 1.00 94.00 351 GLN A N 1
ATOM 2796 C CA . GLN A 1 351 ? 14.840 1.429 -18.457 1.00 94.00 351 GLN A CA 1
ATOM 2797 C C . GLN A 1 351 ? 15.261 2.138 -17.170 1.00 94.00 351 GLN A C 1
ATOM 2799 O O . GLN A 1 351 ? 15.922 3.170 -17.249 1.00 94.00 351 GLN A O 1
ATOM 2804 N N . GLY A 1 352 ? 14.968 1.560 -16.001 1.00 94.25 352 GLY A N 1
ATOM 2805 C CA . GLY A 1 352 ? 15.440 2.095 -14.725 1.00 94.25 352 GLY A CA 1
ATOM 2806 C C . GLY A 1 352 ? 16.966 2.224 -14.687 1.00 94.25 352 GLY A C 1
ATOM 2807 O O . GLY A 1 352 ? 17.483 3.265 -14.286 1.00 94.25 352 GLY A O 1
ATOM 2808 N N . ILE A 1 353 ? 17.699 1.222 -15.191 1.00 96.44 353 ILE A N 1
ATOM 2809 C CA . ILE A 1 353 ? 19.167 1.289 -15.321 1.00 96.44 353 ILE A CA 1
ATOM 2810 C C . ILE A 1 353 ? 19.580 2.377 -16.322 1.00 96.44 353 ILE A C 1
ATOM 2812 O O . ILE A 1 353 ? 20.466 3.169 -16.008 1.00 96.44 353 ILE A O 1
ATOM 2816 N N . ILE A 1 354 ? 18.944 2.447 -17.498 1.00 97.56 354 ILE A N 1
ATOM 2817 C CA . ILE A 1 354 ? 19.226 3.462 -18.530 1.00 97.56 354 ILE A CA 1
ATOM 2818 C C . ILE A 1 354 ? 19.123 4.874 -17.948 1.00 97.56 354 ILE A C 1
ATOM 2820 O O . ILE A 1 354 ? 20.032 5.677 -18.143 1.00 97.56 354 ILE A O 1
ATOM 2824 N N . GLU A 1 355 ? 18.057 5.177 -17.209 1.00 97.25 355 GLU A N 1
ATOM 2825 C CA . GLU A 1 355 ? 17.848 6.505 -16.624 1.00 97.25 355 GLU A CA 1
ATOM 2826 C C . GLU A 1 355 ? 18.913 6.858 -15.580 1.00 97.25 355 GLU A C 1
ATOM 2828 O O . GLU A 1 355 ? 19.413 7.982 -15.577 1.00 97.25 355 GLU A O 1
ATOM 2833 N N . HIS A 1 356 ? 19.349 5.897 -14.758 1.00 97.69 356 HIS A N 1
ATOM 2834 C CA . HIS A 1 356 ? 20.479 6.118 -13.849 1.00 97.69 356 HIS A CA 1
ATOM 2835 C C . HIS A 1 356 ? 21.789 6.366 -14.615 1.00 97.69 356 HIS A C 1
ATOM 2837 O O . HIS A 1 356 ? 22.544 7.262 -14.243 1.00 97.69 356 HIS A O 1
ATOM 2843 N N . MET A 1 357 ? 22.056 5.618 -15.693 1.00 98.12 357 MET A N 1
ATOM 2844 C CA . MET A 1 357 ? 23.248 5.824 -16.532 1.00 98.12 357 MET A CA 1
ATOM 2845 C C . MET A 1 357 ? 23.237 7.203 -17.195 1.00 98.12 357 MET A C 1
ATOM 2847 O O . MET A 1 357 ? 24.256 7.889 -17.197 1.00 98.12 357 MET A O 1
ATOM 2851 N N . ILE A 1 358 ? 22.080 7.646 -17.694 1.00 98.38 358 ILE A N 1
ATOM 2852 C CA . ILE A 1 358 ? 21.904 8.991 -18.254 1.00 98.38 358 ILE A CA 1
ATOM 2853 C C . ILE A 1 358 ? 22.147 10.053 -17.180 1.00 98.38 358 ILE A C 1
ATOM 2855 O O . ILE A 1 358 ? 22.926 10.975 -17.416 1.00 98.38 358 ILE A O 1
ATOM 2859 N N . LYS A 1 359 ? 21.565 9.915 -15.981 1.00 97.19 359 LYS A N 1
ATOM 2860 C CA . LYS A 1 359 ? 21.800 10.861 -14.878 1.00 97.19 359 LYS A CA 1
ATOM 2861 C C . LYS A 1 359 ? 23.282 10.933 -14.484 1.00 97.19 359 LYS A C 1
ATOM 2863 O O . LYS A 1 359 ? 23.779 12.029 -14.256 1.00 97.19 359 LYS A O 1
ATOM 2868 N N . LEU A 1 360 ? 24.006 9.808 -14.525 1.00 97.38 360 LEU A N 1
ATOM 2869 C CA . LEU A 1 360 ? 25.461 9.725 -14.304 1.00 97.38 360 LEU A CA 1
ATOM 2870 C C . LEU A 1 360 ? 26.327 10.244 -15.468 1.00 97.38 360 LEU A C 1
ATOM 2872 O O . LEU A 1 360 ? 27.526 10.444 -15.284 1.00 97.38 360 LEU A O 1
ATOM 2876 N N . GLY A 1 361 ? 25.759 10.432 -16.662 1.00 97.81 361 GLY A N 1
ATOM 2877 C CA . GLY A 1 361 ? 26.501 10.798 -17.873 1.00 97.81 361 GLY A CA 1
ATOM 2878 C C . GLY A 1 361 ? 27.192 9.624 -18.588 1.00 97.81 361 GLY A C 1
ATOM 2879 O O . GLY A 1 361 ? 28.010 9.851 -19.481 1.00 97.81 361 GLY A O 1
ATOM 2880 N N . ASP A 1 362 ? 26.872 8.369 -18.250 1.00 98.19 362 ASP A N 1
ATOM 2881 C CA . ASP A 1 362 ? 27.348 7.179 -18.974 1.00 98.19 362 ASP A CA 1
ATOM 2882 C C . ASP A 1 362 ? 26.444 6.855 -20.176 1.00 98.19 362 ASP A C 1
ATOM 2884 O O . ASP A 1 362 ? 25.677 5.885 -20.210 1.00 98.19 362 ASP A O 1
ATOM 2888 N N . PHE A 1 363 ? 26.537 7.699 -21.202 1.00 98.12 363 PHE A N 1
ATOM 2889 C CA . PHE A 1 363 ? 25.724 7.572 -22.412 1.00 98.12 363 PHE A CA 1
ATOM 2890 C C . PHE A 1 363 ? 26.044 6.318 -23.237 1.00 98.12 363 PHE A C 1
ATOM 2892 O O . PHE A 1 363 ? 25.175 5.821 -23.950 1.00 98.12 363 PHE A O 1
ATOM 2899 N N . ASN A 1 364 ? 27.262 5.774 -23.136 1.00 97.62 364 ASN A N 1
ATOM 2900 C CA . ASN A 1 364 ? 27.646 4.569 -23.874 1.00 97.62 364 ASN A CA 1
ATOM 2901 C C . ASN A 1 364 ? 26.887 3.347 -23.349 1.00 97.62 364 ASN A C 1
ATOM 2903 O O . ASN A 1 364 ? 26.290 2.602 -24.134 1.00 97.62 364 ASN A O 1
ATOM 2907 N N . THR A 1 365 ? 26.866 3.164 -22.026 1.00 97.25 365 THR A N 1
ATOM 2908 C CA . THR A 1 365 ? 26.100 2.085 -21.393 1.00 97.25 365 THR A CA 1
ATOM 2909 C C . THR A 1 365 ? 24.602 2.283 -21.614 1.00 97.25 365 THR A C 1
ATOM 2911 O O . THR A 1 365 ? 23.909 1.329 -21.978 1.00 97.25 365 THR A O 1
ATOM 2914 N N . ALA A 1 366 ? 24.102 3.517 -21.483 1.00 97.88 366 ALA A N 1
ATOM 2915 C CA . ALA A 1 366 ? 22.701 3.839 -21.757 1.00 97.88 366 ALA A CA 1
ATOM 2916 C C . ALA A 1 366 ? 22.293 3.453 -23.193 1.00 97.88 366 ALA A C 1
ATOM 2918 O O . ALA A 1 366 ? 21.313 2.733 -23.390 1.00 97.88 366 ALA A O 1
ATOM 2919 N N . GLN A 1 367 ? 23.083 3.851 -24.196 1.00 96.44 367 GLN A N 1
ATOM 2920 C CA . GLN A 1 367 ? 22.816 3.555 -25.605 1.00 96.44 367 GLN A CA 1
ATOM 2921 C C . GLN A 1 367 ? 22.882 2.058 -25.919 1.00 96.44 367 GLN A C 1
ATOM 2923 O O . GLN A 1 367 ? 22.084 1.556 -26.714 1.00 96.44 367 GLN A O 1
ATOM 2928 N N . MET A 1 368 ? 23.814 1.329 -25.299 1.00 96.50 368 MET A N 1
ATOM 2929 C CA . MET A 1 368 ? 23.880 -0.126 -25.424 1.00 96.50 368 MET A CA 1
ATOM 2930 C C . MET A 1 368 ? 22.579 -0.774 -24.932 1.00 96.50 368 MET A C 1
ATOM 2932 O O . MET A 1 368 ? 22.013 -1.609 -25.639 1.00 96.50 368 MET A O 1
ATOM 2936 N N . LEU A 1 369 ? 22.096 -0.376 -23.752 1.00 96.62 369 LEU A N 1
ATOM 2937 C CA . LEU A 1 369 ? 20.894 -0.934 -23.127 1.00 96.62 369 LEU A CA 1
ATOM 2938 C C . LEU A 1 369 ? 19.602 -0.547 -23.858 1.00 96.62 369 LEU A C 1
ATOM 2940 O O . LEU A 1 369 ? 18.691 -1.369 -23.944 1.00 96.62 369 LEU A O 1
ATOM 2944 N N . LEU A 1 370 ? 19.530 0.650 -24.449 1.00 96.62 370 LEU A N 1
ATOM 2945 C CA . LEU A 1 370 ? 18.380 1.091 -25.251 1.00 96.62 370 LEU A CA 1
ATOM 2946 C C . LEU A 1 370 ? 18.077 0.149 -26.431 1.00 96.62 370 LEU A C 1
ATOM 2948 O O . LEU A 1 370 ? 16.920 0.030 -26.835 1.00 96.62 370 LEU A O 1
ATOM 2952 N N . ASN A 1 371 ? 19.072 -0.593 -26.933 1.00 95.81 371 ASN A N 1
ATOM 2953 C CA . ASN A 1 371 ? 18.866 -1.602 -27.979 1.00 95.81 371 ASN A CA 1
ATOM 2954 C C . ASN A 1 371 ? 18.056 -2.824 -27.510 1.00 95.81 371 ASN A C 1
ATOM 2956 O O . ASN A 1 371 ? 17.577 -3.585 -28.354 1.00 95.81 371 ASN A O 1
ATOM 2960 N N . ALA A 1 372 ? 17.865 -3.022 -26.200 1.00 93.38 372 ALA A N 1
ATOM 2961 C CA . ALA A 1 372 ? 17.121 -4.161 -25.663 1.00 93.38 372 ALA A CA 1
ATOM 2962 C C . ALA A 1 372 ? 15.663 -4.209 -26.145 1.00 93.38 372 ALA A C 1
ATOM 2964 O O . ALA A 1 372 ? 15.098 -5.293 -26.261 1.00 93.38 372 ALA A O 1
ATOM 2965 N N . ARG A 1 373 ? 15.065 -3.069 -26.520 1.00 93.62 373 ARG A N 1
ATOM 2966 C CA . ARG A 1 373 ? 13.717 -3.038 -27.117 1.00 93.62 373 ARG A CA 1
ATOM 2967 C C . ARG A 1 373 ? 13.588 -3.882 -28.391 1.00 93.62 373 ARG A C 1
ATOM 2969 O O . ARG A 1 373 ? 12.492 -4.295 -28.743 1.00 93.62 373 ARG A O 1
ATOM 2976 N N . HIS A 1 374 ? 14.697 -4.140 -29.087 1.00 94.75 374 HIS A N 1
ATOM 2977 C CA . HIS A 1 374 ? 14.716 -4.946 -30.307 1.00 94.75 374 HIS A CA 1
ATOM 2978 C C . HIS A 1 374 ? 14.838 -6.450 -30.033 1.00 94.75 374 HIS A C 1
ATOM 2980 O O . HIS A 1 374 ? 14.834 -7.242 -30.974 1.00 94.75 374 HIS A O 1
ATOM 2986 N N . TRP A 1 375 ? 14.957 -6.870 -28.770 1.00 91.44 375 TRP A N 1
ATOM 2987 C CA . TRP A 1 375 ? 14.999 -8.283 -28.409 1.00 91.44 375 TRP A CA 1
ATOM 2988 C C . TRP A 1 375 ? 13.588 -8.885 -28.474 1.00 91.44 375 TRP A C 1
ATOM 2990 O O . TRP A 1 375 ? 12.717 -8.466 -27.706 1.00 91.44 375 TRP A O 1
ATOM 3000 N N . PRO A 1 376 ? 13.340 -9.887 -29.343 1.00 87.44 376 PRO A N 1
ATOM 3001 C CA . PRO A 1 376 ? 11.992 -10.423 -29.560 1.00 87.44 376 PRO A CA 1
ATOM 3002 C C . PRO A 1 376 ? 11.321 -10.956 -28.286 1.00 87.44 376 PRO A C 1
ATOM 3004 O O . PRO A 1 376 ? 10.108 -10.818 -28.109 1.00 87.44 376 PRO A O 1
ATOM 3007 N N . ASP A 1 377 ? 12.112 -11.519 -27.372 1.00 84.94 377 ASP A N 1
ATOM 3008 C CA . ASP A 1 377 ? 11.625 -12.119 -26.126 1.00 84.94 377 ASP A CA 1
ATOM 3009 C C . ASP A 1 377 ? 11.075 -11.086 -25.132 1.00 84.94 377 ASP A C 1
ATOM 3011 O O . ASP A 1 377 ? 10.300 -11.441 -24.245 1.00 84.94 377 ASP A O 1
ATOM 3015 N N . LEU A 1 378 ? 11.430 -9.804 -25.287 1.00 86.19 378 LEU A N 1
ATOM 3016 C CA . LEU A 1 378 ? 10.953 -8.722 -24.422 1.00 86.19 378 LEU A CA 1
ATOM 3017 C C . LEU A 1 378 ? 9.620 -8.114 -24.877 1.00 86.19 378 LEU A C 1
ATOM 3019 O O . LEU A 1 378 ? 9.027 -7.332 -24.137 1.00 86.19 378 LEU A O 1
ATOM 3023 N N . GLN A 1 379 ? 9.129 -8.494 -26.065 1.00 87.56 379 GLN A N 1
ATOM 3024 C CA . GLN A 1 379 ? 7.794 -8.132 -26.562 1.00 87.56 379 GLN A CA 1
ATOM 3025 C C . GLN A 1 379 ? 7.500 -6.618 -26.481 1.00 87.56 379 GLN A C 1
ATOM 3027 O O . GLN A 1 379 ? 6.400 -6.216 -26.107 1.00 87.56 379 GLN A O 1
ATOM 3032 N N . TRP A 1 380 ? 8.478 -5.779 -26.839 1.00 90.62 380 TRP A N 1
ATOM 3033 C CA . TRP A 1 380 ? 8.400 -4.312 -26.779 1.00 90.62 380 TRP A CA 1
ATOM 3034 C C . TRP A 1 380 ? 7.107 -3.725 -27.365 1.00 90.62 380 TRP A C 1
ATOM 3036 O O . TRP A 1 380 ? 6.491 -2.850 -26.753 1.00 90.62 380 TRP A O 1
ATOM 3046 N N . ASP A 1 381 ? 6.652 -4.245 -28.507 1.00 91.19 381 ASP A N 1
ATOM 3047 C CA . ASP A 1 381 ? 5.448 -3.763 -29.199 1.00 91.19 381 ASP A CA 1
ATOM 3048 C C . ASP A 1 381 ? 4.161 -3.928 -28.376 1.00 91.19 381 ASP A C 1
ATOM 3050 O O . ASP A 1 381 ? 3.148 -3.313 -28.690 1.00 91.19 381 ASP A O 1
ATOM 3054 N N . LYS A 1 382 ? 4.192 -4.739 -27.311 1.00 88.81 382 LYS A N 1
ATOM 3055 C CA . LYS A 1 382 ? 3.061 -4.955 -26.401 1.00 88.81 382 LYS A CA 1
ATOM 3056 C C . LYS A 1 382 ? 3.129 -4.111 -25.129 1.00 88.81 382 LYS A C 1
ATOM 3058 O O . LYS A 1 382 ? 2.184 -4.178 -24.352 1.00 88.81 382 LYS A O 1
ATOM 3063 N N . TRP A 1 383 ? 4.205 -3.349 -24.901 1.00 88.44 383 TRP A N 1
ATOM 3064 C CA . TRP A 1 383 ? 4.420 -2.517 -23.705 1.00 88.44 383 TRP A CA 1
ATOM 3065 C C . TRP A 1 383 ? 4.096 -1.037 -23.941 1.00 88.44 383 TRP A C 1
ATOM 3067 O O . TRP A 1 383 ? 4.911 -0.151 -23.689 1.00 88.44 383 TRP A O 1
ATOM 3077 N N . ILE A 1 384 ? 2.895 -0.757 -24.434 1.00 87.56 384 ILE A N 1
ATOM 3078 C CA . ILE A 1 384 ? 2.465 0.549 -24.949 1.00 87.56 384 ILE A CA 1
ATOM 3079 C C . ILE A 1 384 ? 2.756 1.712 -23.983 1.00 87.56 384 ILE A C 1
ATOM 3081 O O . ILE A 1 384 ? 3.356 2.703 -24.396 1.00 87.56 384 ILE A O 1
ATOM 3085 N N . SER A 1 385 ? 2.410 1.596 -22.693 1.00 84.62 385 SER A N 1
ATOM 3086 C CA . SER A 1 385 ? 2.612 2.687 -21.717 1.00 84.62 385 SER A CA 1
ATOM 3087 C C . SER A 1 385 ? 4.086 3.039 -21.466 1.00 84.62 385 SER A C 1
ATOM 3089 O O . SER A 1 385 ? 4.381 4.179 -21.118 1.00 84.62 385 SER A O 1
ATOM 3091 N N . GLY A 1 386 ? 5.017 2.093 -21.643 1.00 88.56 386 GLY A N 1
ATOM 3092 C CA . GLY A 1 386 ? 6.450 2.334 -21.438 1.00 88.56 386 GLY A CA 1
ATOM 3093 C C . GLY A 1 386 ? 7.154 2.954 -22.646 1.00 88.56 386 GLY A C 1
ATOM 3094 O O . GLY A 1 386 ? 8.200 3.590 -22.494 1.00 88.56 386 GLY A O 1
ATOM 3095 N N . GLN A 1 387 ? 6.573 2.820 -23.846 1.00 91.69 387 GLN A N 1
ATOM 3096 C CA . GLN A 1 387 ? 7.264 3.164 -25.091 1.00 91.69 387 GLN A CA 1
ATOM 3097 C C . GLN A 1 387 ? 7.624 4.645 -25.191 1.00 91.69 387 GLN A C 1
ATOM 3099 O O . GLN A 1 387 ? 8.730 4.976 -25.612 1.00 91.69 387 GLN A O 1
ATOM 3104 N N . ALA A 1 388 ? 6.711 5.534 -24.790 1.00 92.69 388 ALA A N 1
ATOM 3105 C CA . ALA A 1 388 ? 6.902 6.977 -24.921 1.00 92.69 388 ALA A CA 1
ATOM 3106 C C . ALA A 1 388 ? 8.144 7.460 -24.160 1.00 92.69 388 ALA A C 1
ATOM 3108 O O . ALA A 1 388 ? 9.000 8.122 -24.743 1.00 92.69 388 ALA A O 1
ATOM 3109 N N . ARG A 1 389 ? 8.279 7.069 -22.887 1.00 93.06 389 ARG A N 1
ATOM 3110 C CA . ARG A 1 389 ? 9.425 7.469 -22.066 1.00 93.06 389 ARG A CA 1
ATOM 3111 C C . ARG A 1 389 ? 10.727 6.867 -22.589 1.00 93.06 389 ARG A C 1
ATOM 3113 O O . ARG A 1 389 ? 11.729 7.560 -22.668 1.00 93.06 389 ARG A O 1
ATOM 3120 N N . TRP A 1 390 ? 10.732 5.604 -22.999 1.00 94.75 390 TRP A N 1
ATOM 3121 C CA . TRP A 1 390 ? 11.941 4.987 -23.551 1.00 94.75 390 TRP A CA 1
ATOM 3122 C C . TRP A 1 390 ? 12.403 5.655 -24.856 1.00 94.75 390 TRP A C 1
ATOM 3124 O O . TRP A 1 390 ? 13.598 5.882 -25.033 1.00 94.75 390 TRP A O 1
ATOM 3134 N N . LEU A 1 391 ? 11.480 6.016 -25.755 1.00 96.25 391 LEU A N 1
ATOM 3135 C CA . LEU A 1 391 ? 11.798 6.768 -26.980 1.00 96.25 391 LEU A CA 1
ATOM 3136 C C . LEU A 1 391 ? 12.331 8.177 -26.683 1.00 96.25 391 LEU A C 1
ATOM 3138 O O . LEU A 1 391 ? 13.215 8.670 -27.386 1.00 96.25 391 LEU A O 1
ATOM 3142 N N . GLU A 1 392 ? 11.808 8.814 -25.637 1.00 96.31 392 GLU A N 1
ATOM 3143 C CA . GLU A 1 392 ? 12.306 10.097 -25.145 1.00 96.31 392 GLU A CA 1
ATOM 3144 C C . GLU A 1 392 ? 13.766 9.979 -24.686 1.00 96.31 392 GLU A C 1
ATOM 3146 O O . GLU A 1 392 ? 14.601 10.780 -25.102 1.00 96.31 392 GLU A O 1
ATOM 3151 N N . LEU A 1 393 ? 14.101 8.940 -23.910 1.00 96.81 393 LEU A N 1
ATOM 3152 C CA . LEU A 1 393 ? 15.477 8.671 -23.473 1.00 96.81 393 LEU A CA 1
ATOM 3153 C C . LEU A 1 393 ? 16.418 8.428 -24.659 1.00 96.81 393 LEU A C 1
ATOM 3155 O O . LEU A 1 393 ? 17.543 8.916 -24.652 1.00 96.81 393 LEU A O 1
ATOM 3159 N N . GLU A 1 394 ? 15.962 7.713 -25.688 1.00 96.00 394 GLU A N 1
ATOM 3160 C CA . GLU A 1 394 ? 16.751 7.452 -26.897 1.00 96.00 394 GLU A CA 1
ATOM 3161 C C . GLU A 1 394 ? 17.051 8.727 -27.696 1.00 96.00 394 GLU A C 1
ATOM 3163 O O . GLU A 1 394 ? 18.140 8.874 -28.249 1.00 96.00 394 GLU A O 1
ATOM 3168 N N . THR A 1 395 ? 16.100 9.660 -27.744 1.00 96.62 395 THR A N 1
ATOM 3169 C CA . THR A 1 395 ? 16.224 10.878 -28.557 1.00 96.62 395 THR A CA 1
ATOM 3170 C C . THR A 1 395 ? 16.934 12.005 -27.800 1.00 96.62 395 THR A C 1
ATOM 3172 O O . THR A 1 395 ? 17.739 12.729 -28.385 1.00 96.62 395 THR A O 1
ATOM 3175 N N . ASN A 1 396 ? 16.673 12.133 -26.494 1.00 97.12 396 ASN A N 1
ATOM 3176 C CA . ASN A 1 396 ? 16.972 13.335 -25.708 1.00 97.12 396 ASN A CA 1
ATOM 3177 C C . ASN A 1 396 ? 17.918 13.084 -24.517 1.00 97.12 396 ASN A C 1
ATOM 3179 O O . ASN A 1 396 ? 17.996 13.923 -23.622 1.00 97.12 396 ASN A O 1
ATOM 3183 N N . ALA A 1 397 ? 18.660 11.966 -24.476 1.00 97.31 397 ALA A N 1
ATOM 3184 C CA . ALA A 1 397 ? 19.505 11.588 -23.329 1.00 97.31 397 ALA A CA 1
ATOM 3185 C C . ALA A 1 397 ? 20.395 12.725 -22.783 1.00 97.31 397 ALA A C 1
ATOM 3187 O O . ALA A 1 397 ? 20.505 12.894 -21.572 1.00 97.31 397 ALA A O 1
ATOM 3188 N N . HIS A 1 398 ? 21.020 13.516 -23.660 1.00 97.88 398 HIS A N 1
ATOM 3189 C CA . HIS A 1 398 ? 21.908 14.608 -23.246 1.00 97.88 398 HIS A CA 1
ATOM 3190 C C . HIS A 1 398 ? 21.151 15.780 -22.606 1.00 97.88 398 HIS A C 1
ATOM 3192 O O . HIS A 1 398 ? 21.632 16.343 -21.629 1.00 97.88 398 HIS A O 1
ATOM 3198 N N . GLU A 1 399 ? 19.977 16.138 -23.133 1.00 98.00 399 GLU A N 1
ATOM 3199 C CA . GLU A 1 399 ? 19.125 17.191 -22.564 1.00 98.00 399 GLU A CA 1
ATOM 3200 C C . GLU A 1 399 ? 18.555 16.743 -21.215 1.00 98.00 399 GLU A C 1
ATOM 3202 O O . GLU A 1 399 ? 18.644 17.468 -20.232 1.00 98.00 399 GLU A O 1
ATOM 3207 N N . ILE A 1 400 ? 18.080 15.498 -21.130 1.00 97.69 400 ILE A N 1
ATOM 3208 C CA . ILE A 1 400 ? 17.590 14.904 -19.880 1.00 97.69 400 ILE A CA 1
ATOM 3209 C C . ILE A 1 400 ? 18.696 14.865 -18.814 1.00 97.69 400 ILE A C 1
ATOM 3211 O O . ILE A 1 400 ? 18.443 15.198 -17.659 1.00 97.69 400 ILE A O 1
ATOM 3215 N N . HIS A 1 401 ? 19.928 14.505 -19.191 1.00 97.81 401 HIS A N 1
ATOM 3216 C CA . HIS A 1 401 ? 21.083 14.569 -18.292 1.00 97.81 401 HIS A CA 1
ATOM 3217 C C . HIS A 1 401 ? 21.332 15.988 -17.773 1.00 97.81 401 HIS A C 1
ATOM 3219 O O . HIS A 1 401 ? 21.625 16.149 -16.590 1.00 97.81 401 HIS A O 1
ATOM 3225 N N . GLN A 1 402 ? 21.231 16.999 -18.641 1.00 97.94 402 GLN A N 1
ATOM 3226 C CA . GLN A 1 402 ? 21.400 18.395 -18.242 1.00 97.94 402 GLN A CA 1
ATOM 3227 C C . GLN A 1 402 ? 20.324 18.818 -17.246 1.00 97.94 402 GLN A C 1
ATOM 3229 O O . GLN A 1 402 ? 20.682 19.405 -16.233 1.00 97.94 402 GLN A O 1
ATOM 3234 N N . LEU A 1 403 ? 19.055 18.479 -17.498 1.00 97.00 403 LEU A N 1
ATOM 3235 C CA . LEU A 1 403 ? 17.953 18.790 -16.584 1.00 97.00 403 LEU A CA 1
ATOM 3236 C C . LEU A 1 403 ? 18.183 18.153 -15.207 1.00 97.00 403 LEU A C 1
ATOM 3238 O O . LEU A 1 403 ? 18.240 18.859 -14.217 1.00 97.00 403 LEU A O 1
ATOM 3242 N N . TRP A 1 404 ? 18.493 16.855 -15.135 1.00 95.50 404 TRP A N 1
ATOM 3243 C CA . TRP A 1 404 ? 18.755 16.194 -13.845 1.00 95.50 404 TRP A CA 1
ATOM 3244 C C . TRP A 1 404 ? 19.988 16.686 -13.071 1.00 95.50 404 TRP A C 1
ATOM 3246 O O . TRP A 1 404 ? 20.187 16.268 -11.928 1.00 95.50 404 TRP A O 1
ATOM 3256 N N . ASN A 1 405 ? 20.854 17.495 -13.685 1.00 95.44 405 ASN A N 1
ATOM 3257 C CA . ASN A 1 405 ? 22.115 17.952 -13.097 1.00 95.44 405 ASN A CA 1
ATOM 3258 C C . ASN A 1 405 ? 22.278 19.486 -13.148 1.00 95.44 405 ASN A C 1
ATOM 3260 O O . ASN A 1 405 ? 23.402 19.979 -13.038 1.00 95.44 405 ASN A O 1
ATOM 3264 N N . ASN A 1 406 ? 21.193 20.250 -13.329 1.00 95.31 406 ASN A N 1
ATOM 3265 C CA . ASN A 1 406 ? 21.215 21.722 -13.394 1.00 95.31 406 ASN A CA 1
ATOM 3266 C C . ASN A 1 406 ? 20.934 22.424 -12.045 1.00 95.31 406 ASN A C 1
ATOM 3268 O O . ASN A 1 406 ? 20.815 23.649 -12.024 1.00 95.31 406 ASN A O 1
ATOM 3272 N N . ASP A 1 407 ? 20.826 21.669 -10.946 1.00 92.19 407 ASP A N 1
ATOM 3273 C CA . ASP A 1 407 ? 20.430 22.137 -9.608 1.00 92.19 407 ASP A CA 1
ATOM 3274 C C . ASP A 1 407 ? 18.993 22.722 -9.505 1.00 92.19 407 ASP A C 1
ATOM 3276 O O . ASP A 1 407 ? 18.676 23.384 -8.511 1.00 92.19 407 ASP A O 1
ATOM 3280 N N . ASP A 1 408 ? 18.099 22.465 -10.473 1.00 93.12 408 ASP A N 1
ATOM 3281 C CA . ASP A 1 408 ? 16.686 22.886 -10.468 1.00 93.12 408 ASP A CA 1
ATOM 3282 C C . ASP A 1 408 ? 15.702 21.691 -10.484 1.00 93.12 408 ASP A C 1
ATOM 3284 O O . ASP A 1 408 ? 15.165 21.309 -11.522 1.00 93.12 408 ASP A O 1
ATOM 3288 N N . PRO A 1 409 ? 15.337 21.125 -9.319 1.00 86.12 409 PRO A N 1
ATOM 3289 C CA . PRO A 1 409 ? 14.431 19.972 -9.264 1.00 86.12 409 PRO A CA 1
ATOM 3290 C C . PRO A 1 409 ? 13.005 20.258 -9.779 1.00 86.12 409 PRO A C 1
ATOM 3292 O O . PRO A 1 409 ? 12.191 19.335 -9.946 1.00 86.12 409 PRO A O 1
ATOM 3295 N N . ALA A 1 410 ? 12.647 21.529 -10.007 1.00 87.88 410 ALA A N 1
ATOM 3296 C CA . ALA A 1 410 ? 11.345 21.882 -10.557 1.00 87.88 410 ALA A CA 1
ATOM 3297 C C . ALA A 1 410 ? 11.204 21.441 -12.022 1.00 87.88 410 ALA A C 1
ATOM 3299 O O . ALA A 1 410 ? 10.089 21.088 -12.426 1.00 87.88 410 ALA A O 1
ATOM 3300 N N . ASP A 1 411 ? 12.303 21.407 -12.782 1.00 92.38 411 ASP A N 1
ATOM 3301 C CA . ASP A 1 411 ? 12.314 20.990 -14.187 1.00 92.38 411 ASP A CA 1
ATOM 3302 C C . ASP A 1 411 ? 12.753 19.533 -14.411 1.00 92.38 411 ASP A C 1
ATOM 3304 O O . ASP A 1 411 ? 12.545 19.008 -15.508 1.00 92.38 411 ASP A O 1
ATOM 3308 N N . ASP A 1 412 ? 13.221 18.852 -13.355 1.00 92.19 412 ASP A N 1
ATOM 3309 C CA . ASP A 1 412 ? 13.601 17.437 -13.387 1.00 92.19 412 ASP A CA 1
ATOM 3310 C C . ASP A 1 412 ? 12.557 16.564 -14.113 1.00 92.19 412 ASP A C 1
ATOM 3312 O O . ASP A 1 412 ? 11.392 16.483 -13.673 1.00 92.19 412 ASP A O 1
ATOM 3316 N N . PRO A 1 413 ? 12.964 15.845 -15.179 1.00 92.56 413 PRO A N 1
ATOM 3317 C CA . PRO A 1 413 ? 12.145 14.826 -15.808 1.00 92.56 413 PRO A CA 1
ATOM 3318 C C . PRO A 1 413 ? 11.752 13.738 -14.811 1.00 92.56 413 PRO A C 1
ATOM 3320 O O . PRO A 1 413 ? 12.557 13.296 -13.991 1.00 92.56 413 PRO A O 1
ATOM 3323 N N . VAL A 1 414 ? 10.512 13.266 -14.915 1.00 88.56 414 VAL A N 1
ATOM 3324 C CA . VAL A 1 414 ? 9.996 12.208 -14.042 1.00 88.56 414 VAL A CA 1
ATOM 3325 C C . VAL A 1 414 ? 10.621 10.863 -14.423 1.00 88.56 414 VAL A C 1
ATOM 3327 O O . VAL A 1 414 ? 10.682 10.509 -15.601 1.00 88.56 414 VAL A O 1
ATOM 3330 N N . PHE A 1 415 ? 11.057 10.105 -13.419 1.00 91.38 415 PHE A N 1
ATOM 3331 C CA . PHE A 1 415 ? 11.550 8.736 -13.574 1.00 91.38 415 PHE A CA 1
ATOM 3332 C C . PHE A 1 415 ? 10.458 7.787 -14.106 1.00 91.38 415 PHE A C 1
ATOM 3334 O O . PHE A 1 415 ? 9.279 7.969 -13.794 1.00 91.38 415 PHE A O 1
ATOM 3341 N N . VAL A 1 416 ? 10.821 6.752 -14.878 1.00 88.44 416 VAL A N 1
ATOM 3342 C CA . VAL A 1 416 ? 9.882 5.859 -15.599 1.00 88.44 416 VAL A CA 1
ATOM 3343 C C . VAL A 1 416 ? 8.728 5.325 -14.750 1.00 88.44 416 VAL A C 1
ATOM 3345 O O . VAL A 1 416 ? 7.609 5.160 -15.243 1.00 88.44 416 VAL A O 1
ATOM 3348 N N . THR A 1 417 ? 8.986 5.038 -13.481 1.00 88.94 417 THR A N 1
ATOM 3349 C CA . THR A 1 417 ? 8.034 4.423 -12.551 1.00 88.94 417 THR A CA 1
ATOM 3350 C C . THR A 1 417 ? 7.602 5.361 -11.440 1.00 88.94 417 THR A C 1
ATOM 3352 O O . THR A 1 417 ? 6.992 4.894 -10.486 1.00 88.94 417 THR A O 1
ATOM 3355 N N . SER A 1 418 ? 7.845 6.663 -11.563 1.00 88.75 418 SER A N 1
ATOM 3356 C CA . SER A 1 418 ? 7.435 7.661 -10.576 1.00 88.75 418 SER A CA 1
ATOM 3357 C C . SER A 1 418 ? 6.402 8.624 -11.152 1.00 88.75 418 SER A C 1
ATOM 3359 O O . SER A 1 418 ? 6.208 8.738 -12.363 1.00 88.75 418 SER A O 1
ATOM 3361 N N . LYS A 1 419 ? 5.694 9.327 -10.270 1.00 88.25 419 LYS A N 1
ATOM 3362 C CA . LYS A 1 419 ? 4.826 10.449 -10.630 1.00 88.25 419 LYS A CA 1
ATOM 3363 C C . LYS A 1 419 ? 4.927 11.528 -9.565 1.00 88.25 419 LYS A C 1
ATOM 3365 O O . LYS A 1 419 ? 4.697 11.256 -8.385 1.00 88.25 419 LYS A O 1
ATOM 3370 N N . LYS A 1 420 ? 5.230 12.753 -10.005 1.00 87.69 420 LYS A N 1
ATOM 3371 C CA . LYS A 1 420 ? 5.212 13.950 -9.158 1.00 87.69 420 LYS A CA 1
ATOM 3372 C C . LYS A 1 420 ? 3.804 14.166 -8.594 1.00 87.69 420 LYS A C 1
ATOM 3374 O O . LYS A 1 420 ? 2.805 13.998 -9.303 1.00 87.69 420 LYS A O 1
ATOM 3379 N N . ARG A 1 421 ? 3.733 14.549 -7.319 1.00 89.19 421 ARG A N 1
ATOM 3380 C CA . ARG A 1 421 ? 2.493 14.831 -6.584 1.00 89.19 421 ARG A CA 1
ATOM 3381 C C . ARG A 1 421 ? 2.516 16.218 -5.988 1.00 89.19 421 ARG A C 1
ATOM 3383 O O . ARG A 1 421 ? 3.576 16.777 -5.729 1.00 89.19 421 ARG A O 1
ATOM 3390 N N . ARG A 1 422 ? 1.322 16.744 -5.723 1.00 92.50 422 ARG A N 1
ATOM 3391 C CA . ARG A 1 422 ? 1.159 17.953 -4.919 1.00 92.50 422 ARG A CA 1
ATOM 3392 C C . ARG A 1 422 ? 1.550 17.735 -3.453 1.00 92.50 422 ARG A C 1
ATOM 3394 O O . ARG A 1 422 ? 2.011 18.676 -2.816 1.00 92.50 422 ARG A O 1
ATOM 3401 N N . TRP A 1 423 ? 1.344 16.527 -2.923 1.00 92.81 423 TRP A N 1
ATOM 3402 C CA . TRP A 1 423 ? 1.595 16.196 -1.518 1.00 92.81 423 TRP A CA 1
ATOM 3403 C C . TRP A 1 423 ? 2.470 14.954 -1.369 1.00 92.81 423 TRP A C 1
ATOM 3405 O O . TRP A 1 423 ? 2.260 13.958 -2.066 1.00 92.81 423 TRP A O 1
ATOM 3415 N N . GLY A 1 424 ? 3.375 15.011 -0.391 1.00 87.06 424 GLY A N 1
ATOM 3416 C CA . GLY A 1 424 ? 4.311 13.936 -0.073 1.00 87.06 424 GLY A CA 1
ATOM 3417 C C . GLY A 1 424 ? 5.399 13.755 -1.130 1.00 87.06 424 GLY A C 1
ATOM 3418 O O . GLY A 1 424 ? 5.568 14.590 -2.019 1.00 87.06 424 GLY A O 1
ATOM 3419 N N . ASP A 1 425 ? 6.129 12.650 -1.001 1.00 84.19 425 ASP A N 1
ATOM 3420 C CA . ASP A 1 425 ? 7.188 12.264 -1.934 1.00 84.19 425 ASP A CA 1
ATOM 3421 C C . ASP A 1 425 ? 6.600 11.810 -3.287 1.00 84.19 425 ASP A C 1
ATOM 3423 O O . ASP A 1 425 ? 5.390 11.570 -3.423 1.00 84.19 425 ASP A O 1
ATOM 3427 N N . GLU A 1 426 ? 7.457 11.674 -4.305 1.00 86.69 426 GLU A N 1
ATOM 3428 C CA . GLU A 1 426 ? 7.060 11.068 -5.576 1.00 86.69 426 GLU A CA 1
ATOM 3429 C C . GLU A 1 426 ? 6.482 9.673 -5.340 1.00 86.69 426 GLU A C 1
ATOM 3431 O O . GLU A 1 426 ? 6.990 8.875 -4.554 1.00 86.69 426 GLU A O 1
ATOM 3436 N N . THR A 1 427 ? 5.385 9.369 -6.024 1.00 83.06 427 THR A N 1
ATOM 3437 C CA . THR A 1 427 ? 4.731 8.074 -5.859 1.00 83.06 427 THR A CA 1
ATOM 3438 C C . THR A 1 427 ? 5.169 7.127 -6.949 1.00 83.06 427 THR A C 1
ATOM 3440 O O . THR A 1 427 ? 5.055 7.478 -8.127 1.00 83.06 427 THR A O 1
ATOM 3443 N N . MET A 1 428 ? 5.540 5.907 -6.574 1.00 84.19 428 MET A N 1
ATOM 3444 C CA . MET A 1 428 ? 5.721 4.845 -7.550 1.00 84.19 428 MET A CA 1
ATOM 3445 C C . MET A 1 428 ? 4.398 4.534 -8.274 1.00 84.19 428 MET A C 1
ATOM 3447 O O . MET A 1 428 ? 3.328 4.473 -7.664 1.00 84.19 428 MET A O 1
ATOM 3451 N N . VAL A 1 429 ? 4.470 4.297 -9.581 1.00 80.19 429 VAL A N 1
ATOM 3452 C CA . VAL A 1 429 ? 3.339 3.961 -10.444 1.00 80.19 429 VAL A CA 1
ATOM 3453 C C . VAL A 1 429 ? 3.545 2.580 -11.054 1.00 80.19 429 VAL A C 1
ATOM 3455 O O . VAL A 1 429 ? 4.337 2.390 -11.974 1.00 80.19 429 VAL A O 1
ATOM 3458 N N . CYS A 1 430 ? 2.749 1.610 -10.602 1.00 68.12 430 CYS A N 1
ATOM 3459 C CA . CYS A 1 430 ? 2.794 0.234 -11.107 1.00 68.12 430 CYS A CA 1
ATOM 3460 C C . CYS A 1 430 ? 2.378 0.085 -12.585 1.00 68.12 430 CYS A C 1
ATOM 3462 O O . CYS A 1 430 ? 2.663 -0.945 -13.191 1.00 68.12 430 CYS A O 1
ATOM 3464 N N . ALA A 1 431 ? 1.708 1.080 -13.179 1.00 67.12 431 ALA A N 1
ATOM 3465 C CA . ALA A 1 431 ? 1.190 1.002 -14.549 1.00 67.12 431 ALA A CA 1
ATOM 3466 C C . ALA A 1 431 ? 2.296 0.753 -15.590 1.00 67.12 431 ALA A C 1
ATOM 3468 O O . ALA A 1 431 ? 2.102 -0.019 -16.524 1.00 67.12 431 ALA A O 1
ATOM 3469 N N . ASN A 1 432 ? 3.474 1.348 -15.393 1.00 74.06 432 ASN A N 1
ATOM 3470 C CA . ASN A 1 432 ? 4.595 1.176 -16.315 1.00 74.06 432 ASN A CA 1
ATOM 3471 C C . ASN A 1 432 ? 5.394 -0.098 -16.014 1.00 74.06 432 ASN A C 1
ATOM 3473 O O . ASN A 1 432 ? 5.991 -0.668 -16.921 1.00 74.06 432 ASN A O 1
ATOM 3477 N N . CYS A 1 433 ? 5.347 -0.602 -14.779 1.00 71.31 433 CYS A N 1
ATOM 3478 C CA . CYS A 1 433 ? 6.097 -1.790 -14.372 1.00 71.31 433 CYS A CA 1
ATOM 3479 C C . CYS A 1 433 ? 5.544 -3.104 -14.959 1.00 71.31 433 CYS A C 1
ATOM 3481 O O . CYS A 1 433 ? 6.295 -4.066 -15.128 1.00 71.31 433 CYS A O 1
ATOM 3483 N N . HIS A 1 434 ? 4.237 -3.162 -15.244 1.00 71.44 434 HIS A N 1
ATOM 3484 C CA . HIS A 1 434 ? 3.510 -4.437 -15.295 1.00 71.44 434 HIS A CA 1
ATOM 3485 C C . HIS A 1 434 ? 2.628 -4.684 -16.520 1.00 71.44 434 HIS A C 1
ATOM 3487 O O . HIS A 1 434 ? 1.996 -5.729 -16.627 1.00 71.44 434 HIS A O 1
ATOM 3493 N N . GLN A 1 435 ? 2.527 -3.744 -17.448 1.00 67.19 435 GLN A N 1
ATOM 3494 C CA . GLN A 1 435 ? 1.507 -3.846 -18.483 1.00 67.19 435 GLN A CA 1
ATOM 3495 C C . GLN A 1 435 ? 2.081 -4.352 -19.810 1.00 67.19 435 GLN A C 1
ATOM 3497 O O . GLN A 1 435 ? 2.716 -3.595 -20.522 1.00 67.19 435 GLN A O 1
ATOM 3502 N N . ALA A 1 436 ? 1.810 -5.593 -20.204 1.00 72.94 436 ALA A N 1
ATOM 3503 C CA . ALA A 1 436 ? 1.830 -5.966 -21.620 1.00 72.94 436 ALA A CA 1
ATOM 3504 C C . ALA A 1 436 ? 0.407 -5.807 -22.175 1.00 72.94 436 ALA A C 1
ATOM 3506 O O . ALA A 1 436 ? -0.314 -6.790 -22.347 1.00 72.94 436 ALA A O 1
ATOM 3507 N N . GLN A 1 437 ? -0.021 -4.554 -22.367 1.00 77.94 437 GLN A N 1
ATOM 3508 C CA . GLN A 1 437 ? -1.422 -4.157 -22.590 1.00 77.94 437 GLN A CA 1
ATOM 3509 C C . GLN A 1 437 ? -2.074 -4.922 -23.751 1.00 77.94 437 GLN A C 1
ATOM 3511 O O . GLN A 1 437 ? -3.254 -5.253 -23.700 1.00 77.94 437 GLN A O 1
ATOM 3516 N N . GLU A 1 438 ? -1.285 -5.237 -24.778 1.00 82.56 438 GLU A N 1
ATOM 3517 C CA . GLU A 1 438 ? -1.747 -5.881 -26.013 1.00 82.56 438 GLU A CA 1
ATOM 3518 C C . GLU A 1 438 ? -1.504 -7.402 -26.030 1.00 82.56 438 GLU A C 1
ATOM 3520 O O . GLU A 1 438 ? -1.643 -8.071 -27.060 1.00 82.56 438 GLU A O 1
ATOM 3525 N N . ARG A 1 439 ? -1.092 -8.003 -24.906 1.00 84.12 439 ARG A N 1
ATOM 3526 C CA . ARG A 1 439 ? -0.883 -9.451 -24.837 1.00 84.12 439 ARG A CA 1
ATOM 3527 C C . ARG A 1 439 ? -2.176 -10.184 -24.522 1.00 84.12 439 ARG A C 1
ATOM 3529 O O . ARG A 1 439 ? -2.693 -10.101 -23.419 1.00 84.12 439 ARG A O 1
ATOM 3536 N N . HIS A 1 440 ? -2.625 -11.027 -25.446 1.00 83.44 440 HIS A N 1
ATOM 3537 C CA . HIS A 1 440 ? -3.737 -11.938 -25.192 1.00 83.44 440 HIS A CA 1
ATOM 3538 C C . HIS A 1 440 ? -3.269 -13.273 -24.603 1.00 83.44 440 HIS A C 1
ATOM 3540 O O . HIS A 1 440 ? -2.472 -13.995 -25.203 1.00 83.44 440 HIS A O 1
ATOM 3546 N N . TRP A 1 441 ? -3.809 -13.605 -23.432 1.00 85.50 441 TRP A N 1
ATOM 3547 C CA . TRP A 1 441 ? -3.567 -14.865 -22.728 1.00 85.50 441 TRP A CA 1
ATOM 3548 C C . TRP A 1 441 ? -4.598 -15.934 -23.098 1.00 85.50 441 TRP A C 1
ATOM 3550 O O . TRP A 1 441 ? -5.796 -15.647 -23.161 1.00 85.50 441 TRP A O 1
ATOM 3560 N N . THR A 1 442 ? -4.148 -17.176 -23.280 1.00 90.44 442 THR A N 1
ATOM 3561 C CA . THR A 1 442 ? -5.044 -18.340 -23.387 1.00 90.44 442 THR A CA 1
ATOM 3562 C C . THR A 1 442 ? -5.741 -18.620 -22.053 1.00 90.44 442 THR A C 1
ATOM 3564 O O . THR A 1 442 ? -5.239 -18.248 -20.992 1.00 90.44 442 THR A O 1
ATOM 3567 N N . GLU A 1 443 ? -6.877 -19.318 -22.083 1.00 88.00 443 GLU A N 1
ATOM 3568 C CA . GLU A 1 443 ? -7.577 -19.716 -20.851 1.00 88.00 443 GLU A CA 1
ATOM 3569 C C . GLU A 1 443 ? -6.720 -20.630 -19.961 1.00 88.00 443 GLU A C 1
ATOM 3571 O O . GLU A 1 443 ? -6.744 -20.504 -18.741 1.00 88.00 443 GLU A O 1
ATOM 3576 N N . GLU A 1 444 ? -5.894 -21.501 -20.545 1.00 90.19 444 GLU A N 1
ATOM 3577 C CA . GLU A 1 444 ? -4.940 -22.322 -19.790 1.00 90.19 444 GLU A CA 1
ATOM 3578 C C . GLU A 1 444 ? -3.898 -21.461 -19.059 1.00 90.19 444 GLU A C 1
ATOM 3580 O O . GLU A 1 444 ? -3.664 -21.645 -17.863 1.00 90.19 444 GLU A O 1
ATOM 3585 N N . GLN A 1 445 ? -3.326 -20.463 -19.740 1.00 88.00 445 GLN A N 1
ATOM 3586 C CA . GLN A 1 445 ? -2.375 -19.532 -19.125 1.00 88.00 445 GLN A CA 1
ATOM 3587 C C . GLN A 1 445 ? -3.031 -18.726 -18.005 1.00 88.00 445 GLN A C 1
ATOM 3589 O O . GLN A 1 445 ? -2.463 -18.617 -16.922 1.00 88.00 445 GLN A O 1
ATOM 3594 N N . LYS A 1 446 ? -4.246 -18.207 -18.226 1.00 86.06 446 LYS A N 1
ATOM 3595 C CA . LYS A 1 446 ? -4.999 -17.478 -17.193 1.00 86.06 446 LYS A CA 1
ATOM 3596 C C . LYS A 1 446 ? -5.307 -18.341 -15.973 1.00 86.06 446 LYS A C 1
ATOM 3598 O O . LYS A 1 446 ? -5.442 -17.799 -14.882 1.00 86.06 446 LYS A O 1
ATOM 3603 N N . ASN A 1 447 ? -5.424 -19.658 -16.129 1.00 84.94 447 ASN A N 1
ATOM 3604 C CA . ASN A 1 447 ? -5.752 -20.579 -15.040 1.00 84.94 447 ASN A CA 1
ATOM 3605 C C . ASN A 1 447 ? -4.527 -21.203 -14.357 1.00 84.94 447 ASN A C 1
ATOM 3607 O O . ASN A 1 447 ? -4.651 -21.742 -13.259 1.00 84.94 447 ASN A O 1
ATOM 3611 N N . THR A 1 448 ? -3.343 -21.093 -14.955 1.00 85.88 448 THR A N 1
ATOM 3612 C CA . THR A 1 448 ? -2.102 -21.616 -14.376 1.00 85.88 448 THR A CA 1
ATOM 3613 C C . THR A 1 448 ? -1.622 -20.749 -13.207 1.00 85.88 448 THR A C 1
ATOM 3615 O O . THR A 1 448 ? -1.394 -19.550 -13.354 1.00 85.88 448 THR A O 1
ATOM 3618 N N . VAL A 1 449 ? -1.421 -21.365 -12.037 1.00 83.12 449 VAL A N 1
ATOM 3619 C CA . VAL A 1 449 ? -0.850 -20.713 -10.846 1.00 83.12 449 VAL A CA 1
ATOM 3620 C C . VAL A 1 449 ? 0.608 -21.138 -10.664 1.00 83.12 449 VAL A C 1
ATOM 3622 O O . VAL A 1 449 ? 0.892 -22.269 -10.275 1.00 83.12 449 VAL A O 1
ATOM 3625 N N . SER A 1 450 ? 1.545 -20.218 -10.908 1.00 79.88 450 SER A N 1
ATOM 3626 C CA . SER A 1 450 ? 2.982 -20.461 -10.700 1.00 79.88 450 SER A CA 1
ATOM 3627 C C . SER A 1 450 ? 3.374 -20.336 -9.225 1.00 79.88 450 SER A C 1
ATOM 3629 O O . SER A 1 450 ? 3.137 -19.297 -8.597 1.00 79.88 450 SER A O 1
ATOM 3631 N N . GLN A 1 451 ? 4.009 -21.377 -8.688 1.00 77.62 451 GLN A N 1
ATOM 3632 C CA . GLN A 1 451 ? 4.522 -21.405 -7.317 1.00 77.62 451 GLN A CA 1
ATOM 3633 C C . GLN A 1 451 ? 5.805 -20.568 -7.168 1.00 77.62 451 GLN A C 1
ATOM 3635 O O . GLN A 1 451 ? 6.529 -20.389 -8.151 1.00 77.62 451 GLN A O 1
ATOM 3640 N N . PRO A 1 452 ? 6.123 -20.062 -5.960 1.00 75.81 452 PRO A N 1
ATOM 3641 C CA . PRO A 1 452 ? 7.367 -19.335 -5.727 1.00 75.81 452 PRO A CA 1
ATOM 3642 C C . PRO A 1 452 ? 8.588 -20.206 -5.994 1.00 75.81 452 PRO A C 1
ATOM 3644 O O . PRO A 1 452 ? 8.645 -21.362 -5.561 1.00 75.81 452 PRO A O 1
ATOM 3647 N N . HIS A 1 453 ? 9.594 -19.617 -6.639 1.00 80.25 453 HIS A N 1
ATOM 3648 C CA . HIS A 1 453 ? 10.893 -20.256 -6.808 1.00 80.25 453 HIS A CA 1
ATOM 3649 C C . HIS A 1 453 ? 11.513 -20.583 -5.439 1.00 80.25 453 HIS A C 1
ATOM 3651 O O . HIS A 1 453 ? 11.358 -19.823 -4.484 1.00 80.25 453 HIS A O 1
ATOM 3657 N N . SER A 1 454 ? 12.230 -21.702 -5.330 1.00 77.50 454 SER A N 1
ATOM 3658 C CA . SER A 1 454 ? 12.819 -22.169 -4.062 1.00 77.50 454 SER A CA 1
ATOM 3659 C C . SER A 1 454 ? 13.876 -21.222 -3.483 1.00 77.50 454 SER A C 1
ATOM 3661 O O . SER A 1 454 ? 14.113 -21.245 -2.283 1.00 77.50 454 SER A O 1
ATOM 3663 N N . MET A 1 455 ? 14.493 -20.388 -4.326 1.00 75.12 455 MET A N 1
ATOM 3664 C CA . MET A 1 455 ? 15.521 -19.415 -3.926 1.00 75.12 455 MET A CA 1
ATOM 3665 C C . MET A 1 455 ? 14.977 -18.147 -3.261 1.00 75.12 455 MET A C 1
ATOM 3667 O O . MET A 1 455 ? 15.766 -17.385 -2.716 1.00 75.12 455 MET A O 1
ATOM 3671 N N . VAL A 1 456 ? 13.668 -17.894 -3.320 1.00 75.44 456 VAL A N 1
ATOM 3672 C CA . VAL A 1 456 ? 13.065 -16.761 -2.611 1.00 75.44 456 VAL A CA 1
ATOM 3673 C C . VAL A 1 456 ? 12.430 -17.292 -1.341 1.00 75.44 456 VAL A C 1
ATOM 3675 O O . VAL A 1 456 ? 11.585 -18.194 -1.393 1.00 75.44 456 VAL A O 1
ATOM 3678 N N . ALA A 1 457 ? 12.880 -16.757 -0.205 1.00 62.12 457 ALA A N 1
ATOM 3679 C CA . ALA A 1 457 ? 12.424 -17.197 1.100 1.00 62.12 457 ALA A CA 1
ATOM 3680 C C . ALA A 1 457 ? 10.909 -17.022 1.199 1.00 62.12 457 ALA A C 1
ATOM 3682 O O . ALA A 1 457 ? 10.377 -15.935 0.969 1.00 62.12 457 ALA A O 1
ATOM 3683 N N . THR A 1 458 ? 10.222 -18.106 1.551 1.00 62.25 458 THR A N 1
ATOM 3684 C CA . THR A 1 458 ? 8.848 -17.999 2.033 1.00 62.25 458 THR A CA 1
ATOM 3685 C C . THR A 1 458 ? 8.843 -17.722 3.530 1.00 62.25 458 THR A C 1
ATOM 3687 O O . THR A 1 458 ? 8.178 -16.800 3.954 1.00 62.25 458 THR A O 1
ATOM 3690 N N . ILE A 1 459 ? 9.724 -18.309 4.350 1.00 57.41 459 ILE A N 1
ATOM 3691 C CA . ILE A 1 459 ? 9.755 -17.960 5.786 1.00 57.41 459 ILE A CA 1
ATOM 3692 C C . ILE A 1 459 ? 11.154 -18.029 6.355 1.00 57.41 459 ILE A C 1
ATOM 3694 O O . ILE A 1 459 ? 11.929 -18.907 5.980 1.00 57.41 459 ILE A O 1
ATOM 3698 N N . GLY A 1 460 ? 11.406 -17.132 7.308 1.00 55.72 460 GLY A N 1
ATOM 3699 C CA . GLY A 1 460 ? 12.575 -17.111 8.186 1.00 55.72 460 GLY A CA 1
ATOM 3700 C C . GLY A 1 460 ? 13.326 -15.785 8.128 1.00 55.72 460 GLY A C 1
ATOM 3701 O O . GLY A 1 460 ? 13.861 -15.351 9.140 1.00 55.72 460 GLY A O 1
ATOM 3702 N N . ASP A 1 461 ? 13.269 -15.112 6.976 1.00 56.62 461 ASP A N 1
ATOM 3703 C CA . ASP A 1 461 ? 14.119 -13.955 6.663 1.00 56.62 461 ASP A CA 1
ATOM 3704 C C . ASP A 1 461 ? 13.330 -12.659 6.421 1.00 56.62 461 ASP A C 1
ATOM 3706 O O . ASP A 1 461 ? 13.861 -11.694 5.871 1.00 56.62 461 ASP A O 1
ATOM 3710 N N . TRP A 1 462 ? 12.041 -12.619 6.774 1.00 69.38 462 TRP A N 1
ATOM 3711 C CA . TRP A 1 462 ? 11.263 -11.395 6.587 1.00 69.38 462 TRP A CA 1
ATOM 3712 C C . TRP A 1 462 ? 11.634 -10.387 7.670 1.00 69.38 462 TRP A C 1
ATOM 3714 O O . TRP A 1 462 ? 11.633 -10.741 8.851 1.00 69.38 462 TRP A O 1
ATOM 3724 N N . PRO A 1 463 ? 11.937 -9.136 7.298 1.00 64.81 463 PRO A N 1
ATOM 3725 C CA . PRO A 1 463 ? 12.286 -8.121 8.274 1.00 64.81 463 PRO A CA 1
ATOM 3726 C C . PRO A 1 463 ? 11.118 -7.846 9.220 1.00 64.81 463 PRO A C 1
ATOM 3728 O O . PRO A 1 463 ? 9.957 -7.794 8.806 1.00 64.81 463 PRO A O 1
ATOM 3731 N N . GLU A 1 464 ? 11.435 -7.646 10.498 1.00 63.97 464 GLU A N 1
ATOM 3732 C CA . GLU A 1 464 ? 10.456 -7.168 11.468 1.00 63.97 464 GLU A CA 1
ATOM 3733 C C . GLU A 1 464 ? 9.938 -5.785 11.054 1.00 63.97 464 GLU A C 1
ATOM 3735 O O . GLU A 1 464 ? 10.708 -4.909 10.655 1.00 63.97 464 GLU A O 1
ATOM 3740 N N . PHE A 1 465 ? 8.628 -5.567 11.188 1.00 69.62 465 PHE A N 1
ATOM 3741 C CA . PHE A 1 465 ? 8.053 -4.232 11.045 1.00 69.62 465 PHE A CA 1
ATOM 3742 C C . PHE A 1 465 ? 8.486 -3.367 12.220 1.00 69.62 465 PHE A C 1
ATOM 3744 O O . PHE A 1 465 ? 8.144 -3.629 13.368 1.00 69.62 465 PHE A O 1
ATOM 3751 N N . THR A 1 466 ? 9.221 -2.310 11.920 1.00 66.00 466 THR A N 1
ATOM 3752 C CA . THR A 1 466 ? 9.693 -1.300 12.872 1.00 66.00 466 THR A CA 1
ATOM 3753 C C . THR A 1 466 ? 8.759 -0.084 12.943 1.00 66.00 466 THR A C 1
ATOM 3755 O O . THR A 1 466 ? 8.963 0.824 13.758 1.00 66.00 466 THR A O 1
ATOM 3758 N N . THR A 1 467 ? 7.726 -0.082 12.097 1.00 75.12 467 THR A N 1
ATOM 3759 C CA . THR A 1 467 ? 6.658 0.914 12.002 1.00 75.12 467 THR A CA 1
ATOM 3760 C C . THR A 1 467 ? 5.290 0.249 11.946 1.00 75.12 467 THR A C 1
ATOM 3762 O O . THR A 1 467 ? 5.143 -0.854 11.418 1.00 75.12 467 THR A O 1
ATOM 3765 N N . ASP A 1 468 ? 4.287 0.939 12.478 1.00 78.31 468 ASP A N 1
ATOM 3766 C CA . ASP A 1 468 ? 2.898 0.535 12.354 1.00 78.31 468 ASP A CA 1
ATOM 3767 C C . ASP A 1 468 ? 2.341 0.805 10.947 1.00 78.31 468 ASP A C 1
ATOM 3769 O O . ASP A 1 468 ? 2.974 1.425 10.086 1.00 78.31 468 ASP A O 1
ATOM 3773 N N . TRP A 1 469 ? 1.118 0.340 10.704 1.00 83.38 469 TRP A N 1
ATOM 3774 C CA . TRP A 1 469 ? 0.434 0.542 9.429 1.00 83.38 469 TRP A CA 1
ATOM 3775 C C . TRP A 1 469 ? 0.034 2.010 9.180 1.00 83.38 469 TRP A C 1
ATOM 3777 O O . TRP A 1 469 ? -0.311 2.361 8.055 1.00 83.38 469 TRP A O 1
ATOM 3787 N N . ALA A 1 470 ? 0.093 2.902 10.170 1.00 80.81 470 ALA A N 1
ATOM 3788 C CA . ALA A 1 470 ? -0.081 4.338 9.949 1.00 80.81 470 ALA A CA 1
ATOM 3789 C C . ALA A 1 470 ? 1.230 5.022 9.509 1.00 80.81 470 ALA A C 1
ATOM 3791 O O . ALA A 1 470 ? 1.250 6.243 9.337 1.00 80.81 470 ALA A O 1
ATOM 3792 N N . GLY A 1 471 ? 2.308 4.251 9.309 1.00 71.62 471 GLY A N 1
ATOM 3793 C CA . GLY A 1 471 ? 3.623 4.759 8.930 1.00 71.62 471 GLY A CA 1
ATOM 3794 C C . GLY A 1 471 ? 4.356 5.408 10.099 1.00 71.62 471 GLY A C 1
ATOM 3795 O O . GLY A 1 471 ? 5.216 6.254 9.876 1.00 71.62 471 GLY A O 1
ATOM 3796 N N . GLN A 1 472 ? 4.011 5.049 11.336 1.00 77.12 472 GLN A N 1
ATOM 3797 C CA . GLN A 1 472 ? 4.603 5.622 12.536 1.00 77.12 472 GLN A CA 1
ATOM 3798 C C . GLN A 1 472 ? 5.490 4.600 13.226 1.00 77.12 472 GLN A C 1
ATOM 3800 O O . GLN A 1 472 ? 5.125 3.443 13.437 1.00 77.12 472 GLN A O 1
ATOM 3805 N N . SER A 1 473 ? 6.666 5.033 13.654 1.00 65.19 473 SER A N 1
ATOM 3806 C CA . SER A 1 473 ? 7.515 4.257 14.537 1.00 65.19 473 SER A CA 1
ATOM 3807 C C . SER A 1 473 ? 6.875 4.283 15.925 1.00 65.19 473 SER A C 1
ATOM 3809 O O . SER A 1 473 ? 7.098 5.205 16.709 1.00 65.19 473 SER A O 1
ATOM 3811 N N . SER A 1 474 ? 5.954 3.353 16.173 1.00 56.56 474 SER A N 1
ATOM 3812 C CA . SER A 1 474 ? 5.091 3.430 17.347 1.00 56.56 474 SER A CA 1
ATOM 3813 C C . SER A 1 474 ? 5.884 3.359 18.658 1.00 56.56 474 SER A C 1
ATOM 3815 O O . SER A 1 474 ? 6.944 2.738 18.762 1.00 56.56 474 SER A O 1
ATOM 3817 N N . LEU A 1 475 ? 5.295 3.966 19.686 1.00 49.16 475 LEU A N 1
ATOM 3818 C CA . LEU A 1 475 ? 5.520 3.662 21.094 1.00 49.16 475 LEU A CA 1
ATOM 3819 C C . LEU A 1 475 ? 4.424 2.708 21.610 1.00 49.16 475 LEU A C 1
ATOM 3821 O O . LEU A 1 475 ? 3.922 2.957 22.696 1.00 49.16 475 LEU A O 1
ATOM 3825 N N . PHE A 1 476 ? 3.959 1.669 20.893 1.00 49.72 476 PHE A N 1
ATOM 3826 C CA . PHE A 1 476 ? 2.824 0.881 21.417 1.00 49.72 476 PHE A CA 1
ATOM 3827 C C . PHE A 1 476 ? 2.866 -0.644 21.219 1.00 49.72 476 PHE A C 1
ATOM 3829 O O . PHE A 1 476 ? 2.925 -1.177 20.120 1.00 49.72 476 PHE A O 1
ATOM 3836 N N . GLN A 1 477 ? 2.765 -1.289 22.391 1.00 60.22 477 GLN A N 1
ATOM 3837 C CA . GLN A 1 477 ? 2.478 -2.683 22.742 1.00 60.22 477 GLN A CA 1
ATOM 3838 C C . GLN A 1 477 ? 3.183 -3.769 21.931 1.00 60.22 477 GLN A C 1
ATOM 3840 O O . GLN A 1 477 ? 2.616 -4.401 21.045 1.00 60.22 477 GLN A O 1
ATOM 3845 N N . ASP A 1 478 ? 4.401 -4.060 22.384 1.00 63.16 478 ASP A N 1
ATOM 3846 C CA . ASP A 1 478 ? 5.104 -5.294 22.079 1.00 63.16 478 ASP A CA 1
ATOM 3847 C C . ASP A 1 478 ? 4.224 -6.524 22.384 1.00 63.16 478 ASP A C 1
ATOM 3849 O O . ASP A 1 478 ? 3.845 -6.793 23.531 1.00 63.16 478 ASP A O 1
ATOM 3853 N N . CYS A 1 479 ? 3.887 -7.257 21.327 1.00 73.62 479 CYS A N 1
ATOM 3854 C CA . CYS A 1 479 ? 3.194 -8.536 21.399 1.00 73.62 479 CYS A CA 1
ATOM 3855 C C . CYS A 1 479 ? 4.169 -9.706 21.605 1.00 73.62 479 CYS A C 1
ATOM 3857 O O . CYS A 1 479 ? 3.766 -10.771 22.080 1.00 73.62 479 CYS A O 1
ATOM 3859 N N . ASN A 1 480 ? 5.466 -9.520 21.337 1.00 71.19 480 ASN A N 1
ATOM 3860 C CA . ASN A 1 480 ? 6.464 -10.580 21.451 1.00 71.19 480 ASN A CA 1
ATOM 3861 C C . ASN A 1 480 ? 6.695 -10.990 22.909 1.00 71.19 480 ASN A C 1
ATOM 3863 O O . ASN A 1 480 ? 6.849 -12.184 23.181 1.00 71.19 480 ASN A O 1
ATOM 3867 N N . SER A 1 481 ? 6.602 -10.056 23.857 1.00 75.69 481 SER A N 1
ATOM 3868 C CA . SER A 1 481 ? 6.652 -10.342 25.300 1.00 75.69 481 SER A CA 1
ATOM 3869 C C . SER A 1 481 ? 5.365 -10.937 25.895 1.00 75.69 481 SER A C 1
ATOM 3871 O O . SER A 1 481 ? 5.365 -11.344 27.059 1.00 75.69 481 SER A O 1
ATOM 3873 N N . ARG A 1 482 ? 4.267 -11.034 25.131 1.00 84.75 482 ARG A N 1
ATOM 3874 C CA . ARG A 1 482 ? 2.972 -11.560 25.605 1.00 84.75 482 ARG A CA 1
ATOM 3875 C C . ARG A 1 482 ? 2.740 -13.000 25.121 1.00 84.75 482 ARG A C 1
ATOM 3877 O O . ARG A 1 482 ? 3.160 -13.337 24.013 1.00 84.75 482 ARG A O 1
ATOM 3884 N N . PRO A 1 483 ? 2.109 -13.879 25.922 1.00 89.31 483 PRO A N 1
ATOM 3885 C CA . PRO A 1 483 ? 1.807 -15.246 25.492 1.00 89.31 483 PRO A CA 1
ATOM 3886 C C . PRO A 1 483 ? 0.673 -15.266 24.456 1.00 89.31 483 PRO A C 1
ATOM 3888 O O . PRO A 1 483 ? -0.259 -14.467 24.557 1.00 89.31 483 PRO A O 1
ATOM 3891 N N . SER A 1 484 ? 0.723 -16.193 23.495 1.00 89.50 484 SER A N 1
ATOM 3892 C CA . SER A 1 484 ? -0.437 -16.494 22.644 1.00 89.50 484 SER A CA 1
ATOM 3893 C C . SER A 1 484 ? -1.569 -17.093 23.481 1.00 89.50 484 SER A C 1
ATOM 3895 O O . SER A 1 484 ? -1.325 -17.759 24.491 1.00 89.50 484 SER A O 1
ATOM 3897 N N . TRP A 1 485 ? -2.810 -16.850 23.070 1.00 92.69 485 TRP A N 1
ATOM 3898 C CA . TRP A 1 485 ? -3.975 -17.485 23.670 1.00 92.69 485 TRP A CA 1
ATOM 3899 C C . TRP A 1 485 ? -3.965 -18.989 23.380 1.00 92.69 485 TRP A C 1
ATOM 3901 O O . TRP A 1 485 ? -3.840 -19.420 22.236 1.00 92.69 485 TRP A O 1
ATOM 3911 N N . ASP A 1 486 ? -4.150 -19.778 24.429 1.00 91.31 486 ASP A N 1
ATOM 3912 C CA . ASP A 1 486 ? -4.240 -21.227 24.402 1.00 91.31 486 ASP A CA 1
ATOM 3913 C C . ASP A 1 486 ? -5.582 -21.639 25.008 1.00 91.31 486 ASP A C 1
ATOM 3915 O O . ASP A 1 486 ? -5.902 -21.339 26.162 1.00 91.31 486 ASP A O 1
ATOM 3919 N N . LYS A 1 487 ? -6.363 -22.385 24.224 1.00 92.50 487 LYS A N 1
ATOM 3920 C CA . LYS A 1 487 ? -7.661 -22.928 24.627 1.00 92.50 487 LYS A CA 1
ATOM 3921 C C . LYS A 1 487 ? -7.579 -23.770 25.907 1.00 92.50 487 LYS A C 1
ATOM 3923 O O . LYS A 1 487 ? -8.564 -23.863 26.637 1.00 92.50 487 LYS A O 1
ATOM 3928 N N . GLN A 1 488 ? -6.444 -24.413 26.170 1.00 95.19 488 GLN A N 1
ATOM 3929 C CA . GLN A 1 488 ? -6.249 -25.311 27.309 1.00 95.19 488 GLN A CA 1
ATOM 3930 C C . GLN A 1 488 ? -5.829 -24.564 28.580 1.00 95.19 488 GLN A C 1
ATOM 3932 O O . GLN A 1 488 ? -6.016 -25.082 29.685 1.00 95.19 488 GLN A O 1
ATOM 3937 N N . GLN A 1 489 ? -5.308 -23.343 28.455 1.00 94.69 489 GLN A N 1
ATOM 3938 C CA . GLN A 1 489 ? -4.820 -22.552 29.576 1.00 94.69 489 GLN A CA 1
ATOM 3939 C C . GLN A 1 489 ? -5.964 -21.808 30.279 1.00 94.69 489 GLN A C 1
ATOM 3941 O O . GLN A 1 489 ? -6.855 -21.239 29.653 1.00 94.69 489 GLN A O 1
ATOM 3946 N N . ALA A 1 490 ? -5.927 -21.792 31.614 1.00 95.31 490 ALA A N 1
ATOM 3947 C CA . ALA A 1 490 ? -6.807 -20.950 32.414 1.00 95.31 490 ALA A CA 1
ATOM 3948 C C . ALA A 1 490 ? -6.170 -19.571 32.644 1.00 95.31 490 ALA A C 1
ATOM 3950 O O . ALA A 1 490 ? -5.013 -19.468 33.071 1.00 95.31 490 ALA A O 1
ATOM 3951 N N . TYR A 1 491 ? -6.942 -18.510 32.433 1.00 96.19 491 TYR A N 1
ATOM 3952 C CA . TYR A 1 491 ? -6.517 -17.126 32.616 1.00 96.19 491 TYR A CA 1
ATOM 3953 C C . TYR A 1 491 ? -7.274 -16.484 33.771 1.00 96.19 491 TYR A C 1
ATOM 3955 O O . TYR A 1 491 ? -8.456 -16.742 33.982 1.00 96.19 491 TYR A O 1
ATOM 3963 N N . LYS A 1 492 ? -6.580 -15.658 34.554 1.00 96.44 492 LYS A N 1
ATOM 3964 C CA . LYS A 1 492 ? -7.182 -14.868 35.634 1.00 96.44 492 LYS A CA 1
ATOM 3965 C C . LYS A 1 492 ? -7.452 -13.457 35.133 1.00 96.44 492 LYS A C 1
ATOM 3967 O O . LYS A 1 492 ? -6.893 -13.038 34.124 1.00 96.44 492 LYS A O 1
ATOM 3972 N N . LYS A 1 493 ? -8.259 -12.711 35.889 1.00 95.25 493 LYS A N 1
ATOM 3973 C CA . LYS A 1 493 ? -8.458 -11.279 35.661 1.00 95.25 493 LYS A CA 1
ATOM 3974 C C . LYS A 1 493 ? -7.113 -10.567 35.436 1.00 95.25 493 LYS A C 1
ATOM 3976 O O . LYS A 1 493 ? -6.143 -10.854 36.134 1.00 95.25 493 LYS A O 1
ATOM 3981 N N . ASP A 1 494 ? -7.094 -9.656 34.470 1.00 93.69 494 ASP A N 1
ATOM 3982 C CA . ASP A 1 494 ? -5.953 -8.838 34.050 1.00 93.69 494 ASP A CA 1
ATOM 3983 C C . ASP A 1 494 ? -4.791 -9.612 33.392 1.00 93.69 494 ASP A C 1
ATOM 3985 O O . ASP A 1 494 ? -3.791 -9.005 32.997 1.00 93.69 494 ASP A O 1
ATOM 3989 N N . HIS A 1 495 ? -4.914 -10.931 33.184 1.00 94.50 495 HIS A N 1
ATOM 3990 C CA . HIS A 1 495 ? -4.008 -11.648 32.284 1.00 94.50 495 HIS A CA 1
ATOM 3991 C C . HIS A 1 495 ? -4.184 -11.139 30.855 1.00 94.50 495 HIS A C 1
ATOM 3993 O O . HIS A 1 495 ? -5.309 -10.914 30.407 1.00 94.50 495 HIS A O 1
ATOM 3999 N N . HIS A 1 496 ? -3.067 -10.995 30.145 1.00 92.31 496 HIS A N 1
ATOM 4000 C CA . HIS A 1 496 ? -3.062 -10.581 28.751 1.00 92.31 496 HIS A CA 1
ATOM 4001 C C . HIS A 1 496 ? -2.580 -11.709 27.851 1.00 92.31 496 HIS A C 1
ATOM 4003 O O . HIS A 1 496 ? -1.634 -12.416 28.200 1.00 92.31 496 HIS A O 1
ATOM 4009 N N . VAL A 1 497 ? -3.203 -11.821 26.685 1.00 91.44 497 VAL A N 1
ATOM 4010 C CA . VAL A 1 497 ? -2.846 -12.775 25.634 1.00 91.44 497 VAL A CA 1
ATOM 4011 C C . VAL A 1 497 ? -2.832 -12.080 24.282 1.00 91.44 497 VAL A C 1
ATOM 4013 O O . VAL A 1 497 ? -3.472 -11.039 24.112 1.00 91.44 497 VAL A O 1
ATOM 4016 N N . VAL A 1 498 ? -2.118 -12.670 23.331 1.00 88.94 498 VAL A N 1
ATOM 4017 C CA . VAL A 1 498 ? -2.205 -12.323 21.912 1.00 88.94 498 VAL A CA 1
ATOM 4018 C C . VAL A 1 498 ? -3.049 -13.377 21.201 1.00 88.94 498 VAL A C 1
ATOM 4020 O O . VAL A 1 498 ? -2.920 -14.565 21.487 1.00 88.94 498 VAL A O 1
ATOM 4023 N N . TYR A 1 499 ? -3.953 -12.949 20.330 1.00 85.56 499 TYR A N 1
ATOM 4024 C CA . TYR A 1 499 ? -4.762 -13.843 19.509 1.00 85.56 499 TYR A CA 1
ATOM 4025 C C . TYR A 1 499 ? -5.085 -13.169 18.178 1.00 85.56 499 TYR A C 1
ATOM 4027 O O . TYR A 1 499 ? -5.624 -12.065 18.179 1.00 85.56 499 TYR A O 1
ATOM 4035 N N . GLN A 1 500 ? -4.775 -13.818 17.053 1.00 85.56 500 GLN A N 1
ATOM 4036 C CA . GLN A 1 500 ? -4.992 -13.260 15.707 1.00 85.56 500 GLN A CA 1
ATOM 4037 C C . GLN A 1 500 ? -4.396 -11.855 15.564 1.00 85.56 500 GLN A C 1
ATOM 4039 O O . GLN A 1 500 ? -5.039 -10.963 15.018 1.00 85.56 500 GLN A O 1
ATOM 4044 N N . HIS A 1 501 ? -3.190 -11.634 16.098 1.00 81.12 501 HIS A N 1
ATOM 4045 C CA . HIS A 1 501 ? -2.529 -10.325 16.129 1.00 81.12 501 HIS A CA 1
ATOM 4046 C C . HIS A 1 501 ? -3.259 -9.238 16.941 1.00 81.12 501 HIS A C 1
ATOM 4048 O O . HIS A 1 501 ? -2.925 -8.067 16.811 1.00 81.12 501 HIS A O 1
ATOM 4054 N N . GLY A 1 502 ? -4.243 -9.569 17.778 1.00 82.06 502 GLY A N 1
ATOM 4055 C CA . GLY A 1 502 ? -4.869 -8.652 18.736 1.00 82.06 502 GLY A CA 1
ATOM 4056 C C . GLY A 1 502 ? -4.421 -8.933 20.170 1.00 82.06 502 GLY A C 1
ATOM 4057 O O . GLY A 1 502 ? -4.230 -10.088 20.548 1.00 82.06 502 GLY A O 1
ATOM 4058 N N . ILE A 1 503 ? -4.277 -7.895 20.996 1.00 86.88 503 ILE A N 1
ATOM 4059 C CA . ILE A 1 503 ? -4.028 -8.026 22.437 1.00 86.88 503 ILE A CA 1
ATOM 4060 C C . ILE A 1 503 ? -5.360 -8.010 23.175 1.00 86.88 503 ILE A C 1
ATOM 4062 O O . ILE A 1 503 ? -6.170 -7.092 23.020 1.00 86.88 503 ILE A O 1
ATOM 4066 N N . TYR A 1 504 ? -5.542 -8.994 24.050 1.00 89.44 504 TYR A N 1
ATOM 4067 C CA . TYR A 1 504 ? -6.748 -9.142 24.852 1.00 89.44 504 TYR A CA 1
ATOM 4068 C C . TYR A 1 504 ? -6.414 -9.256 26.330 1.00 89.44 504 TYR A C 1
ATOM 4070 O O . TYR A 1 504 ? -5.438 -9.905 26.706 1.00 89.44 504 TYR A O 1
ATOM 4078 N N . ARG A 1 505 ? -7.248 -8.648 27.174 1.00 91.56 505 ARG A N 1
ATOM 4079 C CA . ARG A 1 505 ? -7.184 -8.734 28.634 1.00 91.56 505 ARG A CA 1
ATOM 4080 C C . ARG A 1 505 ? -8.372 -9.529 29.162 1.00 91.56 505 ARG A C 1
ATOM 4082 O O . ARG A 1 505 ? -9.516 -9.212 28.852 1.00 91.56 505 ARG A O 1
ATOM 4089 N N . ALA A 1 506 ? -8.123 -10.535 29.989 1.00 94.19 506 ALA A N 1
ATOM 4090 C CA . ALA A 1 506 ? -9.188 -11.274 30.657 1.00 94.19 506 ALA A CA 1
ATOM 4091 C C . ALA A 1 506 ? -9.868 -10.391 31.719 1.00 94.19 506 ALA A C 1
ATOM 4093 O O . ALA A 1 506 ? -9.210 -9.857 32.616 1.00 94.19 506 ALA A O 1
ATOM 4094 N N . LYS A 1 507 ? -11.194 -10.252 31.658 1.00 93.06 507 LYS A N 1
ATOM 4095 C CA . LYS A 1 507 ? -11.983 -9.448 32.613 1.00 93.06 507 LYS A CA 1
ATOM 4096 C C . LYS A 1 507 ? -12.267 -10.194 33.918 1.00 93.06 507 LYS A C 1
ATOM 4098 O O . LYS A 1 507 ? -12.462 -9.573 34.964 1.00 93.06 507 LYS A O 1
ATOM 4103 N N . TRP A 1 508 ? -12.273 -11.522 33.864 1.00 93.69 508 TRP A N 1
ATOM 4104 C CA . TRP A 1 508 ? -12.423 -12.441 34.993 1.00 93.69 508 TRP A CA 1
ATOM 4105 C C . TRP A 1 508 ? -11.784 -13.795 34.650 1.00 93.69 508 TRP A C 1
ATOM 4107 O O . TRP A 1 508 ? -11.102 -13.918 33.637 1.00 93.69 508 TRP A O 1
ATOM 4117 N N . TRP A 1 509 ? -11.930 -14.790 35.531 1.00 96.19 509 TRP A N 1
ATOM 4118 C CA . TRP A 1 509 ? -11.380 -16.126 35.294 1.00 96.19 509 TRP A CA 1
ATOM 4119 C C . TRP A 1 509 ? -12.035 -16.798 34.079 1.00 96.19 509 TRP A C 1
ATOM 4121 O O . TRP A 1 509 ? -13.258 -16.768 33.964 1.00 96.19 509 TRP A O 1
ATOM 4131 N N . THR A 1 510 ? -11.233 -17.403 33.204 1.00 94.00 510 THR A N 1
ATOM 4132 C CA . THR A 1 510 ? -11.676 -17.953 31.913 1.00 94.00 510 THR A CA 1
ATOM 4133 C C . THR A 1 510 ? -10.805 -19.114 31.467 1.00 94.00 510 THR A C 1
ATOM 4135 O O . THR A 1 510 ? -9.609 -19.146 31.774 1.00 94.00 510 THR A O 1
ATOM 4138 N N . GLN A 1 511 ? -11.391 -20.065 30.747 1.00 94.62 511 GLN A N 1
ATOM 4139 C CA . GLN A 1 511 ? -10.686 -21.167 30.102 1.00 94.62 511 GLN A CA 1
ATOM 4140 C C . GLN A 1 511 ? -11.473 -21.598 28.863 1.00 94.62 511 GLN A C 1
ATOM 4142 O O . GLN A 1 511 ? -12.677 -21.823 28.926 1.00 94.62 511 GLN A O 1
ATOM 4147 N N . ALA A 1 512 ? -10.777 -21.772 27.741 1.00 91.00 512 ALA A N 1
ATOM 4148 C CA . ALA A 1 512 ? -11.339 -22.163 26.447 1.00 91.00 512 ALA A CA 1
ATOM 4149 C C . ALA A 1 512 ? -12.288 -21.159 25.758 1.00 91.00 512 ALA A C 1
ATOM 4151 O O . ALA A 1 512 ? -12.598 -21.371 24.581 1.00 91.00 512 ALA A O 1
ATOM 4152 N N . GLU A 1 513 ? -12.702 -20.059 26.399 1.00 89.44 513 GLU A N 1
ATOM 4153 C CA . GLU A 1 513 ? -13.408 -18.971 25.711 1.00 89.44 513 GLU A CA 1
ATOM 4154 C C . GLU A 1 513 ? -12.459 -18.209 24.770 1.00 89.44 513 GLU A C 1
ATOM 4156 O O . GLU A 1 513 ? -11.397 -17.743 25.185 1.00 89.44 513 GLU A O 1
ATOM 4161 N N . SER A 1 514 ? -12.832 -18.103 23.490 1.00 88.69 514 SER A N 1
ATOM 4162 C CA . SER A 1 514 ? -12.011 -17.463 22.453 1.00 88.69 514 SER A CA 1
ATOM 4163 C C . SER A 1 514 ? -12.058 -15.930 22.556 1.00 88.69 514 SER A C 1
ATOM 4165 O O . SER A 1 514 ? -13.150 -15.375 22.697 1.00 88.69 514 SER A O 1
ATOM 4167 N N . PRO A 1 515 ? -10.924 -15.221 22.379 1.00 88.00 515 PRO A N 1
ATOM 4168 C CA . PRO A 1 515 ? -10.904 -13.757 22.339 1.00 88.00 515 PRO A CA 1
ATOM 4169 C C . PRO A 1 515 ? -11.608 -13.126 21.123 1.00 88.00 515 PRO A C 1
ATOM 4171 O O . PRO A 1 515 ? -11.872 -11.923 21.130 1.00 88.00 515 PRO A O 1
ATOM 4174 N N . SER A 1 516 ? -11.962 -13.914 20.099 1.00 77.62 516 SER A N 1
ATOM 4175 C CA . SER A 1 516 ? -12.594 -13.440 18.849 1.00 77.62 516 SER A CA 1
ATOM 4176 C C . SER A 1 516 ? -13.892 -12.640 19.044 1.00 77.62 516 SER A C 1
ATOM 4178 O O . SER A 1 516 ? -14.195 -11.763 18.237 1.00 77.62 516 SER A O 1
ATOM 4180 N N . ASN A 1 517 ? -14.649 -12.893 20.119 1.00 69.38 517 ASN A N 1
ATOM 4181 C CA . ASN A 1 517 ? -15.991 -12.332 20.321 1.00 69.38 517 ASN A CA 1
ATOM 4182 C C . ASN A 1 517 ? -16.085 -11.180 21.340 1.00 69.38 517 ASN A C 1
ATOM 4184 O O . ASN A 1 517 ? -17.209 -10.759 21.616 1.00 69.38 517 ASN A O 1
ATOM 4188 N N . SER A 1 518 ? -14.931 -10.642 21.781 1.00 70.19 518 SER A N 1
ATOM 4189 C CA . SER A 1 518 ? -14.576 -9.657 22.847 1.00 70.19 518 SER A CA 1
ATOM 4190 C C . SER A 1 518 ? -15.504 -8.479 23.235 1.00 70.19 518 SER A C 1
ATOM 4192 O O . SER A 1 518 ? -15.049 -7.468 23.775 1.00 70.19 518 SER A O 1
ATOM 4194 N N . ASN A 1 519 ? -16.806 -8.539 22.977 1.00 70.19 519 ASN A N 1
ATOM 4195 C CA . ASN A 1 519 ? -17.789 -7.495 23.233 1.00 70.19 519 ASN A CA 1
ATOM 4196 C C . ASN A 1 519 ? -17.885 -7.141 24.731 1.00 70.19 519 ASN A C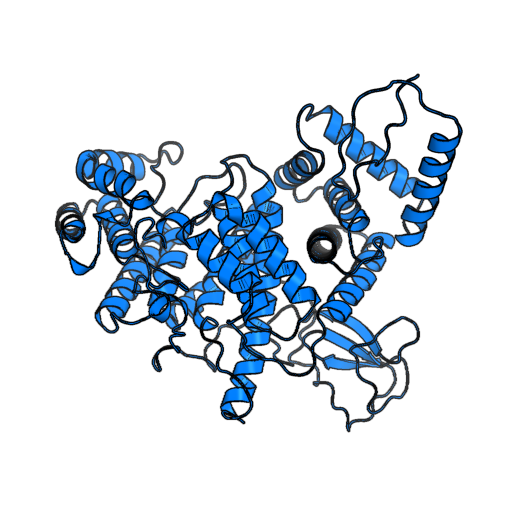 1
ATOM 4198 O O . ASN A 1 519 ? -17.345 -7.815 25.606 1.00 70.19 519 ASN A O 1
ATOM 4202 N N . ARG A 1 520 ? -18.628 -6.079 25.065 1.00 70.81 520 ARG A N 1
ATOM 4203 C CA . ARG A 1 520 ? -18.729 -5.582 26.451 1.00 70.81 520 ARG A CA 1
ATOM 4204 C C . ARG A 1 520 ? -19.198 -6.622 27.486 1.00 70.81 520 ARG A C 1
ATOM 4206 O O . ARG A 1 520 ? -18.926 -6.433 28.672 1.00 70.81 520 ARG A O 1
ATOM 4213 N N . TYR A 1 521 ? -19.888 -7.686 27.072 1.00 79.88 521 TYR A N 1
ATOM 4214 C CA . TYR A 1 521 ? -20.357 -8.780 27.933 1.00 79.88 521 TYR A CA 1
ATOM 4215 C C . TYR A 1 521 ? -19.468 -10.026 27.869 1.00 79.88 521 TYR A C 1
ATOM 4217 O O . TYR A 1 521 ? -19.648 -10.930 28.679 1.00 79.88 521 TYR A O 1
ATOM 4225 N N . ASP A 1 522 ? -18.506 -10.058 26.951 1.00 86.12 522 ASP A N 1
ATOM 4226 C CA . ASP A 1 522 ? -17.576 -11.166 26.791 1.00 86.12 522 ASP A CA 1
ATOM 4227 C C . ASP A 1 522 ? -16.491 -11.153 27.877 1.00 86.12 522 ASP A C 1
ATOM 4229 O O . ASP A 1 522 ? -16.332 -10.179 28.628 1.00 86.12 522 ASP A O 1
ATOM 4233 N N . VAL A 1 523 ? -15.763 -12.260 27.964 1.00 90.44 523 VAL A N 1
ATOM 4234 C CA . VAL A 1 523 ? -14.728 -12.528 28.958 1.00 90.44 523 VAL A CA 1
ATOM 4235 C C . VAL A 1 523 ? -13.425 -11.804 28.636 1.00 90.44 523 VAL A C 1
ATOM 4237 O O . VAL A 1 523 ? -12.706 -11.375 29.542 1.00 90.44 523 VAL A O 1
ATOM 4240 N N . TRP A 1 524 ? -13.149 -11.625 27.348 1.00 91.81 524 TRP A N 1
ATOM 4241 C CA . TRP A 1 524 ? -11.979 -10.919 26.848 1.00 91.81 524 TRP A CA 1
ATOM 4242 C C . TRP A 1 524 ? -12.317 -9.475 26.502 1.00 91.81 524 TRP A C 1
ATOM 4244 O O . TRP A 1 524 ? -13.308 -9.192 25.836 1.00 91.81 524 TRP A O 1
ATOM 4254 N N . GLU A 1 525 ? -11.462 -8.559 26.931 1.00 86.50 525 GLU A N 1
ATOM 4255 C CA . GLU A 1 525 ? -11.467 -7.159 26.529 1.00 86.50 525 GLU A CA 1
ATOM 4256 C C . GLU A 1 525 ? -10.387 -6.937 25.478 1.00 86.50 525 GLU A C 1
ATOM 4258 O O . GLU A 1 525 ? -9.216 -7.225 25.727 1.00 86.50 525 GLU A O 1
ATOM 4263 N N . PHE A 1 526 ? -10.768 -6.415 24.314 1.00 82.62 526 PHE A N 1
ATOM 4264 C CA . PHE A 1 526 ? -9.806 -6.009 23.298 1.00 82.62 526 PHE A CA 1
ATOM 4265 C C . PHE A 1 526 ? -9.066 -4.739 23.738 1.00 82.62 526 PHE A C 1
ATOM 4267 O O . PHE A 1 526 ? -9.685 -3.723 24.072 1.00 82.62 526 PHE A O 1
ATOM 4274 N N . ILE A 1 527 ? -7.737 -4.819 23.746 1.00 83.56 527 ILE A N 1
ATOM 4275 C CA . ILE A 1 527 ? -6.846 -3.730 24.155 1.00 83.56 527 ILE A CA 1
ATOM 4276 C C . ILE A 1 527 ? -6.316 -2.957 22.944 1.00 83.56 527 ILE A C 1
ATOM 4278 O O . ILE A 1 527 ? -6.128 -1.746 23.039 1.00 83.56 527 ILE A O 1
ATOM 4282 N N . GLY A 1 528 ? -6.067 -3.644 21.829 1.00 74.62 528 GLY A N 1
ATOM 4283 C CA . GLY A 1 528 ? -5.511 -3.059 20.610 1.00 74.62 528 GLY A CA 1
ATOM 4284 C C . GLY A 1 528 ? -4.841 -4.113 19.730 1.00 74.62 528 GLY A C 1
ATOM 4285 O O . GLY A 1 528 ? -4.582 -5.232 20.176 1.00 74.62 528 GLY A O 1
ATOM 4286 N N . TRP A 1 529 ? -4.552 -3.763 18.479 1.00 75.06 529 TRP A N 1
ATOM 4287 C CA . TRP A 1 529 ? -3.818 -4.636 17.559 1.00 75.06 529 TRP A CA 1
ATOM 4288 C C . TRP A 1 529 ? -2.318 -4.690 17.873 1.00 75.06 529 TRP A C 1
ATOM 4290 O O . TRP A 1 529 ? -1.744 -3.768 18.452 1.00 75.06 529 TRP A O 1
ATOM 4300 N N . CYS A 1 530 ? -1.665 -5.768 17.455 1.00 72.31 530 CYS A N 1
ATOM 4301 C CA . CYS A 1 530 ? -0.222 -5.857 17.318 1.00 72.31 530 CYS A CA 1
ATOM 4302 C C . CYS A 1 530 ? 0.176 -5.041 16.094 1.00 72.31 530 CYS A C 1
ATOM 4304 O O . CYS A 1 530 ? -0.236 -5.336 14.975 1.00 72.31 530 CYS A O 1
ATOM 4306 N N . HIS A 1 531 ? 0.978 -4.007 16.315 1.00 61.62 531 HIS A N 1
ATOM 4307 C CA . HIS A 1 531 ? 1.371 -3.088 15.251 1.00 61.62 531 HIS A CA 1
ATOM 4308 C C . HIS A 1 531 ? 2.754 -3.424 14.658 1.00 61.62 531 HIS A C 1
ATOM 4310 O O . HIS A 1 531 ? 3.155 -2.803 13.680 1.00 61.62 531 HIS A O 1
ATOM 4316 N N . ALA A 1 532 ? 3.455 -4.426 15.210 1.00 53.47 532 ALA A N 1
ATOM 4317 C CA . ALA A 1 532 ? 4.763 -4.889 14.751 1.00 53.47 532 ALA A CA 1
ATOM 4318 C C . ALA A 1 532 ? 4.962 -6.401 14.984 1.00 53.47 532 ALA A C 1
ATOM 4320 O O . ALA A 1 532 ? 4.815 -6.880 16.109 1.00 53.47 532 ALA A O 1
ATOM 4321 N N . GLY A 1 533 ? 5.309 -7.134 13.917 1.00 49.72 533 GLY A N 1
ATOM 4322 C CA . GLY A 1 533 ? 6.124 -8.364 13.924 1.00 49.72 533 GLY A CA 1
ATOM 4323 C C . GLY A 1 533 ? 5.675 -9.598 14.720 1.00 49.72 533 GLY A C 1
ATOM 4324 O O . GLY A 1 533 ? 6.393 -10.592 14.708 1.00 49.72 533 GLY A O 1
ATOM 4325 N N . SER A 1 534 ? 4.537 -9.588 15.412 1.00 54.06 534 SER A N 1
ATOM 4326 C CA . SER A 1 534 ? 4.132 -10.731 16.235 1.00 54.06 534 SER A CA 1
ATOM 4327 C C . SER A 1 534 ? 3.190 -11.666 15.483 1.00 54.06 534 SER A C 1
ATOM 4329 O O . SER A 1 534 ? 2.042 -11.315 15.212 1.00 54.06 534 SER A O 1
ATOM 4331 N N . ILE A 1 535 ? 3.671 -12.874 15.185 1.00 52.81 535 ILE A N 1
ATOM 4332 C CA . ILE A 1 535 ? 2.944 -13.959 14.493 1.00 52.81 535 ILE A CA 1
ATOM 4333 C C . ILE A 1 535 ? 2.022 -14.722 15.479 1.00 52.81 535 ILE A C 1
ATOM 4335 O O . ILE A 1 535 ? 1.831 -15.929 15.366 1.00 52.81 535 ILE A O 1
ATOM 4339 N N . LYS A 1 536 ? 1.535 -14.050 16.530 1.00 54.41 536 LYS A N 1
ATOM 4340 C CA . LYS A 1 536 ? 0.926 -14.682 17.711 1.00 54.41 536 LYS A CA 1
ATOM 4341 C C . LYS A 1 536 ? -0.595 -14.635 17.772 1.00 54.41 536 LYS A C 1
ATOM 4343 O O . LYS A 1 536 ? -1.215 -13.672 17.258 1.00 54.41 536 LYS A O 1
#

Foldseek 3Di:
DPPDDPDDPPQDDDDDDDDDDDDDPVVVVVRVVVVVVLCVLLVHDPVRVVVLVVVLVVQCVVVDPDDSLQSLLVVCLVPVLPLSSLVNQLSVLLCLAPSNDPDQFLSNLLSLLSSLLSLVSNVVNPPDDPVSSVVNNQVSQLVNLLQLPADAAAADQPDPLLLQLLCCLAANVVCLVVSLRSLSRVCSVHSRHLVSLVSNLVSLLQVLQPDDQAGSCVLSSLSSNLVSLLLSLLSLQQQVVVCVVPVPPGDHDFCNLQSLLSNLQSLLQLCQSVVNVVLNVLSLVLLVLSCVQQLQRSLQSLLQQCCLPPVCNVVNLVSLVSNLVVCVVPVVAQSNAQASSFAFQSLLSLQSNLLSCLLVVVVVSNQVSLCCCVPVRRVNVLLVLQVVVSVCCVVCSNVQNCQSVVPDVVSHDRRSQWDNHPGGDTHGHCSNGGYSNPDDDDPVRNPDDDHGDPSRDSDDRNDKRCFFSSSHSDPDDDLVPAAADDQADWDAAQHWHAYSQWIWGFNGIDHNQDCSVQDPPDRIHTDGGNRIDDSD